Protein AF-A0A7V3HDB5-F1 (afdb_monomer_lite)

pLDDT: mean 84.98, std 13.58, range [27.06, 97.44]

Secondary structure (DSSP, 8-state):
-HHHHHHHHH-HHHHHHHHHHHH---EEEEEEESS-----PPPPPHHHHTTEEEPPTTGGGS---B-SEEEPPPHHHHTTSSEEEE------TTSB--EE-SEEEETTEEEEBHHHHHHHHHHT--GGGPEEETTEEEETTEEEE--TTS-EE----SSTTSS----HHHHHTT-S-GGGGTTS-------STTTS-EEB-SS-TTEEHHHHHHHHHHHHHH--SBB--TTHHHHHHHHHHHHHHIIIIIHHHS-HHHHHHHHHHHHHHHHHHHHHHHHHH-B----HHHHHHHHHHHHHHHHHHHHHHHHHHHHHHHHHHHHHHHHHHHHHHTT-HHHHHHHHTTS---HHHHHHHHHHHHHHHHTT-HHHHHHHHHHHHHH-TTSTTHHHHHHHHHHHHTT--TTS----S-S---------PPEETTEEEEEEEEEETTEEEEEEEETTTTEEEEEEEEEPPTT--HHHHHHHHHHHHHHHHHHHT---TTSPPEEEEEEETTEEEEEEE---S----

Sequence (521 aa):
NFLNEIKKENDNDLKLSIVLSSASNVALPMFFNIDTINSKIKPEPEYFKNNSITISQKIRNANFTESSSYILPIDTFSEKVKYIGHVNVFSDMDGSIRRHKPFISYNDNLYISFPLAIACIYSSIKPSDIILDDSKFIFSKKEIFLNEENDFYISYLNTKKAFKNFSFYDVINKKIPAEIFKDKIVIIGLSAHGLGSFYVTPVDNNMSNIDYMANAVENILDSNYIKIPNNAKNIEVFSIILIGLFSIIALPRLKSLYSAIISIALLFLMLGFSFYNLTEKSQWYRMTYPSFLLVISYLLIMTKKFFFTEKKKELVEMSAIETNKLLGLSFQGQGMLDMAFEKFRQCPLDEPMKELMYNLALDFERKRQFNKAQVVYEYIFDKDKNYKDVANKIEVMKSASQGNLTALGQKSKDSTILVNSQTALPTLGRYEVMKELGKGAMGIVYLGKDPKINREVAIKTMRFEEGMDEKEFKALKERFFKEAQAAGTLSHPNIIKIYDAGEDGEIAYMAMELLKGKELK

Structure (mmCIF, N/CA/C/O backbone):
data_AF-A0A7V3HDB5-F1
#
_entry.id   AF-A0A7V3HDB5-F1
#
loop_
_atom_site.group_PDB
_atom_site.id
_atom_site.type_symbol
_atom_site.label_atom_id
_atom_site.label_alt_id
_atom_site.label_comp_id
_atom_site.label_asym_id
_atom_site.label_entity_id
_atom_site.label_seq_id
_atom_site.pdbx_PDB_ins_code
_atom_site.Cartn_x
_atom_site.Cartn_y
_atom_site.Cartn_z
_atom_site.occupancy
_atom_site.B_iso_or_equiv
_atom_site.auth_seq_id
_atom_site.auth_comp_id
_atom_site.auth_asym_id
_atom_site.auth_atom_id
_atom_site.pdbx_PDB_model_num
ATOM 1 N N . ASN A 1 1 ? 43.072 -16.122 -49.881 1.00 71.62 1 ASN A N 1
ATOM 2 C CA . ASN A 1 1 ? 41.882 -15.333 -50.273 1.00 71.62 1 ASN A CA 1
ATOM 3 C C . ASN A 1 1 ? 40.577 -16.062 -49.974 1.00 71.62 1 ASN A C 1
ATOM 5 O O . ASN A 1 1 ? 39.866 -15.567 -49.115 1.00 71.62 1 ASN A O 1
ATOM 9 N N . PHE A 1 2 ? 40.336 -17.272 -50.490 1.00 75.44 2 PHE A N 1
ATOM 10 C CA . PHE A 1 2 ? 39.113 -18.057 -50.214 1.00 75.44 2 PHE A CA 1
ATOM 11 C C . PHE A 1 2 ? 38.785 -18.288 -48.719 1.00 75.44 2 PHE A C 1
ATOM 13 O O . PHE A 1 2 ? 37.661 -18.075 -48.283 1.00 75.44 2 PHE A O 1
ATOM 20 N N . LEU A 1 3 ? 39.777 -18.640 -47.889 1.00 74.94 3 LEU A N 1
ATOM 21 C CA . LEU A 1 3 ? 39.580 -18.815 -46.436 1.00 74.94 3 LEU A CA 1
ATOM 22 C C . LEU A 1 3 ? 39.168 -17.521 -45.711 1.00 74.94 3 LEU A C 1
ATOM 24 O O . LEU A 1 3 ? 38.402 -17.574 -44.754 1.00 74.94 3 LEU A O 1
ATOM 28 N N . ASN A 1 4 ? 39.651 -16.362 -46.170 1.00 76.31 4 ASN A N 1
ATOM 29 C CA . ASN A 1 4 ? 39.269 -15.069 -45.599 1.00 76.31 4 ASN A CA 1
ATOM 30 C C . ASN A 1 4 ? 37.866 -14.648 -46.057 1.00 76.31 4 ASN A C 1
ATOM 32 O O . ASN A 1 4 ? 37.150 -14.020 -45.285 1.00 76.31 4 ASN A O 1
ATOM 36 N N . GLU A 1 5 ? 37.462 -15.023 -47.273 1.00 75.88 5 GLU A N 1
ATOM 37 C CA . GLU A 1 5 ? 36.094 -14.829 -47.770 1.00 75.88 5 GLU A CA 1
ATOM 38 C C . GLU A 1 5 ? 35.096 -15.693 -46.998 1.00 75.88 5 GLU A C 1
ATOM 40 O O . GLU A 1 5 ? 34.145 -15.140 -46.461 1.00 75.88 5 GLU A O 1
ATOM 45 N N . ILE A 1 6 ? 35.368 -16.991 -46.805 1.00 78.06 6 ILE A N 1
ATOM 46 C CA . ILE A 1 6 ? 34.530 -17.874 -45.970 1.00 78.06 6 ILE A CA 1
ATOM 47 C C . ILE A 1 6 ? 34.461 -17.365 -44.529 1.00 78.06 6 ILE A C 1
ATOM 49 O O . ILE A 1 6 ? 33.397 -17.380 -43.911 1.00 78.06 6 ILE A O 1
ATOM 53 N N . LYS A 1 7 ? 35.589 -16.903 -43.972 1.00 79.44 7 LYS A N 1
ATOM 54 C CA . LYS A 1 7 ? 35.615 -16.343 -42.617 1.00 79.44 7 LYS A CA 1
ATOM 55 C C . LYS A 1 7 ? 34.723 -15.108 -42.522 1.00 79.44 7 LYS A C 1
ATOM 57 O O . LYS A 1 7 ? 33.956 -15.009 -41.578 1.00 79.44 7 LYS A O 1
ATOM 62 N N . LYS A 1 8 ? 34.777 -14.209 -43.507 1.00 74.62 8 LYS A N 1
ATOM 63 C CA . LYS A 1 8 ? 33.941 -13.002 -43.557 1.00 74.62 8 LYS A CA 1
ATOM 64 C C . LYS A 1 8 ? 32.468 -13.319 -43.841 1.00 74.62 8 LYS A C 1
ATOM 66 O O . LYS A 1 8 ? 31.591 -12.657 -43.297 1.00 74.62 8 LYS A O 1
ATOM 71 N N . GLU A 1 9 ? 32.184 -14.339 -44.649 1.00 77.75 9 GLU A N 1
ATOM 72 C CA . GLU A 1 9 ? 30.825 -14.829 -44.894 1.00 77.75 9 GLU A CA 1
ATOM 73 C C . GLU A 1 9 ? 30.216 -15.527 -43.680 1.00 77.75 9 GLU A C 1
ATOM 75 O O . GLU A 1 9 ? 29.002 -15.481 -43.526 1.00 77.75 9 GLU A O 1
ATOM 80 N N . ASN A 1 10 ? 31.009 -16.140 -42.804 1.00 83.25 10 ASN A N 1
ATOM 81 C CA . ASN A 1 10 ? 30.512 -16.798 -41.592 1.00 83.25 10 ASN A CA 1
ATOM 82 C C . ASN A 1 10 ? 30.656 -15.944 -40.324 1.00 83.25 10 ASN A C 1
ATOM 84 O O . ASN A 1 10 ? 30.235 -16.370 -39.248 1.00 83.25 10 ASN A O 1
ATOM 88 N N . ASP A 1 11 ? 31.208 -14.736 -40.440 1.00 87.56 11 ASP A N 1
ATOM 89 C CA . ASP A 1 11 ? 31.313 -13.781 -39.341 1.00 87.56 11 ASP A CA 1
ATOM 90 C C . ASP A 1 11 ? 29.956 -13.099 -39.104 1.00 87.56 11 ASP A C 1
ATOM 92 O O . ASP A 1 11 ? 29.624 -12.050 -39.667 1.00 87.56 11 ASP A O 1
ATOM 96 N N . ASN A 1 12 ? 29.128 -13.756 -38.293 1.00 88.00 12 ASN A N 1
ATOM 97 C CA . ASN A 1 12 ? 27.799 -13.267 -37.943 1.00 88.00 12 ASN A CA 1
ATOM 98 C C . ASN A 1 12 ? 27.850 -11.967 -37.127 1.00 88.00 12 ASN A C 1
ATOM 100 O O . ASN A 1 12 ? 26.947 -11.142 -37.270 1.00 88.00 12 ASN A O 1
ATOM 104 N N . ASP A 1 13 ? 28.909 -11.747 -36.345 1.00 87.56 13 ASP A N 1
ATOM 105 C CA . ASP A 1 13 ? 29.090 -10.520 -35.567 1.00 87.56 13 ASP A CA 1
ATOM 106 C C . ASP A 1 13 ? 29.376 -9.343 -36.499 1.00 87.56 13 ASP A C 1
ATOM 108 O O . ASP A 1 13 ? 28.755 -8.286 -36.386 1.00 87.56 13 ASP A O 1
ATOM 112 N N . LEU A 1 14 ? 30.242 -9.531 -37.498 1.00 87.38 14 LEU A N 1
ATOM 113 C CA . LEU A 1 14 ? 30.490 -8.524 -38.526 1.00 87.38 14 LEU A CA 1
ATOM 114 C C . LEU A 1 14 ? 29.227 -8.227 -39.344 1.00 87.38 14 LEU A C 1
ATOM 116 O O . LEU A 1 14 ? 28.934 -7.058 -39.603 1.00 87.38 14 LEU A O 1
ATOM 120 N N . LYS A 1 15 ? 28.442 -9.251 -39.708 1.00 88.69 15 LYS A N 1
ATOM 121 C CA . LYS A 1 15 ? 27.144 -9.055 -40.378 1.00 88.69 15 LYS A CA 1
ATOM 122 C C . LYS A 1 15 ? 26.183 -8.238 -39.521 1.00 88.69 15 LYS A C 1
ATOM 124 O O . LYS A 1 15 ? 25.621 -7.264 -40.015 1.00 88.69 15 LYS A O 1
ATOM 129 N N . LEU A 1 16 ? 26.021 -8.595 -38.247 1.00 89.38 16 LEU A N 1
ATOM 130 C CA . LEU A 1 16 ? 25.159 -7.863 -37.322 1.00 89.38 16 LEU A CA 1
ATOM 131 C C . LEU A 1 16 ? 25.641 -6.419 -37.157 1.00 89.38 16 LEU A C 1
ATOM 133 O O . LEU A 1 16 ? 24.853 -5.489 -37.284 1.00 89.38 16 LEU A O 1
ATOM 137 N N . SER A 1 17 ? 26.943 -6.220 -36.973 1.00 90.12 17 SER A N 1
ATOM 138 C CA . SER A 1 17 ? 27.580 -4.907 -36.864 1.00 90.12 17 SER A CA 1
ATOM 139 C C . SER A 1 17 ? 27.317 -4.027 -38.100 1.00 90.12 17 SER A C 1
ATOM 141 O O . SER A 1 17 ? 27.006 -2.844 -37.961 1.00 90.12 17 SER A O 1
ATOM 143 N N . ILE A 1 18 ? 27.383 -4.583 -39.317 1.00 89.62 18 ILE A N 1
ATOM 144 C CA . ILE A 1 18 ? 27.030 -3.863 -40.556 1.00 89.62 18 ILE A CA 1
ATOM 145 C C . ILE A 1 18 ? 25.539 -3.499 -40.574 1.00 89.62 18 ILE A C 1
ATOM 147 O O . ILE A 1 18 ? 25.194 -2.358 -40.883 1.00 89.62 18 ILE A O 1
ATOM 151 N N . VAL A 1 19 ? 24.660 -4.437 -40.209 1.00 90.06 19 VAL A N 1
ATOM 152 C CA . VAL A 1 19 ? 23.208 -4.205 -40.173 1.00 90.06 19 VAL A CA 1
ATOM 153 C C . VAL A 1 19 ? 22.851 -3.102 -39.174 1.00 90.06 19 VAL A C 1
ATOM 155 O O . VAL A 1 19 ? 22.113 -2.184 -39.533 1.00 90.06 19 VAL A O 1
ATOM 158 N N . LEU A 1 20 ? 23.424 -3.129 -37.967 1.00 91.38 20 LEU A N 1
ATOM 159 C CA . LEU A 1 20 ? 23.228 -2.098 -36.941 1.00 91.38 20 LEU A CA 1
ATOM 160 C C . LEU A 1 20 ? 23.606 -0.705 -37.461 1.00 91.38 20 LEU A C 1
ATOM 162 O O . LEU A 1 20 ? 22.816 0.231 -37.336 1.00 91.38 20 LEU A O 1
ATOM 166 N N . SER A 1 21 ? 24.756 -0.596 -38.136 1.00 88.62 21 SER A N 1
ATOM 167 C CA . SER A 1 21 ? 25.194 0.662 -38.752 1.00 88.62 21 SER A CA 1
ATOM 168 C C . SER A 1 21 ? 24.251 1.149 -39.850 1.00 88.62 21 SER A C 1
ATOM 170 O O . SER A 1 21 ? 24.077 2.355 -40.000 1.00 88.62 21 SER A O 1
ATOM 172 N N . SER A 1 22 ? 23.670 0.237 -40.636 1.00 89.75 22 SER A N 1
ATOM 173 C CA . SER A 1 22 ? 22.764 0.595 -41.735 1.00 89.75 22 SER A CA 1
ATOM 174 C C . SER A 1 22 ? 21.380 1.041 -41.256 1.00 89.75 22 SER A C 1
ATOM 176 O O . SER A 1 22 ? 20.752 1.876 -41.900 1.00 89.75 22 SER A O 1
ATOM 178 N N . ALA A 1 23 ? 20.910 0.515 -40.120 1.00 86.50 23 ALA A N 1
ATOM 179 C CA . ALA A 1 23 ? 19.594 0.830 -39.578 1.00 86.50 23 ALA A CA 1
ATOM 180 C C . ALA A 1 23 ? 19.540 2.245 -38.972 1.00 86.50 23 ALA A C 1
ATOM 182 O O . ALA A 1 23 ? 18.546 2.946 -39.139 1.00 86.50 23 ALA A O 1
ATOM 183 N N . SER A 1 24 ? 20.618 2.712 -38.324 1.00 83.06 24 SER A N 1
ATOM 184 C CA . SER A 1 24 ? 20.782 4.066 -37.740 1.00 83.06 24 SER A CA 1
ATOM 185 C C . SER A 1 24 ? 19.773 4.496 -36.653 1.00 83.06 24 SER A C 1
ATOM 187 O O . SER A 1 24 ? 19.940 5.546 -36.033 1.00 83.06 24 SER A O 1
ATOM 189 N N . ASN A 1 25 ? 18.759 3.676 -36.373 1.00 91.88 25 ASN A N 1
ATOM 190 C CA . ASN A 1 25 ? 17.669 3.908 -35.423 1.00 91.88 25 ASN A CA 1
ATOM 191 C C . ASN A 1 25 ? 17.556 2.777 -34.381 1.00 91.88 25 ASN A C 1
ATOM 193 O O . ASN A 1 25 ? 16.468 2.461 -33.905 1.00 91.88 25 ASN A O 1
ATOM 197 N N . VAL A 1 26 ? 18.682 2.151 -34.036 1.00 95.06 26 VAL A N 1
ATOM 198 C CA . VAL A 1 26 ? 18.731 1.032 -33.086 1.00 95.06 26 VAL A CA 1
ATOM 199 C C . VAL A 1 26 ? 19.187 1.518 -31.715 1.00 95.06 26 VAL A C 1
ATOM 201 O O . VAL A 1 26 ? 20.110 2.330 -31.624 1.00 95.06 26 VAL A O 1
ATOM 204 N N . ALA A 1 27 ? 18.557 0.996 -30.661 1.00 95.31 27 ALA A N 1
ATOM 205 C CA . ALA A 1 27 ? 19.034 1.100 -29.287 1.00 95.31 27 ALA A CA 1
ATOM 206 C C . ALA A 1 27 ? 19.532 -0.264 -28.791 1.00 95.31 27 ALA A C 1
ATOM 208 O O . ALA A 1 27 ? 18.933 -1.289 -29.126 1.00 95.31 27 ALA A O 1
ATOM 209 N N . LEU A 1 28 ? 20.583 -0.284 -27.966 1.00 95.69 28 LEU A N 1
ATOM 210 C CA . LEU A 1 28 ? 21.063 -1.505 -27.302 1.00 95.69 28 LEU A CA 1
ATOM 211 C C . LEU A 1 28 ? 20.899 -1.455 -25.776 1.00 95.69 28 LEU A C 1
ATOM 213 O O . LEU A 1 28 ? 20.928 -0.373 -25.185 1.00 95.69 28 LEU A O 1
ATOM 217 N N . PRO A 1 29 ? 20.727 -2.620 -25.126 1.00 95.19 29 PRO A N 1
ATOM 218 C CA . PRO A 1 29 ? 20.608 -2.698 -23.679 1.00 95.19 29 PRO A CA 1
ATOM 219 C C . PRO A 1 29 ? 21.980 -2.624 -22.995 1.00 95.19 29 PRO A C 1
ATOM 221 O O . PRO A 1 29 ? 22.914 -3.315 -23.390 1.00 95.19 29 PRO A O 1
ATOM 224 N N . MET A 1 30 ? 22.085 -1.854 -21.916 1.00 94.81 30 MET A N 1
ATOM 225 C CA . MET A 1 30 ? 23.187 -1.934 -20.947 1.00 94.81 30 MET A CA 1
ATOM 226 C C . MET A 1 30 ? 22.665 -2.318 -19.565 1.00 94.81 30 MET A C 1
ATOM 228 O O . MET A 1 30 ? 21.465 -2.251 -19.302 1.00 94.81 30 MET A O 1
ATOM 232 N N . PHE A 1 31 ? 23.558 -2.705 -18.662 1.00 93.75 31 PHE A N 1
ATOM 233 C CA . PHE A 1 31 ? 23.187 -3.061 -17.296 1.00 93.75 31 PHE A CA 1
ATOM 234 C C . PHE A 1 31 ? 24.125 -2.412 -16.284 1.00 93.75 31 PHE A C 1
ATOM 236 O O . PHE A 1 31 ? 25.340 -2.422 -16.460 1.00 93.75 31 PHE A O 1
ATOM 243 N N . PHE A 1 32 ? 23.559 -1.874 -15.210 1.00 92.50 32 PHE A N 1
ATOM 244 C CA . PHE A 1 32 ? 24.300 -1.321 -14.081 1.00 92.50 32 PHE A CA 1
ATOM 245 C C . PHE A 1 32 ? 24.284 -2.283 -12.895 1.00 92.50 32 PHE A C 1
ATOM 247 O O . PHE A 1 32 ? 23.245 -2.834 -12.547 1.00 92.50 32 PHE A O 1
ATOM 254 N N . ASN A 1 33 ? 25.419 -2.456 -12.229 1.00 89.19 33 ASN A N 1
ATOM 255 C CA . ASN A 1 33 ? 25.484 -3.182 -10.966 1.00 89.19 33 ASN A CA 1
ATOM 256 C C . ASN A 1 33 ? 25.352 -2.178 -9.822 1.00 89.19 33 ASN A C 1
ATOM 258 O O . ASN A 1 33 ? 26.105 -1.203 -9.748 1.00 89.19 33 ASN A O 1
ATOM 262 N N . ILE A 1 34 ? 24.383 -2.413 -8.947 1.00 83.75 34 ILE A N 1
ATOM 263 C CA . ILE A 1 34 ? 23.990 -1.466 -7.895 1.00 83.75 34 ILE A CA 1
ATOM 264 C C . ILE A 1 34 ? 24.540 -1.926 -6.538 1.00 83.75 34 ILE A C 1
ATOM 266 O O . ILE A 1 34 ? 24.973 -1.107 -5.739 1.00 83.75 34 ILE A O 1
ATOM 270 N N . ASP A 1 35 ? 24.646 -3.242 -6.331 1.00 69.00 35 ASP A N 1
ATOM 271 C CA . ASP A 1 35 ? 24.992 -3.831 -5.028 1.00 69.00 35 ASP A CA 1
ATOM 272 C C . ASP A 1 35 ? 26.493 -4.089 -4.826 1.00 69.00 35 ASP A C 1
ATOM 274 O O . ASP A 1 35 ? 26.946 -4.420 -3.730 1.00 69.00 35 ASP A O 1
ATOM 278 N N . THR A 1 36 ? 27.303 -3.973 -5.879 1.00 61.50 36 THR A N 1
ATOM 279 C CA . THR A 1 36 ? 28.746 -4.217 -5.781 1.00 61.50 36 THR A CA 1
ATOM 280 C C . THR A 1 36 ? 29.459 -2.955 -5.323 1.00 61.50 36 THR A C 1
ATOM 282 O O . THR A 1 36 ? 29.417 -1.961 -6.026 1.00 61.50 36 THR A O 1
ATOM 285 N N . ILE A 1 37 ? 30.191 -2.954 -4.213 1.00 55.34 37 ILE A N 1
ATOM 286 C CA . ILE A 1 37 ? 31.098 -1.839 -3.891 1.00 55.34 37 ILE A CA 1
ATOM 287 C C . ILE A 1 37 ? 32.372 -2.058 -4.706 1.00 55.34 37 ILE A C 1
ATOM 289 O O . ILE A 1 37 ? 33.276 -2.770 -4.276 1.00 55.34 37 ILE A O 1
ATOM 293 N N . ASN A 1 38 ? 32.424 -1.520 -5.924 1.00 54.72 38 ASN A N 1
ATOM 294 C CA . ASN A 1 38 ? 33.612 -1.619 -6.766 1.00 54.72 38 ASN A CA 1
ATOM 295 C C . ASN A 1 38 ? 34.304 -0.257 -6.836 1.00 54.72 38 ASN A C 1
ATOM 297 O O . ASN A 1 38 ? 33.730 0.724 -7.291 1.00 54.72 38 ASN A O 1
ATOM 301 N N . SER A 1 39 ? 35.547 -0.207 -6.363 1.00 53.41 39 SER A N 1
ATOM 302 C CA . SER A 1 39 ? 36.328 1.017 -6.140 1.00 53.41 39 SER A CA 1
ATOM 303 C C . SER A 1 39 ? 37.133 1.487 -7.358 1.00 53.41 39 SER A C 1
ATOM 305 O O . SER A 1 39 ? 37.886 2.455 -7.261 1.00 53.41 39 SER A O 1
ATOM 307 N N . LYS A 1 40 ? 37.013 0.812 -8.510 1.00 61.91 40 LYS A N 1
ATOM 308 C CA . LYS A 1 40 ? 37.747 1.168 -9.732 1.00 61.91 40 LYS A CA 1
ATOM 309 C C . LYS A 1 40 ? 36.814 1.736 -10.793 1.00 61.91 40 LYS A C 1
ATOM 311 O O . LYS A 1 40 ? 36.051 1.002 -11.418 1.00 61.91 40 LYS A O 1
ATOM 316 N N . ILE A 1 41 ? 36.955 3.038 -11.023 1.00 66.69 41 ILE A N 1
ATOM 317 C CA . ILE A 1 41 ? 36.334 3.760 -12.134 1.00 66.69 41 ILE A CA 1
ATOM 318 C C . ILE A 1 41 ? 36.863 3.163 -13.443 1.00 66.69 41 ILE A C 1
ATOM 320 O O . ILE A 1 41 ? 38.070 3.179 -13.698 1.00 66.69 41 ILE A O 1
ATOM 324 N N . LYS A 1 42 ? 35.968 2.600 -14.261 1.00 73.69 42 LYS A N 1
ATOM 325 C CA . LYS A 1 42 ? 36.313 2.148 -15.613 1.00 73.69 42 LYS A CA 1
ATOM 326 C C . LYS A 1 42 ? 36.294 3.354 -16.558 1.00 73.69 42 LYS A C 1
ATOM 328 O O . LYS A 1 42 ? 35.387 4.177 -16.438 1.00 73.69 42 LYS A O 1
ATOM 333 N N . PRO A 1 43 ? 37.250 3.467 -17.497 1.00 76.81 43 PRO A N 1
ATOM 334 C CA . PRO A 1 43 ? 37.230 4.536 -18.488 1.00 76.81 43 PRO A CA 1
ATOM 335 C C . PRO A 1 43 ? 35.949 4.445 -19.317 1.00 76.81 43 PRO A C 1
ATOM 337 O O . PRO A 1 43 ? 35.596 3.374 -19.800 1.00 76.81 43 PRO A O 1
ATOM 340 N N . GLU A 1 44 ? 35.252 5.567 -19.445 1.00 83.06 44 GLU A N 1
ATOM 341 C CA . GLU A 1 44 ? 33.972 5.670 -20.143 1.00 83.06 44 GLU A CA 1
ATOM 342 C C . GLU A 1 44 ? 34.191 5.915 -21.644 1.00 83.06 44 GLU A C 1
ATOM 344 O O . GLU A 1 44 ? 34.722 6.976 -22.001 1.00 83.06 44 GLU A O 1
ATOM 349 N N . PRO A 1 45 ? 33.771 4.989 -22.527 1.00 87.94 45 PRO A N 1
ATOM 350 C CA . PRO A 1 45 ? 33.795 5.212 -23.969 1.00 87.94 45 PRO A CA 1
ATOM 351 C C . PRO A 1 45 ? 32.923 6.407 -24.376 1.00 87.94 45 PRO A C 1
ATOM 353 O O . PRO A 1 45 ? 31.926 6.721 -23.724 1.00 87.94 45 PRO A O 1
ATOM 356 N N . GLU A 1 46 ? 33.250 7.067 -25.487 1.00 86.12 46 GLU A N 1
ATOM 357 C CA . GLU A 1 46 ? 32.502 8.247 -25.952 1.00 86.12 46 GLU A CA 1
ATOM 358 C C . GLU A 1 46 ? 31.036 7.914 -26.271 1.00 86.12 46 GLU A C 1
ATOM 360 O O . GLU A 1 46 ? 30.123 8.639 -25.871 1.00 86.12 46 GLU A O 1
ATOM 365 N N . TYR A 1 47 ? 30.795 6.754 -26.895 1.00 87.38 47 TYR A N 1
ATOM 366 C CA . TYR A 1 47 ? 29.445 6.273 -27.188 1.00 87.38 47 TYR A CA 1
ATOM 367 C C . TYR A 1 47 ? 28.604 6.087 -25.916 1.00 87.38 47 TYR A C 1
ATOM 369 O O . TYR A 1 47 ? 27.390 6.241 -25.972 1.00 87.38 47 TYR A O 1
ATOM 377 N N . PHE A 1 48 ? 29.225 5.775 -24.772 1.00 89.31 48 PHE A N 1
ATOM 378 C CA . PHE A 1 48 ? 28.536 5.595 -23.496 1.00 89.31 48 PHE A CA 1
ATOM 379 C C . PHE A 1 48 ? 28.085 6.951 -22.947 1.00 89.31 48 PHE A C 1
ATOM 381 O O . PHE A 1 48 ? 26.901 7.123 -22.654 1.00 89.31 48 PHE A O 1
ATOM 388 N N . LYS A 1 49 ? 28.982 7.946 -22.934 1.00 87.69 49 LYS A N 1
ATOM 389 C CA . LYS A 1 49 ? 28.700 9.314 -22.462 1.00 87.69 49 LYS A CA 1
ATOM 390 C C . LYS A 1 49 ? 27.564 9.998 -23.221 1.00 87.69 49 LYS A C 1
ATOM 392 O O . LYS A 1 49 ? 26.790 10.737 -22.617 1.00 87.69 49 LYS A O 1
ATOM 397 N N . ASN A 1 50 ? 27.409 9.704 -24.513 1.00 87.25 50 ASN A N 1
ATOM 398 C CA . ASN A 1 50 ? 26.336 10.254 -25.352 1.00 87.25 50 ASN A CA 1
ATOM 399 C C . ASN A 1 50 ? 24.915 9.846 -24.910 1.00 87.25 50 ASN A C 1
ATOM 401 O O . ASN A 1 50 ? 23.940 10.450 -25.359 1.00 87.25 50 ASN A O 1
ATOM 405 N N . ASN A 1 51 ? 24.788 8.846 -24.032 1.00 89.06 51 ASN A N 1
ATOM 406 C CA . ASN A 1 51 ? 23.517 8.391 -23.456 1.00 89.06 51 ASN A CA 1
ATOM 407 C C . ASN A 1 51 ? 23.258 8.948 -22.052 1.00 89.06 51 ASN A C 1
ATOM 409 O O . ASN A 1 51 ? 22.387 8.447 -21.337 1.00 89.06 51 ASN A O 1
ATOM 413 N N . SER A 1 52 ? 24.041 9.943 -21.643 1.00 88.56 52 SER A N 1
ATOM 414 C CA . SER A 1 52 ? 23.938 10.549 -20.327 1.00 88.56 52 SER A CA 1
ATOM 415 C C . SER A 1 52 ? 23.420 11.981 -20.378 1.00 88.56 52 SER A C 1
ATOM 417 O O . SER A 1 52 ? 23.485 12.666 -21.401 1.00 88.56 52 SER A O 1
ATOM 419 N N . ILE A 1 53 ? 22.896 12.420 -19.242 1.00 86.69 53 ILE A N 1
ATOM 420 C CA . ILE A 1 53 ? 22.475 13.784 -18.966 1.00 86.69 53 ILE A CA 1
ATOM 421 C C . ILE A 1 53 ? 23.384 14.310 -17.862 1.00 86.69 53 ILE A C 1
ATOM 423 O O . ILE A 1 53 ? 23.554 13.668 -16.820 1.00 86.69 53 ILE A O 1
ATOM 427 N N . THR A 1 54 ? 23.965 15.485 -18.082 1.00 77.06 54 THR A N 1
ATOM 428 C CA . THR A 1 54 ? 24.796 16.143 -17.076 1.00 77.06 54 THR A CA 1
ATOM 429 C C . THR A 1 54 ? 23.917 16.699 -15.959 1.00 77.06 54 THR A C 1
ATOM 431 O O . THR A 1 54 ? 22.985 17.467 -16.205 1.00 77.06 54 THR A O 1
ATOM 434 N N . ILE A 1 55 ? 24.230 16.336 -14.715 1.00 69.94 55 ILE A N 1
ATOM 435 C CA . ILE A 1 55 ? 23.514 16.825 -13.535 1.00 69.94 55 ILE A CA 1
ATOM 436 C C . ILE A 1 55 ? 23.838 18.312 -13.340 1.00 69.94 55 ILE A C 1
ATOM 438 O O . ILE A 1 55 ? 24.990 18.690 -13.123 1.00 69.94 55 ILE A O 1
ATOM 442 N N . SER A 1 56 ? 22.824 19.182 -13.392 1.00 63.50 56 SER A N 1
ATOM 443 C CA . SER A 1 56 ? 23.008 20.580 -12.984 1.00 63.50 56 SER A CA 1
ATOM 444 C C . SER A 1 56 ? 23.213 20.658 -11.464 1.00 63.50 56 SER A C 1
ATOM 446 O O . SER A 1 56 ? 22.617 19.886 -10.714 1.00 63.50 56 SER A O 1
ATOM 448 N N . GLN A 1 57 ? 24.019 21.608 -10.974 1.00 55.06 57 GLN A N 1
ATOM 449 C CA . GLN A 1 57 ? 24.344 21.725 -9.539 1.00 55.06 57 GLN A CA 1
ATOM 450 C C . GLN A 1 57 ? 23.117 21.828 -8.608 1.00 55.06 57 GLN A C 1
ATOM 452 O O . GLN A 1 57 ? 23.233 21.491 -7.434 1.00 55.06 57 GLN A O 1
ATOM 457 N N . LYS A 1 58 ? 21.943 22.246 -9.112 1.00 57.38 58 LYS A N 1
ATOM 458 C CA . LYS A 1 58 ? 20.685 22.280 -8.342 1.00 57.38 58 LYS A CA 1
ATOM 459 C C . LYS A 1 58 ? 20.117 20.890 -8.024 1.00 57.38 58 LYS A C 1
ATOM 461 O O . LYS A 1 58 ? 19.538 20.713 -6.963 1.00 57.38 58 LYS A O 1
ATOM 466 N N . ILE A 1 59 ? 20.337 19.917 -8.905 1.00 62.78 59 ILE A N 1
ATOM 467 C CA . ILE A 1 59 ? 19.701 18.587 -8.889 1.00 62.78 59 ILE A CA 1
ATOM 468 C C . ILE A 1 59 ? 20.516 17.570 -8.069 1.00 62.78 59 ILE A C 1
ATOM 470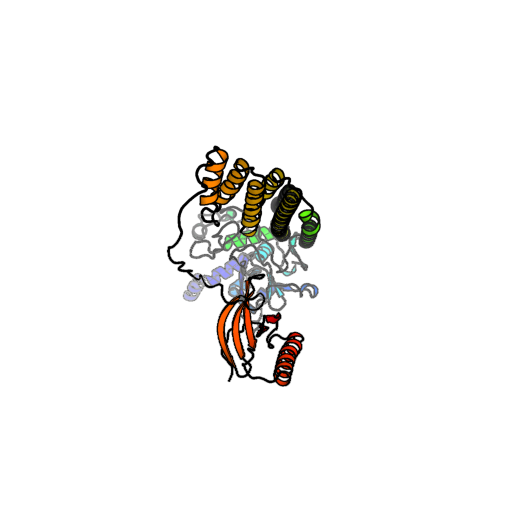 O O . ILE A 1 59 ? 20.047 16.479 -7.762 1.00 62.78 59 ILE A O 1
ATOM 474 N N . ARG A 1 60 ? 21.745 17.916 -7.662 1.00 52.94 60 ARG A N 1
ATOM 475 C CA . ARG A 1 60 ? 22.686 16.990 -7.002 1.00 52.94 60 ARG A CA 1
ATOM 476 C C . ARG A 1 60 ? 22.190 16.425 -5.658 1.00 52.94 60 ARG A C 1
ATOM 478 O O . ARG A 1 60 ? 22.735 15.434 -5.193 1.00 52.94 60 ARG A O 1
ATOM 485 N N . ASN A 1 61 ? 21.155 17.024 -5.064 1.00 54.09 61 ASN A N 1
ATOM 486 C CA . ASN A 1 61 ? 20.510 16.553 -3.832 1.00 54.09 61 ASN A CA 1
ATOM 487 C C . ASN A 1 61 ? 19.348 15.566 -4.071 1.00 54.09 61 ASN A C 1
ATOM 489 O O . ASN A 1 61 ? 18.668 15.190 -3.118 1.00 54.09 61 ASN A O 1
ATOM 493 N N . ALA A 1 62 ? 19.081 15.168 -5.315 1.00 64.44 62 ALA A N 1
ATOM 494 C CA . ALA A 1 62 ? 18.036 14.205 -5.633 1.00 64.44 62 ALA A CA 1
ATOM 495 C C . ALA A 1 62 ? 18.526 12.760 -5.412 1.00 64.44 62 ALA A C 1
ATOM 497 O O . ALA A 1 62 ? 19.631 12.394 -5.814 1.00 64.44 62 ALA A O 1
ATOM 498 N N . ASN A 1 63 ? 17.680 11.928 -4.794 1.00 76.25 63 ASN A N 1
ATOM 499 C CA . ASN A 1 63 ? 17.957 10.523 -4.470 1.00 76.25 63 ASN A CA 1
ATOM 500 C C . ASN A 1 63 ? 17.953 9.642 -5.732 1.00 76.25 63 ASN A C 1
ATOM 502 O O . ASN A 1 63 ? 17.020 8.873 -5.972 1.00 76.25 63 ASN A O 1
ATOM 506 N N . PHE A 1 64 ? 18.952 9.787 -6.597 1.00 83.62 64 PHE A N 1
ATOM 507 C CA . PHE A 1 64 ? 19.134 8.884 -7.728 1.00 83.62 64 PHE A CA 1
ATOM 508 C C . PHE A 1 64 ? 19.762 7.575 -7.271 1.00 83.62 64 PHE A C 1
ATOM 510 O O . PHE A 1 64 ? 20.571 7.531 -6.347 1.00 83.62 64 PHE A O 1
ATOM 517 N N . THR A 1 65 ? 19.398 6.488 -7.948 1.00 86.12 65 THR A N 1
ATOM 518 C CA . THR A 1 65 ? 20.057 5.203 -7.716 1.00 86.12 65 THR A CA 1
ATOM 519 C C . THR A 1 65 ? 21.463 5.267 -8.287 1.00 86.12 65 THR A C 1
ATOM 521 O O . THR A 1 65 ? 21.630 5.414 -9.498 1.00 86.12 65 THR A O 1
ATOM 524 N N . GLU A 1 66 ? 22.452 5.194 -7.406 1.00 86.38 66 GLU A N 1
ATOM 525 C CA . GLU A 1 66 ? 23.861 5.212 -7.769 1.00 86.38 66 GLU A CA 1
ATOM 526 C C . GLU A 1 66 ? 24.335 3.801 -8.113 1.00 86.38 66 GLU A C 1
ATOM 528 O O . GLU A 1 66 ? 23.999 2.823 -7.444 1.00 86.38 66 GLU A O 1
ATOM 533 N N . SER A 1 67 ? 25.098 3.693 -9.193 1.00 85.75 67 SER A N 1
ATOM 534 C CA . SER A 1 67 ? 25.751 2.458 -9.596 1.00 85.75 67 SER A CA 1
ATOM 535 C C . SER A 1 67 ? 27.259 2.578 -9.443 1.00 85.75 67 SER A C 1
ATOM 537 O O . SER A 1 67 ? 27.848 3.631 -9.665 1.00 85.75 67 SER A O 1
ATOM 539 N N . SER A 1 68 ? 27.902 1.463 -9.117 1.00 82.25 68 SER A N 1
ATOM 540 C CA . SER A 1 68 ? 29.356 1.370 -8.988 1.00 82.25 68 SER A CA 1
ATOM 541 C C . SER A 1 68 ? 30.059 0.842 -10.236 1.00 82.25 68 SER A C 1
ATOM 543 O O . SER A 1 68 ? 31.266 1.019 -10.408 1.00 82.25 68 SER A O 1
ATOM 545 N N . SER A 1 69 ? 29.343 0.132 -11.108 1.00 86.69 69 SER A N 1
ATOM 546 C CA . SER A 1 69 ? 29.915 -0.463 -12.313 1.00 86.69 69 SER A CA 1
ATOM 547 C C . SER A 1 69 ? 28.841 -0.775 -13.340 1.00 86.69 69 SER A C 1
ATOM 549 O O . SER A 1 69 ? 27.674 -0.958 -13.011 1.00 86.69 69 SER A O 1
ATOM 551 N N . TYR A 1 70 ? 29.260 -0.902 -14.592 1.00 90.19 70 TYR A N 1
ATOM 552 C CA . TYR A 1 70 ? 28.372 -1.173 -15.709 1.00 90.19 70 TYR A CA 1
ATOM 553 C C . TYR A 1 70 ? 28.849 -2.364 -16.547 1.00 90.19 70 TYR A C 1
ATOM 555 O O . TYR A 1 70 ? 30.021 -2.766 -16.513 1.00 90.19 70 TYR A O 1
ATOM 563 N N . ILE A 1 71 ? 27.915 -2.891 -17.330 1.00 91.75 71 ILE A N 1
ATOM 564 C CA . ILE A 1 71 ? 28.091 -3.896 -18.372 1.00 91.75 71 ILE A CA 1
ATOM 565 C C . ILE A 1 71 ? 27.528 -3.291 -19.660 1.00 91.75 71 ILE A C 1
ATOM 567 O O . ILE A 1 71 ? 26.330 -3.011 -19.750 1.00 91.75 71 ILE A O 1
ATOM 571 N N . LEU A 1 72 ? 28.407 -3.065 -20.637 1.00 92.50 72 LEU A N 1
ATOM 572 C CA . LEU A 1 72 ? 28.057 -2.519 -21.949 1.00 92.50 72 LEU A CA 1
ATOM 573 C C . LEU A 1 72 ? 27.902 -3.645 -22.978 1.00 92.50 72 LEU A C 1
ATOM 575 O O . LEU A 1 72 ? 28.516 -4.706 -22.812 1.00 92.50 72 LEU A O 1
ATOM 579 N N . PRO A 1 73 ? 27.128 -3.421 -24.055 1.00 91.75 73 PRO A N 1
ATOM 580 C CA . PRO A 1 73 ? 27.233 -4.250 -25.246 1.00 91.75 73 PRO A CA 1
ATOM 581 C C . PRO A 1 73 ? 28.655 -4.199 -25.816 1.00 91.75 73 PRO A C 1
ATOM 583 O O . PRO A 1 73 ? 29.412 -3.261 -25.559 1.00 91.75 73 PRO A O 1
ATOM 586 N N . ILE A 1 74 ? 28.997 -5.196 -26.633 1.00 91.06 74 ILE A N 1
ATOM 587 C CA . ILE A 1 74 ? 30.295 -5.281 -27.312 1.00 91.06 74 ILE A CA 1
ATOM 588 C C . ILE A 1 74 ? 30.567 -3.979 -28.083 1.00 91.06 74 ILE A C 1
ATOM 590 O O . ILE A 1 74 ? 29.694 -3.497 -28.808 1.00 91.06 74 ILE A O 1
ATOM 594 N N . ASP A 1 75 ? 31.781 -3.436 -27.955 1.00 89.94 75 ASP A N 1
ATOM 595 C CA . ASP A 1 75 ? 32.173 -2.135 -28.521 1.00 89.94 75 ASP A CA 1
ATOM 596 C C . ASP A 1 75 ? 31.856 -2.014 -30.020 1.00 89.94 75 ASP A C 1
ATOM 598 O O . ASP A 1 75 ? 31.294 -1.017 -30.471 1.00 89.94 75 ASP A O 1
ATOM 602 N N . THR A 1 76 ? 32.103 -3.085 -30.783 1.00 89.31 76 THR A N 1
ATOM 603 C CA . THR A 1 76 ? 31.852 -3.153 -32.234 1.00 89.31 76 THR A CA 1
ATOM 604 C C . THR A 1 76 ? 30.381 -2.989 -32.626 1.00 89.31 76 THR A C 1
ATOM 606 O O . THR A 1 76 ? 30.083 -2.741 -33.801 1.00 89.31 76 THR A O 1
ATOM 609 N N . PHE A 1 77 ? 29.455 -3.159 -31.680 1.00 92.31 77 PHE A N 1
ATOM 610 C CA . PHE A 1 77 ? 28.025 -2.905 -31.850 1.00 92.31 77 PHE A CA 1
ATOM 611 C C . PHE A 1 77 ? 27.649 -1.546 -31.265 1.00 92.31 77 PHE A C 1
ATOM 613 O O . PHE A 1 77 ? 26.954 -0.773 -31.921 1.00 92.31 77 PHE A O 1
ATOM 620 N N . SER A 1 78 ? 28.145 -1.246 -30.065 1.00 90.25 78 SER A N 1
ATOM 621 C CA . SER A 1 78 ? 27.862 -0.020 -29.317 1.00 90.25 78 SER A CA 1
ATOM 622 C C . SER A 1 78 ? 28.212 1.259 -30.087 1.00 90.25 78 SER A C 1
ATOM 624 O O . SER A 1 78 ? 27.444 2.216 -30.056 1.00 90.25 78 SER A O 1
ATOM 626 N N . GLU A 1 79 ? 29.311 1.265 -30.845 1.00 89.38 79 GLU A N 1
ATOM 627 C CA . GLU A 1 79 ? 29.723 2.413 -31.672 1.00 89.38 79 GLU A CA 1
ATOM 628 C C . GLU A 1 79 ? 28.812 2.671 -32.885 1.00 89.38 79 GLU A C 1
ATOM 630 O O . GLU A 1 79 ? 28.840 3.753 -33.469 1.00 89.38 79 GLU A O 1
ATOM 635 N N . LYS A 1 80 ? 28.013 1.678 -33.294 1.00 90.81 80 LYS A N 1
ATOM 636 C CA . LYS A 1 80 ? 27.224 1.703 -34.539 1.00 90.81 80 LYS A CA 1
ATOM 637 C C . LYS A 1 80 ? 25.727 1.882 -34.317 1.00 90.81 80 LYS A C 1
ATOM 639 O O . LYS A 1 80 ? 24.973 1.930 -35.289 1.00 90.81 80 LYS A O 1
ATOM 644 N N . VAL A 1 81 ? 25.291 1.957 -33.064 1.00 93.75 81 VAL A N 1
ATOM 645 C CA . VAL A 1 81 ? 23.887 2.167 -32.698 1.00 93.75 81 VAL A CA 1
ATOM 646 C C . VAL A 1 81 ? 23.639 3.604 -32.273 1.00 93.75 81 VAL A C 1
ATOM 648 O O . VAL A 1 81 ? 24.564 4.358 -31.987 1.00 93.75 81 VAL A O 1
ATOM 651 N N . LYS A 1 82 ? 22.367 4.009 -32.274 1.00 92.94 82 LYS A N 1
ATOM 652 C CA . LYS A 1 82 ? 22.001 5.397 -32.007 1.00 92.94 82 LYS A CA 1
ATOM 653 C C . LYS A 1 82 ? 22.156 5.740 -30.532 1.00 92.94 82 LYS A C 1
ATOM 655 O O . LYS A 1 82 ? 22.738 6.773 -30.221 1.00 92.94 82 LYS A O 1
ATOM 660 N N . TYR A 1 83 ? 21.622 4.878 -29.667 1.00 95.31 83 TYR A N 1
ATOM 661 C CA . TYR A 1 83 ? 21.662 5.035 -28.217 1.00 95.31 83 TYR A CA 1
ATOM 662 C C . TYR A 1 83 ? 21.836 3.688 -27.510 1.00 95.31 83 TYR A C 1
ATOM 664 O O . TYR A 1 83 ? 21.594 2.619 -28.072 1.00 95.31 83 TYR A O 1
ATOM 672 N N . ILE A 1 84 ? 22.228 3.749 -26.245 1.00 95.19 84 ILE A N 1
ATOM 673 C CA . ILE A 1 84 ? 22.309 2.620 -25.324 1.00 95.19 84 ILE A CA 1
ATOM 674 C C . ILE A 1 84 ? 21.561 3.025 -24.057 1.00 95.19 84 ILE A C 1
ATOM 676 O O . ILE A 1 84 ? 21.713 4.147 -23.580 1.00 95.19 84 ILE A O 1
ATOM 680 N N . GLY A 1 85 ? 20.731 2.134 -23.523 1.00 96.06 85 GLY A N 1
ATOM 681 C CA . GLY A 1 85 ? 19.908 2.428 -22.351 1.00 96.06 85 GLY A CA 1
ATOM 682 C C . GLY A 1 85 ? 19.900 1.278 -21.356 1.00 96.06 85 GLY A C 1
ATOM 683 O O . GLY A 1 85 ? 20.021 0.114 -21.746 1.00 96.06 85 GLY A O 1
ATOM 684 N N . HIS A 1 86 ? 19.791 1.582 -20.063 1.00 95.88 86 HIS A N 1
ATOM 685 C CA . HIS A 1 86 ? 19.862 0.542 -19.039 1.00 95.88 86 HIS A CA 1
ATOM 686 C C . HIS A 1 86 ? 18.589 -0.314 -18.971 1.00 95.88 86 HIS A C 1
ATOM 688 O O . HIS A 1 86 ? 17.473 0.195 -19.080 1.00 95.88 86 HIS A O 1
ATOM 694 N N . VAL A 1 87 ? 18.744 -1.617 -18.734 1.00 94.81 87 VAL A N 1
ATOM 695 C CA . VAL A 1 87 ? 17.627 -2.572 -18.579 1.00 94.81 87 VAL A CA 1
ATOM 696 C C . VAL A 1 87 ? 17.388 -2.993 -17.133 1.00 94.81 87 VAL A C 1
ATOM 698 O O . VAL A 1 87 ? 16.672 -3.955 -16.880 1.00 94.81 87 VAL A O 1
ATOM 701 N N . ASN A 1 88 ? 18.001 -2.293 -16.178 1.00 94.19 88 ASN A N 1
ATOM 702 C CA . ASN A 1 88 ? 17.797 -2.531 -14.754 1.00 94.19 88 ASN A CA 1
ATOM 703 C C . ASN A 1 88 ? 16.315 -2.499 -14.376 1.00 94.19 88 ASN A C 1
ATOM 705 O O . ASN A 1 88 ? 15.587 -1.570 -14.728 1.00 94.19 88 ASN A O 1
ATOM 709 N N . VAL A 1 89 ? 15.911 -3.507 -13.611 1.00 92.31 89 VAL A N 1
ATOM 710 C CA . VAL A 1 89 ? 14.551 -3.685 -13.120 1.00 92.31 89 VAL A CA 1
ATOM 711 C C . VAL A 1 89 ? 14.571 -3.647 -11.600 1.00 92.31 89 VAL A C 1
ATOM 713 O O . VAL A 1 89 ? 15.430 -4.261 -10.972 1.00 92.31 89 VAL A O 1
ATOM 716 N N . PHE A 1 90 ? 13.608 -2.933 -11.023 1.00 91.38 90 PHE A N 1
ATOM 717 C CA . PHE A 1 90 ? 13.481 -2.737 -9.586 1.00 91.38 90 PHE A CA 1
ATOM 718 C C . PHE A 1 90 ? 12.110 -3.232 -9.139 1.00 91.38 90 PHE A C 1
ATOM 720 O O . PHE A 1 90 ? 11.085 -2.712 -9.582 1.00 91.38 90 PHE A O 1
ATOM 727 N N . SER A 1 91 ? 12.095 -4.254 -8.289 1.00 92.31 91 SER A N 1
ATOM 728 C CA . SER A 1 91 ? 10.874 -4.769 -7.676 1.00 92.31 91 SER A CA 1
ATOM 729 C C . SER A 1 91 ? 10.591 -4.068 -6.350 1.00 92.31 91 SER A C 1
ATOM 731 O O . SER A 1 91 ? 11.513 -3.704 -5.619 1.00 92.31 91 SER A O 1
ATOM 733 N N . ASP A 1 92 ? 9.313 -3.930 -6.014 1.00 91.69 92 ASP A N 1
ATOM 734 C CA . ASP A 1 92 ? 8.887 -3.548 -4.671 1.00 91.69 92 ASP A CA 1
ATOM 735 C C . ASP A 1 92 ? 9.215 -4.669 -3.661 1.00 91.69 92 ASP A C 1
ATOM 737 O O . ASP A 1 92 ? 9.624 -5.772 -4.033 1.00 91.69 92 ASP A O 1
ATOM 741 N N . MET A 1 93 ? 9.013 -4.408 -2.363 1.00 89.81 93 MET A N 1
ATOM 742 C CA . MET A 1 93 ? 9.287 -5.385 -1.293 1.00 89.81 93 MET A CA 1
ATOM 743 C C . MET A 1 93 ? 8.531 -6.713 -1.456 1.00 89.81 93 MET A C 1
ATOM 745 O O . MET A 1 93 ? 8.969 -7.736 -0.940 1.00 89.81 93 MET A O 1
ATOM 749 N N . ASP A 1 94 ? 7.400 -6.705 -2.163 1.00 90.75 94 ASP A N 1
ATOM 750 C CA . ASP A 1 94 ? 6.593 -7.891 -2.458 1.00 90.75 94 ASP A CA 1
ATOM 751 C C . ASP A 1 94 ? 6.985 -8.591 -3.773 1.00 90.75 94 ASP A C 1
ATOM 753 O O . ASP A 1 94 ? 6.279 -9.487 -4.233 1.00 90.75 94 ASP A O 1
ATOM 757 N N . GLY A 1 95 ? 8.089 -8.178 -4.402 1.00 91.62 95 GLY A N 1
ATOM 758 C CA . GLY A 1 95 ? 8.586 -8.738 -5.658 1.00 91.62 95 GLY A CA 1
ATOM 759 C C . GLY A 1 95 ? 7.843 -8.257 -6.908 1.00 91.62 95 GLY A C 1
ATOM 760 O O . GLY A 1 95 ? 8.251 -8.595 -8.018 1.00 91.62 95 GLY A O 1
ATOM 761 N N . SER A 1 96 ? 6.785 -7.453 -6.766 1.00 94.12 96 SER A N 1
ATOM 762 C CA . SER A 1 96 ? 6.045 -6.926 -7.914 1.00 94.12 96 SER A CA 1
ATOM 763 C C . SER A 1 96 ? 6.711 -5.676 -8.484 1.00 94.12 96 SER A C 1
ATOM 765 O O . SER A 1 96 ? 7.234 -4.840 -7.749 1.00 94.12 96 SER A O 1
ATOM 767 N N . ILE A 1 97 ? 6.643 -5.493 -9.801 1.00 94.00 97 ILE A N 1
ATOM 768 C CA . ILE A 1 97 ? 7.166 -4.298 -10.467 1.00 94.00 97 ILE A CA 1
ATOM 769 C C . ILE A 1 97 ? 6.026 -3.326 -10.731 1.00 94.00 97 ILE A C 1
ATOM 771 O O . ILE A 1 97 ? 5.162 -3.564 -11.577 1.00 94.00 97 ILE A O 1
ATOM 775 N N . ARG A 1 98 ? 6.044 -2.191 -10.034 1.00 92.50 98 ARG A N 1
ATOM 776 C CA . ARG A 1 98 ? 5.061 -1.108 -10.220 1.00 92.50 98 ARG A CA 1
ATOM 777 C C . ARG A 1 98 ? 5.678 0.179 -10.748 1.00 92.50 98 ARG A C 1
ATOM 779 O O . ARG A 1 98 ? 4.949 1.079 -11.156 1.00 92.50 98 ARG A O 1
ATOM 786 N N . ARG A 1 99 ? 7.007 0.276 -10.709 1.00 92.88 99 ARG A N 1
ATOM 787 C CA . ARG A 1 99 ? 7.758 1.510 -10.921 1.00 92.88 99 ARG A CA 1
ATOM 788 C C . ARG A 1 99 ? 8.856 1.297 -11.958 1.00 92.88 99 ARG A C 1
ATOM 790 O O . ARG A 1 99 ? 9.399 0.199 -12.087 1.00 92.88 99 ARG A O 1
ATOM 797 N N . HIS A 1 100 ? 9.167 2.345 -12.708 1.00 94.00 100 HIS A N 1
ATOM 798 C CA . HIS A 1 100 ? 10.288 2.381 -13.640 1.00 94.00 100 HIS A CA 1
ATOM 799 C C . HIS A 1 100 ? 11.231 3.520 -13.268 1.00 94.00 100 HIS A C 1
ATOM 801 O O . HIS A 1 100 ? 10.782 4.640 -13.024 1.00 94.00 100 HIS A O 1
ATOM 807 N N . LYS A 1 101 ? 12.536 3.237 -13.265 1.00 93.88 101 LYS A N 1
ATOM 808 C CA . LYS A 1 101 ? 13.586 4.244 -13.092 1.00 93.88 101 LYS A CA 1
ATOM 809 C C . LYS A 1 101 ? 14.092 4.662 -14.473 1.00 93.88 101 LYS A C 1
ATOM 811 O O . LYS A 1 101 ? 14.726 3.840 -15.129 1.00 93.88 101 LYS A O 1
ATOM 816 N N . PRO A 1 102 ? 13.800 5.889 -14.940 1.00 93.69 102 PRO A N 1
ATOM 817 C CA . PRO A 1 102 ? 14.282 6.371 -16.232 1.00 93.69 102 PRO A CA 1
ATOM 818 C C . PRO A 1 102 ? 15.772 6.728 -16.227 1.00 93.69 102 PRO A C 1
ATOM 820 O O . PRO A 1 102 ? 16.357 6.834 -17.303 1.00 93.69 102 PRO A O 1
ATOM 823 N N . PHE A 1 103 ? 16.369 6.922 -15.045 1.00 93.25 103 PHE A N 1
ATOM 824 C CA . PHE A 1 103 ? 17.759 7.339 -14.890 1.00 93.25 103 PHE A CA 1
ATOM 825 C C . PHE A 1 103 ? 18.482 6.523 -13.815 1.00 93.25 103 PHE A C 1
ATOM 827 O O . PHE A 1 103 ? 17.922 6.245 -12.751 1.00 93.25 103 PHE A O 1
ATOM 834 N N . ILE A 1 104 ? 19.754 6.213 -14.068 1.00 91.88 104 ILE A N 1
ATOM 835 C CA . ILE A 1 104 ? 20.709 5.687 -13.082 1.00 91.88 104 ILE A CA 1
ATOM 836 C C . ILE A 1 104 ? 21.929 6.607 -13.038 1.00 91.88 104 ILE A C 1
ATOM 838 O O . ILE A 1 104 ? 22.433 7.023 -14.080 1.00 91.88 104 ILE A O 1
ATOM 842 N N . SER A 1 105 ? 22.398 6.922 -11.831 1.00 89.56 105 SER A N 1
ATOM 843 C CA . SER A 1 105 ? 23.580 7.757 -11.622 1.00 89.56 105 SER A CA 1
ATOM 844 C C . SER A 1 105 ? 24.856 6.923 -11.694 1.00 89.56 105 SER A C 1
ATOM 846 O O . SER A 1 105 ? 24.962 5.876 -11.051 1.00 89.56 105 SER A O 1
ATOM 848 N N . TYR A 1 106 ? 25.831 7.397 -12.467 1.00 87.56 106 TYR A N 1
ATOM 849 C CA . TYR A 1 106 ? 27.186 6.857 -12.519 1.00 87.56 106 TYR A CA 1
ATOM 850 C C . TYR A 1 106 ? 28.174 7.997 -12.799 1.00 87.56 106 TYR A C 1
ATOM 852 O O . TYR A 1 106 ? 28.006 8.725 -13.777 1.00 87.56 106 TYR A O 1
ATOM 860 N N . ASN A 1 107 ? 29.194 8.161 -11.948 1.00 82.94 107 ASN A N 1
ATOM 861 C CA . ASN A 1 107 ? 30.212 9.221 -12.054 1.00 82.94 107 ASN A CA 1
ATOM 862 C C . ASN A 1 107 ? 29.626 10.629 -12.309 1.00 82.94 107 ASN A C 1
ATOM 864 O O . ASN A 1 107 ? 30.005 11.296 -13.271 1.00 82.94 107 ASN A O 1
ATOM 868 N N . ASP A 1 108 ? 28.682 11.073 -11.470 1.00 80.12 108 ASP A N 1
ATOM 869 C CA . ASP A 1 108 ? 28.008 12.385 -11.573 1.00 80.12 108 ASP A CA 1
ATOM 870 C C . ASP A 1 108 ? 27.185 12.622 -12.865 1.00 80.12 108 ASP A C 1
ATOM 872 O O . ASP A 1 108 ? 26.695 13.731 -13.095 1.00 80.12 108 ASP A O 1
ATOM 876 N N . ASN A 1 109 ? 26.979 11.596 -13.696 1.00 87.62 109 ASN A N 1
ATOM 877 C CA . ASN A 1 109 ? 26.128 11.649 -14.884 1.00 87.62 109 ASN A CA 1
ATOM 878 C C . ASN A 1 109 ? 24.910 10.728 -14.733 1.00 87.62 109 ASN A C 1
ATOM 880 O O . ASN A 1 109 ? 24.995 9.651 -14.141 1.00 87.62 109 ASN A O 1
ATOM 884 N N . LEU A 1 110 ? 23.773 11.135 -15.302 1.00 90.62 110 LEU A N 1
ATOM 885 C CA . LEU A 1 110 ? 22.542 10.341 -15.310 1.00 90.62 110 LEU A CA 1
ATOM 886 C C . LEU A 1 110 ? 22.389 9.613 -16.634 1.00 90.62 110 LEU A C 1
ATOM 888 O O . LEU A 1 110 ? 22.196 10.236 -17.672 1.00 90.62 110 LEU A O 1
ATOM 892 N N . TYR A 1 111 ? 22.433 8.292 -16.598 1.00 93.31 111 TYR A N 1
ATOM 893 C CA . TYR A 1 111 ? 22.293 7.444 -17.770 1.00 93.31 111 TYR A CA 1
ATOM 894 C C . TYR A 1 111 ? 20.844 7.022 -17.966 1.00 93.31 111 TYR A C 1
ATOM 896 O O . TYR A 1 111 ? 20.192 6.578 -17.021 1.00 93.31 111 TYR A O 1
ATOM 904 N N . ILE A 1 112 ? 20.352 7.148 -19.199 1.00 95.50 112 ILE A N 1
ATOM 905 C CA . ILE A 1 112 ? 18.954 6.868 -19.539 1.00 95.50 112 ILE A CA 1
ATOM 906 C C . ILE A 1 112 ? 18.628 5.369 -19.533 1.00 95.50 112 ILE A C 1
ATOM 908 O O . ILE A 1 112 ? 19.471 4.512 -19.825 1.00 95.50 112 ILE A O 1
ATOM 912 N N . SER A 1 113 ? 17.369 5.045 -19.258 1.00 96.62 113 SER A N 1
ATOM 913 C CA . SER A 1 113 ? 16.838 3.691 -19.381 1.00 96.62 113 SER A CA 1
ATOM 914 C C . SER A 1 113 ? 16.661 3.270 -20.840 1.00 96.62 113 SER A C 1
ATOM 916 O O . SER A 1 113 ? 16.556 4.094 -21.748 1.00 96.62 113 SER A O 1
ATOM 918 N N . PHE A 1 114 ? 16.613 1.963 -21.088 1.00 97.00 114 PHE A N 1
ATOM 919 C CA . PHE A 1 114 ? 16.360 1.405 -22.416 1.00 97.00 114 PHE A CA 1
ATOM 920 C C . PHE A 1 114 ? 15.004 1.846 -22.997 1.00 97.00 114 PHE A C 1
ATOM 922 O O . PHE A 1 114 ? 14.981 2.280 -24.151 1.00 97.00 114 PHE A O 1
ATOM 929 N N . PRO A 1 115 ? 13.895 1.861 -22.224 1.00 96.50 115 PRO A N 1
ATOM 930 C CA . PRO A 1 115 ? 12.648 2.475 -22.675 1.00 96.50 115 PRO A CA 1
ATOM 931 C C . PRO A 1 115 ? 12.784 3.952 -23.067 1.00 96.50 115 PRO A C 1
ATOM 933 O O . PRO A 1 115 ? 12.253 4.365 -24.098 1.00 96.50 115 PRO A O 1
ATOM 936 N N . LEU A 1 116 ? 13.531 4.745 -22.292 1.00 95.56 116 LEU A N 1
ATOM 937 C CA . LEU A 1 116 ? 13.746 6.160 -22.596 1.00 95.56 116 LEU A CA 1
ATOM 938 C C . LEU A 1 116 ? 14.627 6.352 -23.839 1.00 95.56 116 LEU A C 1
ATOM 940 O O . LEU A 1 116 ? 14.334 7.214 -24.662 1.00 95.56 116 LEU A O 1
ATOM 944 N N . ALA A 1 117 ? 15.643 5.509 -24.037 1.00 96.38 117 ALA A N 1
ATOM 945 C CA . ALA A 1 117 ? 16.457 5.499 -25.251 1.00 96.38 117 ALA A CA 1
ATOM 946 C C . ALA A 1 117 ? 15.607 5.215 -26.501 1.00 96.38 117 ALA A C 1
ATOM 948 O O . ALA A 1 117 ? 15.729 5.921 -27.500 1.00 96.38 117 ALA A O 1
ATOM 949 N N . ILE A 1 118 ? 14.699 4.234 -26.439 1.00 96.31 118 ILE A N 1
ATOM 950 C CA . ILE A 1 118 ? 13.748 3.947 -27.525 1.00 96.31 118 ILE A CA 1
ATOM 951 C C . ILE A 1 118 ? 12.839 5.154 -27.786 1.00 96.31 118 ILE A C 1
ATOM 953 O O . ILE A 1 118 ? 12.657 5.547 -28.942 1.00 96.31 118 ILE A O 1
ATOM 957 N N . ALA A 1 119 ? 12.297 5.766 -26.729 1.00 95.12 119 ALA A N 1
ATOM 958 C CA . ALA A 1 119 ? 11.460 6.954 -26.850 1.00 95.12 119 ALA A CA 1
ATOM 959 C C . ALA A 1 119 ? 12.220 8.118 -27.515 1.00 95.12 119 ALA A C 1
ATOM 961 O O . ALA A 1 119 ? 11.693 8.746 -28.432 1.00 95.12 119 ALA A O 1
ATOM 962 N N . CYS A 1 120 ? 13.479 8.357 -27.131 1.00 94.50 120 CYS A N 1
ATOM 963 C CA . CYS A 1 120 ? 14.369 9.336 -27.761 1.00 94.50 120 CYS A CA 1
ATOM 964 C C . CYS A 1 120 ? 14.531 9.102 -29.269 1.00 94.50 120 CYS A C 1
ATOM 966 O O . CYS A 1 120 ? 14.420 10.054 -30.042 1.00 94.50 120 CYS A O 1
ATOM 968 N N . ILE A 1 121 ? 14.747 7.853 -29.705 1.00 94.56 121 ILE A N 1
ATOM 969 C CA . ILE A 1 121 ? 14.838 7.514 -31.138 1.00 94.56 121 ILE A CA 1
ATOM 970 C C . ILE A 1 121 ? 13.521 7.832 -31.842 1.00 94.56 121 ILE A C 1
ATOM 972 O O . ILE A 1 121 ? 13.525 8.511 -32.867 1.00 94.56 121 ILE A O 1
ATOM 976 N N . TYR A 1 122 ? 12.400 7.370 -31.286 1.00 93.81 122 TYR A N 1
ATOM 977 C CA . TYR A 1 122 ? 11.081 7.542 -31.892 1.00 93.81 122 TYR A CA 1
ATOM 978 C C . TYR A 1 122 ? 10.686 9.020 -32.023 1.00 93.81 122 TYR A C 1
ATOM 980 O O . TYR A 1 122 ? 10.189 9.444 -33.063 1.00 93.81 122 TYR A O 1
ATOM 988 N N . SER A 1 123 ? 10.955 9.827 -30.995 1.00 92.56 123 SER A N 1
ATOM 989 C CA . SER A 1 123 ? 10.659 11.265 -30.988 1.00 92.56 123 SER A CA 1
ATOM 990 C C . SER A 1 123 ? 11.765 12.133 -31.599 1.00 92.56 123 SER A C 1
ATOM 992 O O . SER A 1 123 ? 11.602 13.348 -31.658 1.00 92.56 123 SER A O 1
ATOM 994 N N . SER A 1 124 ? 12.872 11.542 -32.067 1.00 92.62 124 SER A N 1
ATOM 995 C CA . SER A 1 124 ? 14.049 12.262 -32.587 1.00 92.62 124 SER A CA 1
ATOM 996 C C . SER A 1 124 ? 14.636 13.292 -31.604 1.00 92.62 124 SER A C 1
ATOM 998 O O . SER A 1 124 ? 15.067 14.373 -32.004 1.00 92.62 124 SER A O 1
ATOM 1000 N N . ILE A 1 125 ? 14.663 12.952 -30.313 1.00 91.88 125 ILE A N 1
ATOM 1001 C CA . ILE A 1 125 ? 15.169 13.798 -29.220 1.00 91.88 125 ILE A CA 1
ATOM 1002 C C . ILE A 1 125 ? 16.491 13.240 -28.717 1.00 91.88 125 ILE A C 1
ATOM 1004 O O . ILE A 1 125 ? 16.612 12.032 -28.505 1.00 91.88 125 ILE A O 1
ATOM 1008 N N . LYS A 1 126 ? 17.481 14.107 -28.483 1.00 91.56 126 LYS A N 1
ATOM 1009 C CA . LYS A 1 126 ? 18.742 13.669 -27.883 1.00 91.56 126 LYS A CA 1
ATOM 1010 C C . LYS A 1 126 ? 18.585 13.531 -26.368 1.00 91.56 126 LYS A C 1
ATOM 1012 O O . LYS A 1 126 ? 17.913 14.363 -25.763 1.00 91.56 126 LYS A O 1
ATOM 1017 N N . PRO A 1 127 ? 19.259 12.559 -25.732 1.00 90.56 127 PRO A N 1
ATOM 1018 C CA . PRO A 1 127 ? 19.285 12.443 -24.276 1.00 90.56 127 PRO A CA 1
ATOM 1019 C C . PRO A 1 127 ? 19.686 13.754 -23.586 1.00 90.56 127 PRO A C 1
ATOM 1021 O O . PRO A 1 127 ? 19.042 14.159 -22.627 1.00 90.56 127 PRO A O 1
ATOM 1024 N N . SER A 1 128 ? 20.660 14.479 -24.146 1.00 87.69 128 SER A N 1
ATOM 1025 C CA . SER A 1 128 ? 21.115 15.791 -23.661 1.00 87.69 128 SER A CA 1
ATOM 1026 C C . SER A 1 128 ? 20.045 16.886 -23.646 1.00 87.69 128 SER A C 1
ATOM 1028 O O . SER A 1 128 ? 20.198 17.867 -22.925 1.00 87.69 128 SER A O 1
ATOM 1030 N N . ASP A 1 129 ? 18.991 16.751 -24.454 1.00 88.94 129 ASP A N 1
ATOM 1031 C CA . ASP A 1 129 ? 17.918 17.744 -24.562 1.00 88.94 129 ASP A CA 1
ATOM 1032 C C . ASP A 1 129 ? 16.823 17.514 -23.504 1.00 88.94 129 ASP A C 1
ATOM 1034 O O . ASP A 1 129 ? 15.901 18.322 -23.371 1.00 88.94 129 ASP A O 1
ATOM 1038 N N . ILE A 1 130 ? 16.900 16.407 -22.754 1.00 89.62 130 ILE A N 1
ATOM 1039 C CA . ILE A 1 130 ? 15.981 16.105 -21.660 1.00 89.62 130 ILE A CA 1
ATOM 1040 C C . ILE A 1 130 ? 16.322 17.014 -20.482 1.00 89.62 130 ILE A C 1
ATOM 1042 O O . ILE A 1 130 ? 17.394 16.929 -19.885 1.00 89.62 130 ILE A O 1
ATOM 1046 N N . ILE A 1 131 ? 15.374 17.877 -20.129 1.00 87.62 131 ILE A N 1
ATOM 1047 C CA . ILE A 1 131 ? 15.518 18.786 -18.994 1.00 87.62 131 ILE A CA 1
ATOM 1048 C C . ILE A 1 131 ? 14.985 18.077 -17.759 1.00 87.62 131 ILE A C 1
ATOM 1050 O O . ILE A 1 131 ? 13.817 17.687 -17.727 1.00 87.62 131 ILE A O 1
ATOM 1054 N N . LEU A 1 132 ? 15.830 17.934 -16.745 1.00 85.81 132 LEU A N 1
ATOM 1055 C CA . LEU A 1 132 ? 15.439 17.379 -15.458 1.00 85.81 132 LEU A CA 1
ATOM 1056 C C . LEU A 1 132 ? 15.203 18.505 -14.445 1.00 85.81 132 LEU A C 1
ATOM 1058 O O . LEU A 1 132 ? 15.960 19.471 -14.381 1.00 85.81 132 LEU A O 1
ATOM 1062 N N . ASP A 1 133 ? 14.124 18.373 -13.690 1.00 80.69 133 ASP A N 1
ATOM 1063 C CA . ASP A 1 133 ? 13.683 19.237 -12.599 1.00 80.69 133 ASP A CA 1
ATOM 1064 C C . ASP A 1 133 ? 13.464 18.347 -11.360 1.00 80.69 133 ASP A C 1
ATOM 1066 O O . ASP A 1 133 ? 13.286 17.135 -11.491 1.00 80.69 133 ASP A O 1
ATOM 1070 N N . ASP A 1 134 ? 13.463 18.916 -10.154 1.00 74.69 134 ASP A N 1
ATOM 1071 C CA . ASP A 1 134 ? 13.572 18.164 -8.885 1.00 74.69 134 ASP A CA 1
ATOM 1072 C C . ASP A 1 134 ? 12.491 17.079 -8.686 1.00 74.69 134 ASP A C 1
ATOM 1074 O O . ASP A 1 134 ? 12.665 16.156 -7.896 1.00 74.69 134 ASP A O 1
ATOM 1078 N N . SER A 1 135 ? 11.357 17.187 -9.384 1.00 79.75 135 SER A N 1
ATOM 1079 C CA . SER A 1 135 ? 10.222 16.252 -9.296 1.00 79.75 135 SER A CA 1
ATOM 1080 C C . SER A 1 135 ? 9.657 15.832 -10.654 1.00 79.75 135 SER A C 1
ATOM 1082 O O . SER A 1 135 ? 8.576 15.243 -10.723 1.00 79.75 135 SER A O 1
ATOM 1084 N N . LYS A 1 136 ? 10.334 16.161 -11.760 1.00 86.19 136 LYS A N 1
ATOM 1085 C CA . LYS A 1 136 ? 9.864 15.834 -13.112 1.00 86.19 136 LYS A CA 1
ATOM 1086 C C . LYS A 1 136 ? 10.981 15.924 -14.143 1.00 86.19 136 LYS A C 1
ATOM 1088 O O . LYS A 1 136 ? 11.928 16.676 -13.972 1.00 86.19 136 LYS A O 1
ATOM 1093 N N . PHE A 1 137 ? 10.834 15.240 -15.267 1.00 88.88 137 PHE A N 1
ATOM 1094 C CA . PHE A 1 137 ? 11.644 15.510 -16.452 1.00 88.88 137 PHE A CA 1
ATOM 1095 C 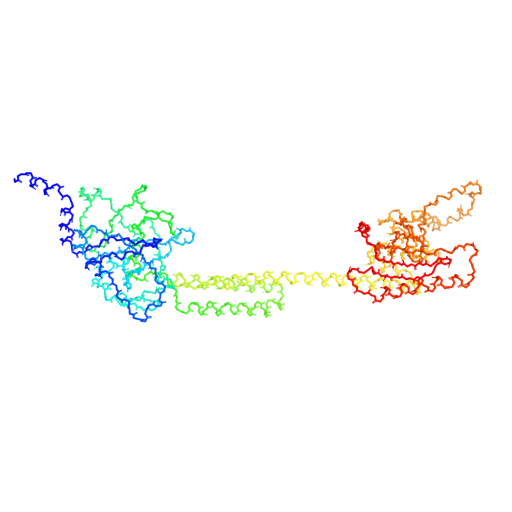C . PHE A 1 137 ? 10.762 15.895 -17.636 1.00 88.88 137 PHE A C 1
ATOM 1097 O O . PHE A 1 137 ? 9.619 15.449 -17.764 1.00 88.88 137 PHE A O 1
ATOM 1104 N N . ILE A 1 138 ? 11.287 16.764 -18.493 1.00 88.25 138 ILE A N 1
ATOM 1105 C CA . ILE A 1 138 ? 10.599 17.265 -19.676 1.00 88.25 138 ILE A CA 1
ATOM 1106 C C . ILE A 1 138 ? 11.094 16.477 -20.884 1.00 88.25 138 ILE A C 1
ATOM 1108 O O . ILE A 1 138 ? 12.264 16.554 -21.256 1.00 88.25 138 ILE A O 1
ATOM 1112 N N . PHE A 1 139 ? 10.180 15.751 -21.521 1.00 88.38 139 PHE A N 1
ATOM 1113 C CA . PHE A 1 139 ? 10.434 14.968 -22.723 1.00 88.38 139 PHE A CA 1
ATOM 1114 C C . PHE A 1 139 ? 9.485 15.413 -23.837 1.00 88.38 139 PHE A C 1
ATOM 1116 O O . PHE A 1 139 ? 8.270 15.315 -23.704 1.00 88.38 139 PHE A O 1
ATOM 1123 N N . SER A 1 140 ? 10.011 15.933 -24.949 1.00 82.31 140 SER A N 1
ATOM 1124 C CA . SER A 1 140 ? 9.195 16.379 -26.094 1.00 82.31 140 SER A CA 1
ATOM 1125 C C . SER A 1 140 ? 8.069 17.370 -25.735 1.00 82.31 140 SER A C 1
ATOM 1127 O O . SER A 1 140 ? 6.980 17.301 -26.309 1.00 82.31 140 SER A O 1
ATOM 1129 N N . LYS A 1 141 ? 8.312 18.291 -24.786 1.00 83.06 141 LYS A N 1
ATOM 1130 C CA . LYS A 1 141 ? 7.318 19.219 -24.189 1.00 83.06 141 LYS A CA 1
ATOM 1131 C C . LYS A 1 141 ? 6.290 18.572 -23.246 1.00 83.06 141 LYS A C 1
ATOM 1133 O O . LYS A 1 141 ? 5.425 19.278 -22.736 1.00 83.06 141 LYS A O 1
ATOM 1138 N N . LYS A 1 142 ? 6.363 17.263 -23.006 1.00 85.88 142 LYS A N 1
ATOM 1139 C CA . LYS A 1 142 ? 5.556 16.563 -22.002 1.00 85.88 142 LYS A CA 1
ATOM 1140 C C . LYS A 1 142 ? 6.297 16.545 -20.672 1.00 85.88 142 LYS A C 1
ATOM 1142 O O . LYS A 1 142 ? 7.513 16.375 -20.640 1.00 85.88 142 LYS A O 1
ATOM 1147 N N . GLU A 1 143 ? 5.556 16.716 -19.585 1.00 86.62 143 GLU A N 1
ATOM 1148 C CA . GLU A 1 143 ? 6.095 16.635 -18.229 1.00 86.62 143 GLU A CA 1
ATOM 1149 C C . GLU A 1 143 ? 5.854 15.237 -17.653 1.00 86.62 143 GLU A C 1
ATOM 1151 O O . GLU A 1 143 ? 4.708 14.781 -17.526 1.00 86.62 143 GLU A O 1
ATOM 1156 N N . ILE A 1 144 ? 6.942 14.557 -17.297 1.00 87.81 144 ILE A N 1
ATOM 1157 C CA . ILE A 1 144 ? 6.904 13.254 -16.644 1.00 87.81 144 ILE A CA 1
ATOM 1158 C C . ILE A 1 144 ? 7.308 13.433 -15.184 1.00 87.81 144 ILE A C 1
ATOM 1160 O O . ILE A 1 144 ? 8.467 13.707 -14.892 1.00 87.81 144 ILE A O 1
ATOM 1164 N N . PHE A 1 145 ? 6.337 13.322 -14.279 1.00 87.06 145 PHE A N 1
ATOM 1165 C CA . PHE A 1 145 ? 6.527 13.482 -12.841 1.00 87.06 145 PHE A CA 1
ATOM 1166 C C . PHE A 1 145 ? 7.224 12.258 -12.252 1.00 87.06 145 PHE A C 1
ATOM 1168 O O . PHE A 1 145 ? 6.847 11.120 -12.537 1.00 87.06 145 PHE A O 1
ATOM 1175 N N . LEU A 1 146 ? 8.219 12.526 -11.416 1.00 87.50 146 LEU A N 1
ATOM 1176 C CA . LEU A 1 146 ? 9.012 11.545 -10.697 1.00 87.50 146 LEU A CA 1
ATOM 1177 C C . LEU A 1 146 ? 8.669 11.592 -9.204 1.00 87.50 146 LEU A C 1
ATOM 1179 O O . LEU A 1 146 ? 8.360 12.647 -8.650 1.00 87.50 146 LEU A O 1
ATOM 1183 N N . ASN A 1 147 ? 8.736 10.438 -8.550 1.00 84.25 147 ASN A N 1
ATOM 1184 C CA . ASN A 1 147 ? 8.586 10.315 -7.105 1.00 84.25 147 ASN A CA 1
ATOM 1185 C C . ASN A 1 147 ? 9.894 10.679 -6.375 1.00 84.25 147 ASN A C 1
ATOM 1187 O O . ASN A 1 147 ? 10.923 10.931 -6.997 1.00 84.25 147 ASN A O 1
ATOM 1191 N N . GLU A 1 148 ? 9.880 10.621 -5.038 1.00 81.00 148 GLU A N 1
ATOM 1192 C CA . GLU A 1 148 ? 11.045 10.909 -4.178 1.00 81.00 148 GLU A CA 1
ATOM 1193 C C . GLU A 1 148 ? 12.282 10.022 -4.477 1.00 81.00 148 GLU A C 1
ATOM 1195 O O . GLU A 1 148 ? 13.404 10.426 -4.183 1.00 81.00 148 GLU A O 1
ATOM 1200 N N . GLU A 1 149 ? 12.101 8.842 -5.088 1.00 83.62 149 GLU A N 1
ATOM 1201 C CA . GLU A 1 149 ? 13.178 7.927 -5.526 1.00 83.62 149 GLU A CA 1
ATOM 1202 C C . GLU A 1 149 ? 13.580 8.105 -7.009 1.00 83.62 149 GLU A C 1
ATOM 1204 O O . GLU A 1 149 ? 14.270 7.254 -7.576 1.00 83.62 149 GLU A O 1
ATOM 1209 N N . ASN A 1 150 ? 13.129 9.185 -7.658 1.00 86.81 150 ASN A N 1
ATOM 1210 C CA . ASN A 1 150 ? 13.323 9.464 -9.086 1.00 86.81 150 ASN A CA 1
ATOM 1211 C C . ASN A 1 150 ? 12.799 8.364 -10.030 1.00 86.81 150 ASN A C 1
ATOM 1213 O O . ASN A 1 150 ? 13.348 8.129 -11.107 1.00 86.81 150 ASN A O 1
ATOM 1217 N N . ASP A 1 151 ? 11.719 7.692 -9.633 1.00 90.25 151 ASP A N 1
ATOM 1218 C CA . ASP A 1 151 ? 10.981 6.723 -10.444 1.00 90.25 151 ASP A CA 1
ATOM 1219 C C . ASP A 1 151 ? 9.570 7.230 -10.780 1.00 90.25 151 ASP A C 1
ATOM 1221 O O . ASP A 1 151 ? 9.092 8.205 -10.203 1.00 90.25 151 ASP A O 1
ATOM 1225 N N . PHE A 1 152 ? 8.888 6.580 -11.722 1.00 90.62 152 PHE A N 1
ATOM 1226 C CA . PHE A 1 152 ? 7.466 6.822 -11.987 1.00 90.62 152 PHE A CA 1
ATOM 1227 C C . PHE A 1 152 ? 6.679 5.510 -11.980 1.00 90.62 152 PHE A C 1
ATOM 1229 O O . PHE A 1 152 ? 7.226 4.439 -12.254 1.00 90.62 152 PHE A O 1
ATOM 1236 N N . TYR A 1 153 ? 5.385 5.583 -11.662 1.00 91.19 153 TYR A N 1
ATOM 1237 C CA . TYR A 1 153 ? 4.503 4.416 -11.668 1.00 91.19 153 TYR A CA 1
ATOM 1238 C C . TYR A 1 153 ? 4.082 4.050 -13.079 1.00 91.19 153 TYR A C 1
ATOM 1240 O O . TYR A 1 153 ? 3.587 4.899 -13.813 1.00 91.19 153 TYR A O 1
ATOM 1248 N N . ILE A 1 154 ? 4.193 2.774 -13.424 1.00 90.88 154 ILE A N 1
ATOM 1249 C CA . ILE A 1 154 ? 3.781 2.273 -14.731 1.00 90.88 154 ILE A CA 1
ATOM 1250 C C . ILE A 1 154 ? 2.282 1.979 -14.699 1.00 90.88 154 ILE A C 1
ATOM 1252 O O . ILE A 1 154 ? 1.805 1.216 -13.855 1.00 90.88 154 ILE A O 1
ATOM 1256 N N . SER A 1 155 ? 1.543 2.560 -15.639 1.00 89.94 155 SER A N 1
ATOM 1257 C CA . SER A 1 155 ? 0.207 2.099 -15.991 1.00 89.94 155 SER A CA 1
ATOM 1258 C C . SER A 1 155 ? 0.344 0.950 -16.980 1.00 89.94 155 SER A C 1
ATOM 1260 O O . SER A 1 155 ? 0.815 1.136 -18.101 1.00 89.94 155 SER A O 1
ATOM 1262 N N . TYR A 1 156 ? -0.029 -0.254 -16.559 1.00 89.19 156 TYR A N 1
ATOM 1263 C CA . TYR A 1 156 ? 0.032 -1.420 -17.428 1.00 89.19 156 TYR A CA 1
ATOM 1264 C C . TYR A 1 156 ? -1.238 -1.531 -18.270 1.00 89.19 156 TYR A C 1
ATOM 1266 O O . TYR A 1 156 ? -2.353 -1.545 -17.739 1.00 89.19 156 TYR A O 1
ATOM 1274 N N . LEU A 1 157 ? -1.074 -1.678 -19.584 1.00 84.00 157 LEU A N 1
ATOM 1275 C CA . LEU A 1 157 ? -2.188 -1.925 -20.493 1.00 84.00 157 LEU A CA 1
ATOM 1276 C C . LEU A 1 157 ? -2.784 -3.316 -20.220 1.00 84.00 157 LEU A C 1
ATOM 1278 O O . LEU A 1 157 ? -2.116 -4.344 -20.334 1.00 84.00 157 LEU A O 1
ATOM 1282 N N . ASN A 1 158 ? -4.066 -3.355 -19.853 1.00 63.06 158 ASN A N 1
ATOM 1283 C CA . ASN A 1 158 ? -4.728 -4.551 -19.328 1.00 63.06 158 ASN A CA 1
ATOM 1284 C C . ASN A 1 158 ? -5.187 -5.542 -20.417 1.00 63.06 158 ASN A C 1
ATOM 1286 O O . ASN A 1 158 ? -6.380 -5.794 -20.562 1.00 63.06 158 ASN A O 1
ATOM 1290 N N . THR A 1 159 ? -4.263 -6.121 -21.193 1.00 57.75 159 THR A N 1
ATOM 1291 C CA . THR A 1 159 ? -4.533 -7.339 -21.983 1.00 57.75 159 THR A CA 1
ATOM 1292 C C . THR A 1 159 ? -3.250 -8.131 -22.258 1.00 57.75 159 THR A C 1
ATOM 1294 O O . THR A 1 159 ? -2.233 -7.559 -22.642 1.00 57.75 159 THR A O 1
ATOM 1297 N N . LYS A 1 160 ? -3.326 -9.473 -22.240 1.00 58.56 160 LYS A N 1
ATOM 1298 C CA . LYS A 1 160 ? -2.272 -10.401 -22.732 1.00 58.56 160 LYS A CA 1
ATOM 1299 C C . LYS A 1 160 ? -1.900 -10.223 -24.225 1.00 58.56 160 LYS A C 1
ATOM 1301 O O . LYS A 1 160 ? -1.183 -11.041 -24.790 1.00 58.56 160 LYS A O 1
ATOM 1306 N N . LYS A 1 161 ? -2.453 -9.206 -24.894 1.00 63.38 161 LYS A N 1
ATOM 1307 C CA . LYS A 1 161 ? -2.272 -8.866 -26.313 1.00 63.38 161 LYS A CA 1
ATOM 1308 C C . LYS A 1 161 ? -2.108 -7.356 -26.536 1.00 63.38 161 LYS A C 1
ATOM 1310 O O . LYS A 1 161 ? -2.330 -6.899 -27.655 1.00 63.38 161 LYS A O 1
ATOM 1315 N N . ALA A 1 162 ? -1.766 -6.586 -25.497 1.00 79.50 162 ALA A N 1
ATOM 1316 C CA . ALA A 1 162 ? -1.595 -5.137 -25.619 1.00 79.50 162 ALA A CA 1
ATOM 1317 C C . ALA A 1 162 ? -0.590 -4.788 -26.730 1.00 79.50 162 ALA A C 1
ATOM 1319 O O . ALA A 1 162 ? -0.812 -3.871 -27.518 1.00 79.50 162 ALA A O 1
ATOM 1320 N N . PHE A 1 163 ? 0.456 -5.608 -26.856 1.00 88.31 163 PHE A N 1
ATOM 1321 C CA . PHE A 1 163 ? 1.449 -5.528 -27.916 1.00 88.31 163 PHE A CA 1
ATOM 1322 C C . PHE A 1 163 ? 1.373 -6.760 -28.824 1.00 88.31 163 PHE A C 1
ATOM 1324 O O . PHE A 1 163 ? 1.114 -7.883 -28.382 1.00 88.31 163 PHE A O 1
ATOM 1331 N N . LYS A 1 164 ? 1.567 -6.548 -30.131 1.00 90.00 164 LYS A N 1
ATOM 1332 C CA . LYS A 1 164 ? 1.601 -7.638 -31.112 1.00 90.00 164 LYS A CA 1
ATOM 1333 C C . LYS A 1 164 ? 2.972 -8.301 -31.086 1.00 90.00 164 LYS A C 1
ATOM 1335 O O . LYS A 1 164 ? 3.959 -7.680 -31.466 1.00 90.00 164 LYS A O 1
ATOM 1340 N N . ASN A 1 165 ? 2.994 -9.576 -30.718 1.00 89.50 165 ASN A N 1
ATOM 1341 C CA . ASN A 1 165 ? 4.208 -10.381 -30.671 1.00 89.50 165 ASN A CA 1
ATOM 1342 C C . ASN A 1 165 ? 4.321 -11.264 -31.920 1.00 89.50 165 ASN A C 1
ATOM 1344 O O . ASN A 1 165 ? 3.361 -11.932 -32.308 1.00 89.50 165 ASN A O 1
ATOM 1348 N N . PHE A 1 166 ? 5.505 -11.277 -32.532 1.00 91.69 166 PHE A N 1
ATOM 1349 C CA . PHE A 1 166 ? 5.824 -12.103 -33.697 1.00 91.69 166 PHE A CA 1
ATOM 1350 C C . PHE A 1 166 ? 6.984 -13.039 -33.367 1.00 91.69 166 PHE A C 1
ATOM 1352 O O . PHE A 1 166 ? 7.979 -12.622 -32.777 1.00 91.69 166 PHE A O 1
ATOM 1359 N N . SER A 1 167 ? 6.866 -14.310 -33.757 1.00 91.62 167 SER A N 1
ATOM 1360 C CA . SER A 1 167 ? 7.946 -15.280 -33.584 1.00 91.62 167 SER A CA 1
ATOM 1361 C C . SER A 1 167 ? 9.128 -14.921 -34.477 1.00 91.62 167 SER A C 1
ATOM 1363 O O . SER A 1 167 ? 8.971 -14.746 -35.687 1.00 91.62 167 SER A O 1
ATOM 1365 N N . PHE A 1 168 ? 10.327 -14.893 -33.897 1.00 89.88 168 PHE A N 1
ATOM 1366 C CA . PHE A 1 168 ? 11.569 -14.683 -34.641 1.00 89.88 168 PHE A CA 1
ATOM 1367 C C . PHE A 1 168 ? 11.736 -15.696 -35.787 1.00 89.88 168 PHE A C 1
ATOM 1369 O O . PHE A 1 168 ? 12.151 -15.336 -36.888 1.00 89.88 168 PHE A O 1
ATOM 1376 N N . TYR A 1 169 ? 11.326 -16.950 -35.561 1.00 92.25 169 TYR A N 1
ATOM 1377 C CA . TYR A 1 169 ? 11.343 -18.004 -36.577 1.00 92.25 169 TYR A CA 1
ATOM 1378 C C . TYR A 1 169 ? 10.450 -17.667 -37.778 1.00 92.25 169 TYR A C 1
ATOM 1380 O O . TYR A 1 169 ? 10.853 -17.858 -38.924 1.00 92.25 169 TYR A O 1
ATOM 1388 N N . ASP A 1 170 ? 9.247 -17.142 -37.546 1.00 94.12 170 ASP A N 1
ATOM 1389 C CA . ASP A 1 170 ? 8.321 -16.809 -38.633 1.00 94.12 170 ASP A CA 1
ATOM 1390 C C . ASP A 1 170 ? 8.771 -15.563 -39.411 1.00 94.12 170 ASP A C 1
ATOM 1392 O O . ASP A 1 170 ? 8.555 -15.488 -40.623 1.00 94.12 170 ASP A O 1
ATOM 1396 N N . VAL A 1 171 ? 9.451 -14.622 -38.744 1.00 92.56 171 VAL A N 1
ATOM 1397 C CA . VAL A 1 171 ? 10.060 -13.445 -39.385 1.00 92.56 171 VAL A CA 1
ATOM 1398 C C . VAL A 1 171 ? 11.220 -13.855 -40.298 1.00 92.56 171 VAL A C 1
ATOM 1400 O O . VAL A 1 171 ? 11.231 -13.470 -41.466 1.00 92.56 171 VAL A O 1
ATOM 1403 N N . ILE A 1 172 ? 12.155 -14.690 -39.823 1.00 90.00 172 ILE A N 1
ATOM 1404 C CA . ILE A 1 172 ? 13.277 -15.179 -40.650 1.00 90.00 172 ILE A CA 1
ATOM 1405 C C . ILE A 1 172 ? 12.784 -15.988 -41.852 1.00 90.00 172 ILE A C 1
ATOM 1407 O O . ILE A 1 172 ? 13.302 -15.832 -42.958 1.00 90.00 172 ILE A O 1
ATOM 1411 N N . ASN A 1 173 ? 11.749 -16.810 -41.666 1.00 95.56 173 ASN A N 1
ATOM 1412 C CA . ASN A 1 173 ? 11.153 -17.599 -42.745 1.00 95.56 173 ASN A CA 1
ATOM 1413 C C . ASN A 1 173 ? 10.216 -16.790 -43.656 1.00 95.56 173 ASN A C 1
ATOM 1415 O O . ASN A 1 173 ? 9.507 -17.377 -44.471 1.00 95.56 173 ASN A O 1
ATOM 1419 N N . LYS A 1 174 ? 10.196 -15.454 -43.527 1.00 93.38 174 LYS A N 1
ATOM 1420 C CA . LYS A 1 174 ? 9.401 -14.530 -44.352 1.00 93.38 174 LYS A CA 1
ATOM 1421 C C . LYS A 1 174 ? 7.896 -14.828 -44.352 1.00 93.38 174 LYS A C 1
ATOM 1423 O O . LYS A 1 174 ? 7.196 -14.457 -45.290 1.00 93.38 174 LYS A O 1
ATOM 1428 N N . LYS A 1 175 ? 7.375 -15.472 -43.301 1.00 95.94 175 LYS A N 1
ATOM 1429 C CA . LYS A 1 175 ? 5.927 -15.682 -43.134 1.00 95.94 175 LYS A CA 1
ATOM 1430 C C . LYS A 1 175 ? 5.211 -14.405 -42.697 1.00 95.94 175 LYS A C 1
ATOM 1432 O O . LYS A 1 175 ? 4.013 -14.268 -42.921 1.00 95.94 175 LYS A O 1
ATOM 1437 N N . ILE A 1 176 ? 5.940 -13.487 -42.060 1.00 95.19 176 ILE A N 1
ATOM 1438 C CA . ILE A 1 176 ? 5.443 -12.178 -41.635 1.00 95.19 176 ILE A CA 1
ATOM 1439 C C . ILE A 1 176 ? 5.929 -11.114 -42.633 1.00 95.19 176 ILE A C 1
ATOM 1441 O O . ILE A 1 176 ? 7.143 -10.959 -42.793 1.00 95.19 176 ILE A O 1
ATOM 1445 N N . PRO A 1 177 ? 5.025 -10.373 -43.301 1.00 93.94 177 PRO A N 1
ATOM 1446 C CA . PRO A 1 177 ? 5.403 -9.279 -44.194 1.00 93.94 177 PRO A CA 1
ATOM 1447 C C . PRO A 1 177 ? 6.181 -8.176 -43.466 1.00 93.94 177 PRO A C 1
ATOM 1449 O O . PRO A 1 177 ? 5.760 -7.709 -42.407 1.00 93.94 177 PRO A O 1
ATOM 1452 N N . ALA A 1 178 ? 7.282 -7.707 -44.064 1.00 89.62 178 ALA A N 1
ATOM 1453 C CA . ALA A 1 178 ? 8.130 -6.663 -43.478 1.00 89.62 178 ALA A CA 1
ATOM 1454 C C . ALA A 1 178 ? 7.392 -5.324 -43.272 1.00 89.62 178 ALA A C 1
ATOM 1456 O O . ALA A 1 178 ? 7.713 -4.572 -42.355 1.00 89.62 178 ALA A O 1
ATOM 1457 N N . GLU A 1 179 ? 6.366 -5.053 -44.084 1.00 93.31 179 GLU A N 1
ATOM 1458 C CA . GLU A 1 179 ? 5.525 -3.851 -44.008 1.00 93.31 179 GLU A CA 1
ATOM 1459 C C . GLU A 1 179 ? 4.852 -3.667 -42.641 1.00 93.31 179 GLU A C 1
ATOM 1461 O O . GLU A 1 179 ? 4.613 -2.536 -42.228 1.00 93.31 179 GLU A O 1
ATOM 1466 N N . ILE A 1 180 ? 4.604 -4.754 -41.901 1.00 93.75 180 ILE A N 1
ATOM 1467 C CA . ILE A 1 180 ? 3.998 -4.705 -40.561 1.00 93.75 180 ILE A CA 1
ATOM 1468 C C . ILE A 1 180 ? 4.881 -3.944 -39.561 1.00 93.75 180 ILE A C 1
ATOM 1470 O O . ILE A 1 180 ? 4.365 -3.340 -38.619 1.00 93.75 180 ILE A O 1
ATOM 1474 N N . PHE A 1 181 ? 6.198 -3.962 -39.764 1.00 92.19 181 PHE A N 1
ATOM 1475 C CA . PHE A 1 181 ? 7.170 -3.310 -38.887 1.00 92.19 181 PHE A CA 1
ATOM 1476 C C . PHE A 1 181 ? 7.459 -1.859 -39.284 1.00 92.19 181 PHE A C 1
ATOM 1478 O O . PHE A 1 181 ? 8.158 -1.152 -38.559 1.00 92.19 181 PHE A O 1
ATOM 1485 N N . LYS A 1 182 ? 6.934 -1.398 -40.424 1.00 91.19 182 LYS A N 1
ATOM 1486 C CA . LYS A 1 182 ? 7.167 -0.040 -40.909 1.00 91.19 182 LYS A CA 1
ATOM 1487 C C . LYS A 1 182 ? 6.519 0.982 -39.971 1.00 91.19 182 LYS A C 1
ATOM 1489 O O . LYS A 1 182 ? 5.364 0.826 -39.581 1.00 91.19 182 LYS A O 1
ATOM 1494 N N . ASP A 1 183 ? 7.273 2.023 -39.618 1.00 89.50 183 ASP A N 1
ATOM 1495 C CA . ASP A 1 183 ? 6.847 3.110 -38.723 1.00 89.50 183 ASP A CA 1
ATOM 1496 C C . ASP A 1 183 ? 6.371 2.617 -37.338 1.00 89.50 183 ASP A C 1
ATOM 1498 O O . ASP A 1 183 ? 5.551 3.255 -36.672 1.00 89.50 183 ASP A O 1
ATOM 1502 N N . LYS A 1 184 ? 6.871 1.452 -36.897 1.00 92.56 184 LYS A N 1
ATOM 1503 C CA . LYS A 1 184 ? 6.610 0.873 -35.575 1.00 92.56 184 LYS A CA 1
ATOM 1504 C C . LYS A 1 184 ? 7.886 0.791 -34.752 1.00 92.56 184 LYS A C 1
ATOM 1506 O O . LYS A 1 184 ? 8.971 0.551 -35.272 1.00 92.56 184 LYS A O 1
ATOM 1511 N N . ILE A 1 185 ? 7.724 0.925 -33.441 1.00 94.62 185 ILE A N 1
ATOM 1512 C CA . ILE A 1 185 ? 8.755 0.537 -32.481 1.00 94.62 185 ILE A CA 1
ATOM 1513 C C . ILE A 1 185 ? 8.757 -0.990 -32.412 1.00 94.62 185 ILE A C 1
ATOM 1515 O O . ILE A 1 185 ? 7.723 -1.602 -32.144 1.00 94.62 185 ILE A O 1
ATOM 1519 N N . VAL A 1 186 ? 9.915 -1.599 -32.661 1.00 94.31 186 VAL A N 1
ATOM 1520 C CA . VAL A 1 186 ? 10.099 -3.051 -32.604 1.00 94.31 186 VAL A CA 1
ATOM 1521 C C . VAL A 1 186 ? 11.080 -3.369 -31.487 1.00 94.31 186 VAL A C 1
ATOM 1523 O O . VAL A 1 186 ? 12.238 -2.965 -31.543 1.00 94.31 186 VAL A O 1
ATOM 1526 N N . ILE A 1 187 ? 10.614 -4.102 -30.478 1.00 93.88 187 ILE A N 1
ATOM 1527 C CA . ILE A 1 187 ? 11.452 -4.580 -29.377 1.00 93.88 187 ILE A CA 1
ATOM 1528 C C . ILE A 1 187 ? 11.727 -6.063 -29.611 1.00 93.88 187 ILE A C 1
ATOM 1530 O O . ILE A 1 187 ? 10.803 -6.864 -29.740 1.00 93.88 187 ILE A O 1
ATOM 1534 N N . ILE A 1 188 ? 13.006 -6.421 -29.690 1.00 92.19 188 ILE A N 1
ATOM 1535 C CA . ILE A 1 188 ? 13.457 -7.793 -29.927 1.00 92.19 188 ILE A CA 1
ATOM 1536 C C . ILE A 1 188 ? 14.005 -8.348 -28.616 1.00 92.19 188 ILE A C 1
ATOM 1538 O O . ILE A 1 188 ? 14.855 -7.729 -27.981 1.00 92.19 188 ILE A O 1
ATOM 1542 N N . GLY A 1 189 ? 13.544 -9.531 -28.219 1.00 90.19 189 GLY A N 1
ATOM 1543 C CA . GLY A 1 189 ? 14.021 -10.190 -27.010 1.00 90.19 189 GLY A CA 1
ATOM 1544 C C . GLY A 1 189 ? 13.453 -11.593 -26.835 1.00 90.19 189 GLY A C 1
ATOM 1545 O O . GLY A 1 189 ? 12.729 -12.109 -27.688 1.00 90.19 189 GLY A O 1
ATOM 1546 N N . LEU A 1 190 ? 13.765 -12.199 -25.692 1.00 88.94 190 LEU A N 1
ATOM 1547 C CA . LEU A 1 190 ? 13.269 -13.517 -25.308 1.00 88.94 190 LEU A CA 1
ATOM 1548 C C . LEU A 1 190 ? 11.923 -13.395 -24.580 1.00 88.94 190 LEU A C 1
ATOM 1550 O O . LEU A 1 190 ? 11.853 -12.821 -23.496 1.00 88.94 190 LEU A O 1
ATOM 1554 N N . SER A 1 191 ? 10.868 -13.963 -25.166 1.00 82.81 191 SER A N 1
ATOM 1555 C CA . SER A 1 191 ? 9.510 -14.007 -24.592 1.00 82.81 191 SER A CA 1
ATOM 1556 C C . SER A 1 191 ? 8.998 -15.426 -24.319 1.00 82.81 191 SER A C 1
ATOM 1558 O O . SER A 1 191 ? 7.900 -15.598 -23.795 1.00 82.81 191 SER A O 1
ATOM 1560 N N . ALA A 1 192 ? 9.778 -16.459 -24.655 1.00 81.62 192 ALA A N 1
ATOM 1561 C CA . ALA A 1 192 ? 9.408 -17.852 -24.415 1.00 81.62 192 ALA A CA 1
ATOM 1562 C C . ALA A 1 192 ? 9.599 -18.245 -22.939 1.00 81.62 192 ALA A C 1
ATOM 1564 O O . ALA A 1 192 ? 10.627 -17.929 -22.328 1.00 81.62 192 ALA A O 1
ATOM 1565 N N . HIS A 1 193 ? 8.624 -18.966 -22.373 1.00 78.56 193 HIS A N 1
ATOM 1566 C CA . HIS A 1 193 ? 8.715 -19.492 -21.008 1.00 78.56 193 HIS A CA 1
ATOM 1567 C C . HIS A 1 193 ? 9.948 -20.389 -20.839 1.00 78.56 193 HIS A C 1
ATOM 1569 O O . HIS A 1 193 ? 10.229 -21.234 -21.686 1.00 78.56 193 HIS A O 1
ATOM 1575 N N . GLY A 1 194 ? 10.688 -20.184 -19.747 1.00 77.81 194 GLY A N 1
ATOM 1576 C CA . GLY A 1 194 ? 11.930 -20.907 -19.448 1.00 77.81 194 GLY A CA 1
ATOM 1577 C C . GLY A 1 194 ? 13.195 -20.345 -20.109 1.00 77.81 194 GLY A C 1
ATOM 1578 O O . GLY A 1 194 ? 14.284 -20.784 -19.757 1.00 77.81 194 GLY A O 1
ATOM 1579 N N . LEU A 1 195 ? 13.075 -19.373 -21.024 1.00 80.00 195 LEU A N 1
ATOM 1580 C CA . LEU A 1 195 ? 14.215 -18.695 -21.661 1.00 80.00 195 LEU A CA 1
ATOM 1581 C C . LEU A 1 195 ? 14.271 -17.195 -21.341 1.00 80.00 195 LEU A C 1
ATOM 1583 O O . LEU A 1 195 ? 15.355 -16.643 -21.185 1.00 80.00 195 LEU A O 1
ATOM 1587 N N . GLY A 1 196 ? 13.114 -16.529 -21.288 1.00 80.31 196 GLY A N 1
ATOM 1588 C CA . GLY A 1 196 ? 13.018 -15.100 -20.984 1.00 80.31 196 GLY A CA 1
ATOM 1589 C C . GLY A 1 196 ? 12.965 -14.787 -19.487 1.00 80.31 196 GLY A C 1
ATOM 1590 O O . GLY A 1 196 ? 12.664 -15.651 -18.663 1.00 80.31 196 GLY A O 1
ATOM 1591 N N . SER A 1 197 ? 13.203 -13.518 -19.152 1.00 88.25 197 SER A N 1
ATOM 1592 C CA . SER A 1 197 ? 12.919 -12.978 -17.819 1.00 88.25 197 SER A CA 1
ATOM 1593 C C . SER A 1 197 ? 11.440 -12.623 -17.716 1.00 88.25 197 SER A C 1
ATOM 1595 O O . SER A 1 197 ? 10.914 -11.901 -18.569 1.00 88.25 197 SER A O 1
ATOM 1597 N N . PHE A 1 198 ? 10.792 -13.120 -16.666 1.00 90.44 198 PHE A N 1
ATOM 1598 C CA . PHE A 1 198 ? 9.386 -12.871 -16.377 1.00 90.44 198 PHE A CA 1
ATOM 1599 C C . PHE A 1 198 ? 9.232 -12.205 -15.023 1.00 90.44 198 PHE A C 1
ATOM 1601 O O . PHE A 1 198 ? 9.979 -12.500 -14.087 1.00 90.44 198 PHE A O 1
ATOM 1608 N N . TYR A 1 199 ? 8.244 -11.326 -14.928 1.00 91.25 199 TYR A N 1
ATOM 1609 C CA . TYR A 1 199 ? 8.020 -10.515 -13.752 1.00 91.25 199 TYR A CA 1
ATOM 1610 C C . TYR A 1 199 ? 6.566 -10.531 -13.304 1.00 91.25 199 TYR A C 1
ATOM 1612 O O . TYR A 1 199 ? 5.639 -10.630 -14.113 1.00 91.25 199 TYR A O 1
ATOM 1620 N N . VAL A 1 200 ? 6.389 -10.365 -11.996 1.00 92.81 200 VAL A N 1
ATOM 1621 C CA . VAL A 1 200 ? 5.085 -10.133 -11.384 1.00 92.81 200 VAL A CA 1
ATOM 1622 C C . VAL A 1 200 ? 4.759 -8.648 -11.499 1.00 92.81 200 VAL A C 1
ATOM 1624 O O . VAL A 1 200 ? 5.532 -7.788 -11.078 1.00 92.81 200 VAL A O 1
ATOM 1627 N N . THR A 1 201 ? 3.607 -8.338 -12.075 1.00 92.06 201 THR A N 1
ATOM 1628 C CA . THR A 1 201 ? 3.077 -6.980 -12.230 1.00 92.06 201 THR A CA 1
ATOM 1629 C C . THR A 1 201 ? 1.651 -6.931 -11.676 1.00 92.06 201 THR A C 1
ATOM 1631 O O . THR A 1 201 ? 1.018 -7.977 -11.539 1.00 92.06 201 THR A O 1
ATOM 1634 N N . PRO A 1 202 ? 1.090 -5.743 -11.383 1.00 90.25 202 PRO A N 1
ATOM 1635 C CA . PRO A 1 202 ? -0.283 -5.630 -10.883 1.00 90.25 202 PRO A CA 1
ATOM 1636 C C . PRO A 1 202 ? -1.363 -6.262 -11.774 1.00 90.25 202 PRO A C 1
ATOM 1638 O O . PRO A 1 202 ? -2.443 -6.562 -11.273 1.00 90.25 202 PRO A O 1
ATOM 1641 N N . VAL A 1 203 ? -1.100 -6.431 -13.076 1.00 89.69 203 VAL A N 1
ATOM 1642 C CA . VAL A 1 203 ? -2.072 -6.958 -14.052 1.00 89.69 203 VAL A CA 1
ATOM 1643 C C . VAL A 1 203 ? -1.755 -8.375 -14.536 1.00 89.69 203 VAL A C 1
ATOM 1645 O O . VAL A 1 203 ? -2.655 -9.076 -14.993 1.00 89.69 203 VAL A O 1
ATOM 1648 N N . ASP A 1 204 ? -0.496 -8.808 -14.451 1.00 89.00 204 ASP A N 1
ATOM 1649 C CA . ASP A 1 204 ? -0.059 -10.139 -14.874 1.00 89.00 204 ASP A CA 1
ATOM 1650 C C . ASP A 1 204 ? 1.097 -10.632 -13.995 1.00 89.00 204 ASP A C 1
ATOM 1652 O O . ASP A 1 204 ? 2.096 -9.936 -13.810 1.00 89.00 204 ASP A O 1
ATOM 1656 N N . ASN A 1 205 ? 0.979 -11.859 -13.489 1.00 90.12 205 ASN A N 1
ATOM 1657 C CA . ASN A 1 205 ? 1.997 -12.499 -12.656 1.00 90.12 205 ASN A CA 1
ATOM 1658 C C . ASN A 1 205 ? 3.175 -13.061 -13.467 1.00 90.12 205 ASN A C 1
ATOM 1660 O O . ASN A 1 205 ? 4.144 -13.529 -12.877 1.00 90.12 205 ASN A O 1
ATOM 1664 N N . ASN A 1 206 ? 3.076 -13.082 -14.798 1.00 89.56 206 ASN A N 1
ATOM 1665 C CA . ASN A 1 206 ? 4.076 -13.686 -15.672 1.00 89.56 206 ASN A CA 1
ATOM 1666 C C . ASN A 1 206 ? 4.337 -12.815 -16.910 1.00 89.56 206 ASN A C 1
ATOM 1668 O O . ASN A 1 206 ? 4.355 -13.305 -18.041 1.00 89.56 206 ASN A O 1
ATOM 1672 N N . MET A 1 207 ? 4.502 -11.507 -16.701 1.00 90.19 207 MET A N 1
ATOM 1673 C CA . MET A 1 207 ? 4.766 -10.556 -17.780 1.00 90.19 207 MET A CA 1
ATOM 1674 C C . MET A 1 207 ? 6.202 -10.710 -18.281 1.00 90.19 207 MET A C 1
ATOM 1676 O O . MET A 1 207 ? 7.138 -10.721 -17.481 1.00 90.19 207 MET A O 1
ATOM 1680 N N . SER A 1 208 ? 6.396 -10.811 -19.598 1.00 90.50 208 SER A N 1
ATOM 1681 C CA . SER A 1 208 ? 7.744 -10.880 -20.167 1.00 90.50 208 SER A CA 1
ATOM 1682 C C . SER A 1 208 ? 8.477 -9.541 -20.021 1.00 90.50 208 SER A C 1
ATOM 1684 O O . SER A 1 208 ? 7.859 -8.474 -20.026 1.00 90.50 208 SER A O 1
ATOM 1686 N N . ASN A 1 209 ? 9.809 -9.572 -19.949 1.00 90.44 209 ASN A N 1
ATOM 1687 C CA . ASN A 1 209 ? 10.624 -8.352 -19.914 1.00 90.44 209 ASN A CA 1
ATOM 1688 C C . ASN A 1 209 ? 10.364 -7.421 -21.115 1.00 90.44 209 ASN A C 1
ATOM 1690 O O . ASN A 1 209 ? 10.390 -6.201 -20.982 1.00 90.44 209 ASN A O 1
ATOM 1694 N N . ILE A 1 210 ? 10.062 -7.992 -22.283 1.00 90.94 210 ILE A N 1
ATOM 1695 C CA . ILE A 1 210 ? 9.747 -7.224 -23.494 1.00 90.94 210 ILE A CA 1
ATOM 1696 C C . ILE A 1 210 ? 8.431 -6.465 -23.319 1.00 90.94 210 ILE A C 1
ATOM 1698 O O . ILE A 1 210 ? 8.370 -5.278 -23.626 1.00 90.94 210 ILE A O 1
ATOM 1702 N N . ASP A 1 211 ? 7.396 -7.128 -22.796 1.00 90.75 211 ASP A N 1
ATOM 1703 C CA . ASP A 1 211 ? 6.094 -6.499 -22.561 1.00 90.75 211 ASP A CA 1
ATOM 1704 C C . ASP A 1 211 ? 6.191 -5.426 -21.465 1.00 90.75 211 ASP A C 1
ATOM 1706 O O . ASP A 1 211 ? 5.585 -4.360 -21.579 1.00 90.75 211 ASP A O 1
ATOM 1710 N N . TYR A 1 212 ? 7.003 -5.663 -20.429 1.00 92.06 212 TYR A N 1
ATOM 1711 C CA . TYR A 1 212 ? 7.331 -4.651 -19.423 1.00 92.06 212 TYR A CA 1
ATOM 1712 C C . TYR A 1 212 ? 7.972 -3.408 -20.060 1.00 92.06 212 TYR A C 1
ATOM 1714 O O . TYR A 1 212 ? 7.492 -2.290 -19.860 1.00 92.06 212 TYR A O 1
ATOM 1722 N N . MET A 1 213 ? 9.020 -3.593 -20.873 1.00 92.75 213 MET A N 1
ATOM 1723 C CA . MET A 1 213 ? 9.692 -2.493 -21.571 1.00 92.75 213 MET A CA 1
ATOM 1724 C C . MET A 1 213 ? 8.743 -1.758 -22.519 1.00 92.75 213 MET A C 1
ATOM 1726 O O . MET A 1 213 ? 8.786 -0.534 -22.583 1.00 92.75 213 MET A O 1
ATOM 1730 N N . ALA A 1 214 ? 7.864 -2.479 -23.219 1.00 93.00 214 ALA A N 1
ATOM 1731 C CA . ALA A 1 214 ? 6.872 -1.891 -24.112 1.00 93.00 214 ALA A CA 1
ATOM 1732 C C . ALA A 1 214 ? 5.874 -0.993 -23.360 1.00 93.00 214 ALA A C 1
ATOM 1734 O O . ALA A 1 214 ? 5.609 0.120 -23.815 1.00 93.00 214 ALA A O 1
ATOM 1735 N N . ASN A 1 215 ? 5.387 -1.420 -22.185 1.00 93.56 215 ASN A N 1
ATOM 1736 C CA . ASN A 1 215 ? 4.566 -0.565 -21.318 1.00 93.56 215 ASN A CA 1
ATOM 1737 C C . ASN A 1 215 ? 5.349 0.678 -20.867 1.00 93.56 215 ASN A C 1
ATOM 1739 O O . ASN A 1 215 ? 4.834 1.787 -20.951 1.00 93.56 215 ASN A O 1
ATOM 1743 N N . ALA A 1 216 ? 6.610 0.530 -20.448 1.00 93.50 216 ALA A N 1
ATOM 1744 C CA . ALA A 1 216 ? 7.429 1.673 -20.042 1.00 93.50 216 ALA A CA 1
ATOM 1745 C C . ALA A 1 216 ? 7.654 2.680 -21.192 1.00 93.50 216 ALA A C 1
ATOM 1747 O O . ALA A 1 216 ? 7.573 3.886 -20.966 1.00 93.50 216 ALA A O 1
ATOM 1748 N N . VAL A 1 217 ? 7.890 2.203 -22.422 1.00 94.25 217 VAL A N 1
ATOM 1749 C CA . VAL A 1 217 ? 8.007 3.055 -23.620 1.00 94.25 217 VAL A CA 1
ATOM 1750 C C . VAL A 1 217 ? 6.696 3.795 -23.891 1.00 94.25 217 VAL A C 1
ATOM 1752 O O . VAL A 1 217 ? 6.723 5.006 -24.101 1.00 94.25 217 VAL A O 1
ATOM 1755 N N . GLU A 1 218 ? 5.558 3.096 -23.863 1.00 92.69 218 GLU A N 1
ATOM 1756 C CA . GLU A 1 218 ? 4.236 3.706 -24.064 1.00 92.69 218 GLU A CA 1
ATOM 1757 C C . GLU A 1 218 ? 3.958 4.784 -23.011 1.00 92.69 218 GLU A C 1
ATOM 1759 O O . GLU A 1 218 ? 3.594 5.904 -23.361 1.00 92.69 218 GLU A O 1
ATOM 1764 N N . ASN A 1 219 ? 4.244 4.507 -21.738 1.00 91.75 219 ASN A N 1
ATOM 1765 C CA . ASN A 1 219 ? 4.016 5.452 -20.647 1.00 91.75 219 ASN A CA 1
ATOM 1766 C C . ASN A 1 219 ? 4.853 6.734 -20.814 1.00 91.75 219 ASN A C 1
ATOM 1768 O O . ASN A 1 219 ? 4.363 7.829 -20.526 1.00 91.75 219 ASN A O 1
ATOM 1772 N N . ILE A 1 220 ? 6.095 6.620 -21.305 1.00 91.88 220 ILE A N 1
ATOM 1773 C CA . ILE A 1 220 ? 6.963 7.770 -21.609 1.00 91.88 220 ILE A CA 1
ATOM 1774 C C . ILE A 1 220 ? 6.423 8.547 -22.817 1.00 91.88 220 ILE A C 1
ATOM 1776 O O . ILE A 1 220 ? 6.302 9.773 -22.762 1.00 91.88 220 ILE A O 1
ATOM 1780 N N . LEU A 1 221 ? 6.083 7.848 -23.903 1.00 91.00 221 LEU A N 1
ATOM 1781 C CA . LEU A 1 221 ? 5.650 8.476 -25.150 1.00 91.00 221 LEU A CA 1
ATOM 1782 C C . LEU A 1 221 ? 4.284 9.141 -25.027 1.00 91.00 221 LEU A C 1
ATOM 1784 O O . LEU A 1 221 ? 4.143 10.284 -25.459 1.00 91.00 221 LEU A O 1
ATOM 1788 N N . ASP A 1 222 ? 3.302 8.483 -24.415 1.00 86.12 222 ASP A N 1
ATOM 1789 C CA . ASP A 1 222 ? 1.917 8.953 -24.344 1.00 86.12 222 ASP A CA 1
ATOM 1790 C C . ASP A 1 222 ? 1.597 9.696 -23.043 1.00 86.12 222 ASP A C 1
ATOM 1792 O O . ASP A 1 222 ? 0.614 10.433 -22.986 1.00 86.12 222 ASP A O 1
ATOM 1796 N N . SER A 1 223 ? 2.480 9.637 -22.038 1.00 77.12 223 SER A N 1
ATOM 1797 C CA . SER A 1 223 ? 2.255 10.203 -20.696 1.00 77.12 223 SER A CA 1
ATOM 1798 C C . SER A 1 223 ? 1.046 9.600 -19.960 1.00 77.12 223 SER A C 1
ATOM 1800 O O . SER A 1 223 ? 0.488 10.235 -19.055 1.00 77.12 223 SER A O 1
ATOM 1802 N N . ASN A 1 224 ? 0.689 8.364 -20.325 1.00 76.44 224 ASN A N 1
ATOM 1803 C CA . ASN A 1 224 ? -0.335 7.525 -19.703 1.00 76.44 224 ASN A CA 1
ATOM 1804 C C . ASN A 1 224 ? 0.252 6.747 -18.521 1.00 76.44 224 ASN A C 1
ATOM 1806 O O . ASN A 1 224 ? 0.384 5.532 -18.562 1.00 76.44 224 ASN A O 1
ATOM 1810 N N . TYR A 1 225 ? 0.636 7.449 -17.463 1.00 81.81 225 TYR A N 1
ATOM 1811 C CA . TYR A 1 225 ? 1.208 6.835 -16.267 1.00 81.81 225 TYR A CA 1
ATOM 1812 C C . TYR A 1 225 ? 0.507 7.348 -15.010 1.00 81.81 225 TYR A C 1
ATOM 1814 O O . TYR A 1 225 ? -0.141 8.401 -15.024 1.00 81.81 225 TYR A O 1
ATOM 1822 N N . ILE A 1 226 ? 0.631 6.600 -13.912 1.00 85.81 226 ILE A N 1
ATOM 1823 C CA . ILE A 1 226 ? 0.023 6.990 -12.638 1.00 85.81 226 ILE A CA 1
ATOM 1824 C C . ILE A 1 226 ? 0.871 8.108 -12.023 1.00 85.81 226 ILE A C 1
ATOM 1826 O O . ILE A 1 226 ? 2.047 7.928 -11.706 1.00 85.81 226 ILE A O 1
ATOM 1830 N N . LYS A 1 227 ? 0.261 9.278 -11.846 1.00 86.38 227 LYS A N 1
ATOM 1831 C CA . LYS A 1 227 ? 0.900 10.482 -11.308 1.00 86.38 227 LYS A CA 1
ATOM 1832 C C . LYS A 1 227 ? 0.627 10.588 -9.816 1.00 86.38 227 LYS A C 1
ATOM 1834 O O . LYS A 1 227 ? -0.510 10.399 -9.384 1.00 86.38 227 LYS A O 1
ATOM 1839 N N . ILE A 1 228 ? 1.638 10.975 -9.042 1.00 83.69 228 ILE A N 1
ATOM 1840 C CA . ILE A 1 228 ? 1.442 11.515 -7.693 1.00 83.69 228 ILE A CA 1
ATOM 1841 C C . ILE A 1 228 ? 1.525 13.039 -7.804 1.00 83.69 228 ILE A C 1
ATOM 1843 O O . ILE A 1 228 ? 2.608 13.574 -8.022 1.00 83.69 228 ILE A O 1
ATOM 1847 N N . PRO A 1 229 ? 0.396 13.761 -7.707 1.00 82.75 229 PRO A N 1
ATOM 1848 C CA . PRO A 1 229 ? 0.407 15.217 -7.776 1.00 82.75 229 PRO A CA 1
ATOM 1849 C C . PRO A 1 229 ? 1.249 15.851 -6.662 1.00 82.75 229 PRO A C 1
ATOM 1851 O O . PRO A 1 229 ? 1.216 15.390 -5.523 1.00 82.75 229 PRO A O 1
ATOM 1854 N N . ASN A 1 230 ? 1.879 16.997 -6.936 1.00 80.81 230 ASN A N 1
ATOM 1855 C CA . ASN A 1 230 ? 2.661 17.738 -5.930 1.00 80.81 230 ASN A CA 1
ATOM 1856 C C . ASN A 1 230 ? 1.828 18.138 -4.696 1.00 80.81 230 ASN A C 1
ATOM 1858 O O . ASN A 1 230 ? 2.350 18.252 -3.591 1.00 80.81 230 ASN A O 1
ATOM 1862 N N . ASN A 1 231 ? 0.514 18.329 -4.861 1.00 87.00 231 ASN A N 1
ATOM 1863 C CA . ASN A 1 231 ? -0.395 18.637 -3.757 1.00 87.00 231 ASN A CA 1
ATOM 1864 C C . ASN A 1 231 ? -0.884 17.398 -2.983 1.00 87.00 231 ASN A C 1
ATOM 1866 O O . ASN A 1 231 ? -1.538 17.565 -1.954 1.00 87.00 231 ASN A O 1
ATOM 1870 N N . ALA A 1 232 ? -0.583 16.175 -3.436 1.00 87.19 232 ALA A N 1
ATOM 1871 C CA . ALA A 1 232 ? -1.088 14.947 -2.826 1.00 87.19 232 ALA A CA 1
ATOM 1872 C C . ALA A 1 232 ? -0.605 14.784 -1.386 1.00 87.19 232 ALA A C 1
ATOM 1874 O O . ALA A 1 232 ? -1.428 14.537 -0.509 1.00 87.19 232 ALA A O 1
ATOM 1875 N N . LYS A 1 233 ? 0.684 15.038 -1.127 1.00 87.38 233 LYS A N 1
ATOM 1876 C CA . LYS A 1 233 ? 1.271 14.993 0.222 1.00 87.38 233 LYS A CA 1
ATOM 1877 C C . LYS A 1 233 ? 0.611 16.003 1.167 1.00 87.38 233 LYS A C 1
ATOM 1879 O O . LYS A 1 233 ? 0.292 15.678 2.306 1.00 87.38 233 LYS A O 1
ATOM 1884 N N . ASN A 1 234 ? 0.331 17.213 0.681 1.00 91.81 234 ASN A N 1
ATOM 1885 C CA . ASN A 1 234 ? -0.342 18.246 1.475 1.00 91.81 234 ASN A CA 1
ATOM 1886 C C . ASN A 1 234 ? -1.791 17.855 1.798 1.00 91.81 234 ASN A C 1
ATOM 1888 O O . ASN A 1 234 ? -2.236 18.021 2.931 1.00 91.81 234 ASN A O 1
ATOM 1892 N N . ILE A 1 235 ? -2.516 17.309 0.817 1.00 93.06 235 ILE A N 1
ATOM 1893 C CA . ILE A 1 235 ? -3.892 16.824 0.988 1.00 93.06 235 ILE A CA 1
ATOM 1894 C C . ILE A 1 235 ? -3.938 15.638 1.959 1.00 93.06 235 ILE A C 1
ATOM 1896 O O . ILE A 1 235 ? -4.829 15.568 2.805 1.00 93.06 235 ILE A O 1
ATOM 1900 N N . GLU A 1 236 ? -2.975 14.728 1.871 1.00 93.50 236 GLU A N 1
ATOM 1901 C CA . GLU A 1 236 ? -2.823 13.581 2.764 1.00 93.50 236 GLU A CA 1
ATOM 1902 C C . GLU A 1 236 ? -2.578 14.028 4.211 1.00 93.50 236 GLU A C 1
ATOM 1904 O O . GLU A 1 236 ? -3.347 13.660 5.100 1.00 93.50 236 GLU A O 1
ATOM 1909 N N . VAL A 1 237 ? -1.589 14.899 4.448 1.00 95.44 237 VAL A N 1
ATOM 1910 C CA . VAL A 1 237 ? -1.299 15.459 5.781 1.00 95.44 237 VAL A CA 1
ATOM 1911 C C . VAL A 1 237 ? -2.500 16.225 6.337 1.00 95.44 237 VAL A C 1
ATOM 1913 O O . VAL A 1 237 ? -2.879 16.029 7.492 1.00 95.44 237 VAL A O 1
ATOM 1916 N N . PHE A 1 238 ? -3.150 17.057 5.519 1.00 96.31 238 PHE A N 1
ATOM 1917 C CA . PHE A 1 238 ? -4.356 17.778 5.924 1.00 96.31 238 PHE A CA 1
ATOM 1918 C C . PHE A 1 238 ? -5.488 16.820 6.324 1.00 96.31 238 PHE A C 1
ATOM 1920 O O . PHE A 1 238 ? -6.132 17.015 7.355 1.00 96.31 238 PHE A O 1
ATOM 1927 N N . SER A 1 239 ? -5.692 15.747 5.556 1.00 95.69 239 SER A N 1
ATOM 1928 C CA . SER A 1 239 ? -6.698 14.721 5.849 1.00 95.69 239 SER A CA 1
ATOM 1929 C C . SER A 1 239 ? -6.386 13.976 7.149 1.00 95.69 239 SER A C 1
ATOM 1931 O O . SER A 1 239 ? -7.291 13.733 7.942 1.00 95.69 239 SER A O 1
ATOM 1933 N N . ILE A 1 240 ? -5.112 13.668 7.418 1.00 97.00 240 ILE A N 1
ATOM 1934 C CA . ILE A 1 240 ? -4.669 13.061 8.684 1.00 97.00 240 ILE A CA 1
ATOM 1935 C C . ILE A 1 240 ? -5.007 13.975 9.866 1.00 97.00 240 ILE A C 1
ATOM 1937 O O . ILE A 1 240 ? -5.592 13.512 10.846 1.00 97.00 240 ILE A O 1
ATOM 1941 N N . ILE A 1 241 ? -4.694 15.271 9.771 1.00 97.44 241 ILE A N 1
ATOM 1942 C CA . ILE A 1 241 ? -4.997 16.249 10.827 1.00 97.44 241 ILE A CA 1
ATOM 1943 C C . ILE A 1 241 ? -6.510 16.354 11.044 1.00 97.44 241 ILE A C 1
ATOM 1945 O O . ILE A 1 241 ? -6.975 16.304 12.184 1.00 97.44 241 ILE A O 1
ATOM 1949 N N . LEU A 1 242 ? -7.290 16.447 9.965 1.00 96.56 242 LEU A N 1
ATOM 1950 C CA . LEU A 1 242 ? -8.746 16.552 10.028 1.00 96.56 242 LEU A CA 1
ATOM 1951 C C . LEU A 1 242 ? -9.380 15.320 10.694 1.00 96.56 242 LEU A C 1
ATOM 1953 O O . LEU A 1 242 ? -10.204 15.461 11.598 1.00 96.56 242 LEU A O 1
ATOM 1957 N N . ILE A 1 243 ? -8.964 14.114 10.294 1.00 97.12 243 ILE A N 1
ATOM 1958 C CA . ILE A 1 243 ? -9.430 12.854 10.888 1.00 97.12 243 ILE A CA 1
ATOM 1959 C C . ILE A 1 243 ? -8.965 12.720 12.341 1.00 97.12 243 ILE A C 1
ATOM 1961 O O . ILE A 1 243 ? -9.730 12.249 13.186 1.00 97.12 243 ILE A O 1
ATOM 1965 N N . GLY A 1 244 ? -7.754 13.174 12.666 1.00 96.50 244 GLY A N 1
ATOM 1966 C CA . GLY A 1 244 ? -7.258 13.241 14.039 1.00 96.50 244 GLY A CA 1
ATOM 1967 C C . GLY A 1 244 ? -8.133 14.133 14.924 1.00 96.50 244 GLY A C 1
ATOM 1968 O O . GLY A 1 244 ? -8.591 13.700 15.981 1.00 96.50 244 GLY A O 1
ATOM 1969 N N . LEU A 1 245 ? -8.456 15.346 14.464 1.00 96.62 245 LEU A N 1
ATOM 1970 C CA . LEU A 1 245 ? -9.343 16.275 15.172 1.00 96.62 245 LEU A CA 1
ATOM 1971 C C . LEU A 1 245 ? -10.765 15.722 15.316 1.00 96.62 245 LEU A C 1
ATOM 1973 O O . LEU A 1 245 ? -11.339 15.776 16.406 1.00 96.62 245 LEU A O 1
ATOM 1977 N N . PHE A 1 246 ? -11.318 15.134 14.252 1.00 95.06 246 PHE A N 1
ATOM 1978 C CA . PHE A 1 246 ? -12.604 14.437 14.298 1.00 95.06 246 PHE A CA 1
ATOM 1979 C C . PHE A 1 246 ? -12.593 13.313 15.346 1.00 95.06 246 PHE A C 1
ATOM 1981 O O . PHE A 1 246 ? -13.526 13.189 16.147 1.00 95.06 246 PHE A O 1
ATOM 1988 N N . SER A 1 247 ? -11.504 12.547 15.400 1.00 94.12 247 SER A N 1
ATOM 1989 C CA . SER A 1 247 ? -11.341 11.447 16.348 1.00 94.12 247 SER A CA 1
ATOM 1990 C C . SER A 1 247 ? -11.243 11.925 17.796 1.00 94.12 247 SER A C 1
ATOM 1992 O O . SER A 1 247 ? -11.783 11.280 18.687 1.00 94.12 247 SER A O 1
ATOM 1994 N N . ILE A 1 248 ? -10.603 13.065 18.057 1.00 94.50 248 ILE A N 1
ATOM 1995 C CA . ILE A 1 248 ? -10.440 13.598 19.418 1.00 94.50 248 ILE A CA 1
ATOM 1996 C C . ILE A 1 248 ? -11.710 14.310 19.904 1.00 94.50 248 ILE A C 1
ATOM 1998 O O . ILE A 1 248 ? -12.094 14.169 21.064 1.00 94.50 248 ILE A O 1
ATOM 2002 N N . ILE A 1 249 ? -12.370 15.083 19.039 1.00 94.12 249 ILE A N 1
ATOM 2003 C CA . ILE A 1 249 ? -13.449 15.992 19.448 1.00 94.12 249 ILE A CA 1
ATOM 2004 C C . ILE A 1 249 ? -14.828 15.359 19.237 1.00 94.12 249 ILE A C 1
ATOM 2006 O O . ILE A 1 249 ? -15.661 15.371 20.146 1.00 94.12 249 ILE A O 1
ATOM 2010 N N . ALA A 1 250 ? -15.089 14.815 18.046 1.00 92.81 250 ALA A N 1
ATOM 2011 C CA . ALA A 1 250 ? -16.425 14.373 17.656 1.00 92.81 250 ALA A CA 1
ATOM 2012 C C . ALA A 1 250 ? -16.721 12.942 18.125 1.00 92.81 250 ALA A C 1
ATOM 2014 O O . ALA A 1 250 ? -17.741 12.715 18.782 1.00 92.81 250 ALA A O 1
ATOM 2015 N N . LEU A 1 251 ? -15.822 11.982 17.861 1.00 91.12 251 LEU A N 1
ATOM 2016 C CA . LEU A 1 251 ? -16.053 10.567 18.202 1.00 91.12 251 LEU A CA 1
ATOM 2017 C C . LEU A 1 251 ? -16.383 10.326 19.689 1.00 91.12 251 LEU A C 1
ATOM 2019 O O . LEU A 1 251 ? -17.313 9.558 19.969 1.00 91.12 251 LEU A O 1
ATOM 2023 N N . PRO A 1 252 ? -15.734 10.981 20.675 1.00 91.06 252 PRO A N 1
ATOM 2024 C CA . PRO A 1 252 ? -16.064 10.776 22.083 1.00 91.06 252 PRO A CA 1
ATOM 2025 C C . PRO A 1 252 ? -17.424 11.360 22.477 1.00 91.06 252 PRO A C 1
ATOM 2027 O O . PRO A 1 252 ? -18.071 10.827 23.376 1.00 91.06 252 PRO A O 1
ATOM 2030 N N . ARG A 1 253 ? -17.903 12.399 21.786 1.00 90.81 253 ARG A N 1
ATOM 2031 C CA . ARG A 1 253 ? -19.155 13.099 22.123 1.00 90.81 253 ARG A CA 1
ATOM 2032 C C . ARG A 1 253 ? -20.394 12.498 21.459 1.00 90.81 253 ARG A C 1
ATOM 2034 O O . ARG A 1 253 ? -21.501 12.681 21.953 1.00 90.81 253 ARG A O 1
ATOM 2041 N N . LEU A 1 254 ? -20.220 11.761 20.366 1.00 90.94 254 LEU A N 1
ATOM 2042 C CA . LEU A 1 254 ? -21.324 11.139 19.635 1.00 90.94 254 LEU A CA 1
ATOM 2043 C C . LEU A 1 254 ? -21.833 9.858 20.315 1.00 90.94 254 LEU A C 1
ATOM 2045 O O . LEU A 1 254 ? -21.073 9.121 20.951 1.00 90.94 254 LEU A O 1
ATOM 2049 N N . LYS A 1 255 ? -23.129 9.559 20.150 1.00 90.19 255 LYS A N 1
ATOM 2050 C CA . LYS A 1 255 ? -23.682 8.242 20.517 1.00 90.19 255 LYS A CA 1
ATOM 2051 C C . LYS A 1 255 ? -23.104 7.171 19.586 1.00 90.19 255 LYS A C 1
ATOM 2053 O O . LYS A 1 255 ? -22.870 7.455 18.413 1.00 90.19 255 LYS A O 1
ATOM 2058 N N . SER A 1 256 ? -22.946 5.945 20.091 1.00 87.50 256 SER A N 1
ATOM 2059 C CA . SER A 1 256 ? -22.242 4.851 19.402 1.00 87.50 256 SER A CA 1
ATOM 2060 C C . SER A 1 256 ? -22.752 4.571 17.984 1.00 87.50 256 SER A C 1
ATOM 2062 O O . SER A 1 256 ? -21.947 4.405 17.070 1.00 87.50 256 SER A O 1
ATOM 2064 N N . LEU A 1 257 ? -24.074 4.600 17.776 1.00 89.56 257 LEU A N 1
ATOM 2065 C CA . LEU A 1 257 ? -24.673 4.387 16.455 1.00 89.56 257 LEU A CA 1
ATOM 2066 C C . LEU A 1 257 ? -24.271 5.483 15.453 1.00 89.56 257 LEU A C 1
ATOM 2068 O O . LEU A 1 257 ? -23.806 5.182 14.358 1.00 89.56 257 LEU A O 1
ATOM 2072 N N . TYR A 1 258 ? -24.397 6.756 15.839 1.00 92.62 258 TYR A N 1
ATOM 2073 C CA . TYR A 1 258 ? -24.054 7.878 14.961 1.00 92.62 258 TYR A CA 1
ATOM 2074 C C . TYR A 1 258 ? -22.551 7.952 14.689 1.00 92.62 258 TYR A C 1
ATOM 2076 O O . TYR A 1 258 ? -22.159 8.214 13.556 1.00 92.62 258 TYR A O 1
ATOM 2084 N N . SER A 1 259 ? -21.702 7.667 15.684 1.00 91.88 259 SER A N 1
ATOM 2085 C CA . SER A 1 259 ? -20.255 7.586 15.451 1.00 91.88 259 SER A CA 1
ATOM 2086 C C . SER A 1 259 ? -19.887 6.488 14.455 1.00 91.88 259 SER A C 1
ATOM 2088 O O . SER A 1 259 ? -19.008 6.710 13.633 1.00 91.88 259 SER A O 1
ATOM 2090 N N . ALA A 1 260 ? -20.569 5.337 14.485 1.00 93.31 260 ALA A N 1
ATOM 2091 C CA . ALA A 1 260 ? -20.322 4.255 13.535 1.00 93.31 260 ALA A CA 1
ATOM 2092 C C . ALA A 1 260 ? -20.706 4.666 12.106 1.00 93.31 260 ALA A C 1
ATOM 2094 O O . ALA A 1 260 ? -19.894 4.548 11.192 1.00 93.31 260 ALA A O 1
ATOM 2095 N N . ILE A 1 261 ? -21.917 5.208 11.927 1.00 96.31 261 ILE A N 1
ATOM 2096 C CA . ILE A 1 261 ? -22.425 5.637 10.615 1.00 96.31 261 ILE A CA 1
ATOM 2097 C C . ILE A 1 261 ? -21.519 6.713 10.007 1.00 96.31 261 ILE A C 1
ATOM 2099 O O . ILE A 1 261 ? -21.130 6.601 8.847 1.00 96.31 261 ILE A O 1
ATOM 2103 N N . ILE A 1 262 ? -21.143 7.730 10.790 1.00 95.62 262 ILE A N 1
ATOM 2104 C CA . ILE A 1 262 ? -20.302 8.833 10.307 1.00 95.62 262 ILE A CA 1
ATOM 2105 C C . ILE A 1 262 ? -18.895 8.334 9.950 1.00 95.62 262 ILE A C 1
ATOM 2107 O O . ILE A 1 262 ? -18.385 8.694 8.892 1.00 95.62 262 ILE A O 1
ATOM 2111 N N . SER A 1 263 ? -18.278 7.482 10.777 1.00 95.31 263 SER A N 1
ATOM 2112 C CA . SER A 1 263 ? -16.958 6.913 10.469 1.00 95.31 263 SER 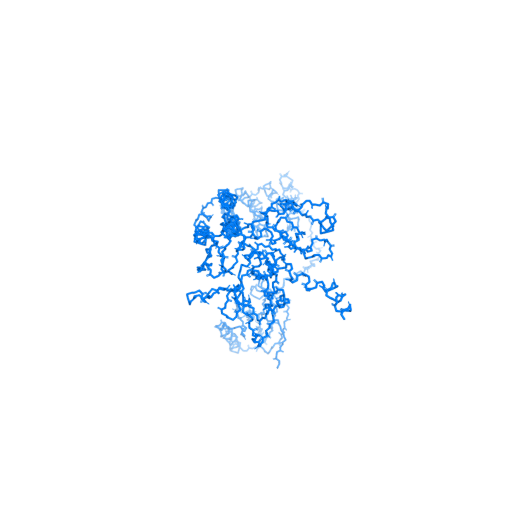A CA 1
ATOM 2113 C C . SER A 1 263 ? -16.975 6.048 9.208 1.00 95.31 263 SER A C 1
ATOM 2115 O O . SER A 1 263 ? -16.072 6.155 8.384 1.00 95.31 263 SER A O 1
ATOM 2117 N N . ILE A 1 264 ? -18.007 5.220 9.020 1.00 96.75 264 ILE A N 1
ATOM 2118 C CA . ILE A 1 264 ? -18.154 4.394 7.813 1.00 96.75 264 ILE A CA 1
ATOM 2119 C C . ILE A 1 264 ? -18.347 5.282 6.579 1.00 96.75 264 ILE A C 1
ATOM 2121 O O . ILE A 1 264 ? -17.685 5.073 5.564 1.00 96.75 264 ILE A O 1
ATOM 2125 N N . ALA A 1 265 ? -19.200 6.305 6.668 1.00 96.88 265 ALA A N 1
ATOM 2126 C CA . ALA A 1 265 ? -19.421 7.244 5.573 1.00 96.88 265 ALA A CA 1
ATOM 2127 C C . ALA A 1 265 ? -18.135 7.999 5.192 1.00 96.88 265 ALA A C 1
ATOM 2129 O O . ALA A 1 265 ? -17.814 8.097 4.009 1.00 96.88 265 ALA A O 1
ATOM 2130 N N . LEU A 1 266 ? -17.366 8.477 6.178 1.00 96.38 266 LEU A N 1
ATOM 2131 C CA . LEU A 1 266 ? -16.068 9.122 5.950 1.00 96.38 266 LEU A CA 1
ATOM 2132 C C . LEU A 1 266 ? -15.062 8.170 5.296 1.00 96.38 266 LEU A C 1
ATOM 2134 O O . LEU A 1 266 ? -14.375 8.568 4.358 1.00 96.38 266 LEU A O 1
ATOM 2138 N N . LEU A 1 267 ? -15.006 6.911 5.740 1.00 97.19 267 LEU A N 1
ATOM 2139 C CA . LEU A 1 267 ? -14.130 5.902 5.149 1.00 97.19 267 LEU A CA 1
ATOM 2140 C C . LEU A 1 267 ? -14.451 5.683 3.664 1.00 97.19 267 LEU A C 1
ATOM 2142 O O . LEU A 1 267 ? -13.549 5.749 2.829 1.00 97.19 267 LEU A O 1
ATOM 2146 N N . PHE A 1 268 ? -15.727 5.481 3.324 1.00 97.06 268 PHE A N 1
ATOM 2147 C CA . PHE A 1 268 ? -16.153 5.320 1.931 1.00 97.06 268 PHE A CA 1
ATOM 2148 C C . PHE A 1 268 ? -15.901 6.572 1.093 1.00 97.06 268 PHE A C 1
ATOM 2150 O O . PHE A 1 268 ? -15.484 6.452 -0.055 1.00 97.06 268 PHE A O 1
ATOM 2157 N N . LEU A 1 269 ? -16.097 7.765 1.658 1.00 96.69 269 LEU A N 1
ATOM 2158 C CA . LEU A 1 269 ? -15.814 9.022 0.967 1.00 96.69 269 LEU A CA 1
ATOM 2159 C C . LEU A 1 269 ? -14.324 9.147 0.630 1.00 96.69 269 LEU A C 1
ATOM 2161 O O . LEU A 1 269 ? -13.979 9.494 -0.495 1.00 96.69 269 LEU A O 1
ATOM 2165 N N . MET A 1 270 ? -13.435 8.825 1.570 1.00 95.69 270 MET A N 1
ATOM 2166 C CA . MET A 1 270 ? -11.986 8.906 1.361 1.00 95.69 270 MET A CA 1
ATOM 2167 C C . MET A 1 270 ? -11.476 7.864 0.361 1.00 95.69 270 MET A C 1
ATOM 2169 O O . MET A 1 270 ? -10.701 8.198 -0.539 1.00 95.69 270 MET A O 1
ATOM 2173 N N . LEU A 1 271 ? -11.924 6.611 0.492 1.00 95.31 271 LEU A N 1
ATOM 2174 C CA . LEU A 1 271 ? -11.568 5.544 -0.446 1.00 95.31 271 LEU A CA 1
ATOM 2175 C C . LEU A 1 271 ? -12.140 5.827 -1.840 1.00 95.31 271 LEU A C 1
ATOM 2177 O O . LEU A 1 271 ? -11.424 5.704 -2.830 1.00 95.31 271 LEU A O 1
ATOM 2181 N N . GLY A 1 272 ? -13.390 6.289 -1.912 1.00 95.50 272 GLY A N 1
ATOM 2182 C CA . GLY A 1 272 ? -14.041 6.706 -3.151 1.00 95.50 272 GLY A CA 1
ATOM 2183 C C . GLY A 1 272 ? -13.332 7.883 -3.819 1.00 95.50 272 GLY A C 1
ATOM 2184 O O . GLY A 1 272 ? -13.120 7.855 -5.027 1.00 95.50 272 GLY A O 1
ATOM 2185 N N . PHE A 1 273 ? -12.882 8.879 -3.049 1.00 94.69 273 PHE A N 1
ATOM 2186 C CA . PHE A 1 273 ? -12.090 9.997 -3.565 1.00 94.69 273 PHE A CA 1
ATOM 2187 C C . PHE A 1 273 ? -10.767 9.526 -4.183 1.00 94.69 273 PHE A C 1
ATOM 2189 O O . PHE A 1 273 ? -10.420 9.949 -5.287 1.00 94.69 273 PHE A O 1
ATOM 2196 N N . SER A 1 274 ? -10.033 8.645 -3.496 1.00 93.88 274 SER A N 1
ATOM 2197 C CA . SER A 1 274 ? -8.785 8.077 -4.021 1.00 93.88 274 SER A CA 1
ATOM 2198 C C . SER A 1 274 ? -9.036 7.273 -5.303 1.00 93.88 274 SER A C 1
ATOM 2200 O O . SER A 1 274 ? -8.376 7.504 -6.315 1.00 93.88 274 SER A O 1
ATOM 2202 N N . PHE A 1 275 ? -10.051 6.404 -5.293 1.00 93.69 275 PHE A N 1
ATOM 2203 C CA . PHE A 1 275 ? -10.415 5.548 -6.422 1.00 93.69 275 PHE A CA 1
ATOM 2204 C C . PHE A 1 275 ? -10.870 6.338 -7.658 1.00 93.69 275 PHE A C 1
ATOM 2206 O O . PHE A 1 275 ? -10.437 6.052 -8.776 1.00 93.69 275 PHE A O 1
ATOM 2213 N N . TYR A 1 276 ? -11.704 7.362 -7.461 1.00 94.50 276 TYR A N 1
ATOM 2214 C CA . TYR A 1 276 ? -12.190 8.229 -8.533 1.00 94.50 276 TYR A CA 1
ATOM 2215 C C . TYR A 1 276 ? -11.043 8.973 -9.226 1.00 94.50 276 TYR A C 1
ATOM 2217 O O . TYR A 1 276 ? -10.935 8.941 -10.449 1.00 94.50 276 TYR A O 1
ATOM 2225 N N . ASN A 1 277 ? -10.147 9.607 -8.460 1.00 92.25 277 ASN A N 1
ATOM 2226 C CA . ASN A 1 277 ? -9.016 10.331 -9.050 1.00 92.25 277 ASN A CA 1
ATOM 2227 C C . ASN A 1 277 ? -8.011 9.385 -9.727 1.00 92.25 277 ASN A C 1
ATOM 2229 O O . ASN A 1 277 ? -7.426 9.755 -10.746 1.00 92.25 277 ASN A O 1
ATOM 2233 N N . LEU A 1 278 ? -7.844 8.165 -9.209 1.00 90.19 278 LEU A N 1
ATOM 2234 C CA . LEU A 1 278 ? -6.985 7.165 -9.834 1.00 90.19 278 LEU A CA 1
ATOM 2235 C C . LEU A 1 278 ? -7.542 6.715 -11.191 1.00 90.19 278 LEU A C 1
ATOM 2237 O O . LEU A 1 278 ? -6.790 6.661 -12.155 1.00 90.19 278 LEU A O 1
ATOM 2241 N N . THR A 1 279 ? -8.845 6.440 -11.278 1.00 87.88 279 THR A N 1
ATOM 2242 C CA . THR A 1 279 ? -9.469 5.900 -12.499 1.00 87.88 279 THR A CA 1
ATOM 2243 C C . THR A 1 279 ? -9.660 6.971 -13.573 1.00 87.88 279 THR A C 1
ATOM 2245 O O . THR A 1 279 ? -9.273 6.766 -14.717 1.00 87.88 279 THR A O 1
ATOM 2248 N N . GLU A 1 280 ? -10.203 8.138 -13.210 1.00 88.19 280 GLU A N 1
ATOM 2249 C CA . GLU A 1 280 ? -10.551 9.182 -14.187 1.00 88.19 280 GLU A CA 1
ATOM 2250 C C . GLU A 1 280 ? -9.367 10.078 -14.560 1.00 88.19 280 GLU A C 1
ATOM 2252 O O . GLU A 1 280 ? -9.282 10.578 -15.678 1.00 88.19 280 GLU A O 1
ATOM 2257 N N . LYS A 1 281 ? -8.445 10.325 -13.620 1.00 86.56 281 LYS A N 1
ATOM 2258 C CA . LYS A 1 281 ? -7.345 11.287 -13.812 1.00 86.56 281 LYS A CA 1
ATOM 2259 C C . LYS A 1 281 ? -5.961 10.648 -13.799 1.00 86.56 281 LYS A C 1
ATOM 2261 O O . LYS A 1 281 ? -4.980 11.372 -13.966 1.00 86.56 281 LYS A O 1
ATOM 2266 N N . SER A 1 282 ? -5.854 9.333 -13.572 1.00 86.94 282 SER A N 1
ATOM 2267 C CA . SER A 1 282 ? -4.571 8.652 -13.327 1.00 86.94 282 SER A CA 1
ATOM 2268 C C . SER A 1 282 ? -3.764 9.308 -12.197 1.00 86.94 282 SER A C 1
ATOM 2270 O O . SER A 1 282 ? -2.536 9.319 -12.221 1.00 86.94 282 SER A O 1
ATOM 2272 N N . GLN A 1 283 ? -4.449 9.902 -11.212 1.00 89.06 283 GLN A N 1
ATOM 2273 C CA . GLN A 1 283 ? -3.833 10.600 -10.085 1.00 89.06 283 GLN A CA 1
ATOM 2274 C C . GLN A 1 283 ? -4.017 9.799 -8.806 1.00 89.06 283 GLN A C 1
ATOM 2276 O O . GLN A 1 283 ? -5.140 9.570 -8.356 1.00 89.06 283 GLN A O 1
ATOM 2281 N N . TRP A 1 284 ? -2.910 9.419 -8.177 1.00 90.06 284 TRP A N 1
ATOM 2282 C CA . TRP A 1 284 ? -2.958 8.636 -6.956 1.00 90.06 284 TRP A CA 1
ATOM 2283 C C . TRP A 1 284 ? -2.861 9.517 -5.707 1.00 90.06 284 TRP A C 1
ATOM 2285 O O . TRP A 1 284 ? -1.789 9.985 -5.327 1.00 90.06 284 TRP A O 1
ATOM 2295 N N . TYR A 1 285 ? -4.002 9.713 -5.041 1.00 91.44 285 TYR A N 1
ATOM 2296 C CA . TYR A 1 285 ? -4.073 10.318 -3.709 1.00 91.44 285 TYR A CA 1
ATOM 2297 C C . TYR A 1 285 ? -4.056 9.229 -2.636 1.00 91.44 285 TYR A C 1
ATOM 2299 O O . TYR A 1 285 ? -5.013 8.459 -2.508 1.00 91.44 285 TYR A O 1
ATOM 2307 N N . ARG A 1 286 ? -2.979 9.168 -1.851 1.00 90.62 286 ARG A N 1
ATOM 2308 C CA . ARG A 1 286 ? -2.781 8.171 -0.791 1.00 90.62 286 ARG A CA 1
ATOM 2309 C C . ARG A 1 286 ? -3.666 8.488 0.418 1.00 90.62 286 ARG A C 1
ATOM 2311 O O . ARG A 1 286 ? -3.265 9.167 1.351 1.00 90.62 286 ARG A O 1
ATOM 2318 N N . MET A 1 287 ? -4.896 7.978 0.408 1.00 93.94 287 MET A N 1
ATOM 2319 C CA . MET A 1 287 ? -5.830 8.111 1.539 1.00 93.94 287 MET A CA 1
ATOM 2320 C C . MET A 1 287 ? -5.708 6.976 2.563 1.00 93.94 287 MET A C 1
ATOM 2322 O O . MET A 1 287 ? -6.430 6.948 3.555 1.00 93.94 287 MET A O 1
ATOM 2326 N N . THR A 1 288 ? -4.755 6.066 2.367 1.00 92.50 288 THR A N 1
ATOM 2327 C CA . THR A 1 288 ? -4.557 4.875 3.195 1.00 92.50 288 THR A CA 1
ATOM 2328 C C . THR A 1 288 ? -4.277 5.216 4.659 1.00 92.50 288 THR A C 1
ATOM 2330 O O . THR A 1 288 ? -4.961 4.699 5.541 1.00 92.50 288 THR A O 1
ATOM 2333 N N . TYR A 1 289 ? -3.329 6.116 4.948 1.00 94.25 289 TYR A N 1
ATOM 2334 C CA . TYR A 1 289 ? -3.007 6.480 6.335 1.00 94.25 289 TYR A CA 1
ATOM 2335 C C . TYR A 1 289 ? -4.157 7.162 7.080 1.00 94.25 289 TYR A C 1
ATOM 2337 O O . TYR A 1 289 ? -4.472 6.707 8.181 1.00 94.25 289 TYR A O 1
ATOM 2345 N N . PRO A 1 290 ? -4.829 8.202 6.541 1.00 96.25 290 PRO A N 1
ATOM 2346 C CA . PRO A 1 290 ? -5.954 8.795 7.254 1.00 96.25 290 PRO A CA 1
ATOM 2347 C C . PRO A 1 290 ? -7.131 7.806 7.390 1.00 96.25 290 PRO A C 1
ATOM 2349 O O . PRO A 1 290 ? -7.822 7.837 8.407 1.00 96.25 290 PRO A O 1
ATOM 2352 N N . SER A 1 291 ? -7.331 6.875 6.446 1.00 96.19 291 SER A N 1
ATOM 2353 C CA . SER A 1 291 ? -8.324 5.799 6.588 1.00 96.19 291 SER A CA 1
ATOM 2354 C C . SER A 1 291 ? -7.980 4.831 7.726 1.00 96.19 291 SER A C 1
ATOM 2356 O O . SER A 1 291 ? -8.846 4.524 8.545 1.00 96.19 291 SER A O 1
ATOM 2358 N N . PHE A 1 292 ? -6.723 4.386 7.838 1.00 96.56 292 PHE A N 1
ATOM 2359 C CA . PHE A 1 292 ? -6.279 3.552 8.963 1.00 96.56 292 PHE A CA 1
ATOM 2360 C C . PHE A 1 292 ? -6.387 4.286 10.297 1.00 96.56 292 PHE A C 1
ATOM 2362 O O . PHE A 1 292 ? -6.859 3.701 11.273 1.00 96.56 292 PHE A O 1
ATOM 2369 N N . LEU A 1 293 ? -6.005 5.566 10.335 1.00 97.00 293 LEU A N 1
ATOM 2370 C CA . LEU A 1 293 ? -6.141 6.401 11.524 1.00 97.00 293 LEU A CA 1
ATOM 2371 C C . LEU A 1 293 ? -7.593 6.431 12.008 1.00 97.00 293 LEU A C 1
ATOM 2373 O O . LEU A 1 293 ? -7.820 6.241 13.197 1.00 97.00 293 LEU A O 1
ATOM 2377 N N . LEU A 1 294 ? -8.560 6.612 11.100 1.00 97.06 294 LEU A N 1
ATOM 2378 C CA . LEU A 1 294 ? -9.989 6.621 11.422 1.00 97.06 294 LEU A CA 1
ATOM 2379 C C . LEU A 1 294 ? -10.470 5.281 11.999 1.00 97.06 294 LEU A C 1
ATOM 2381 O O . LEU A 1 294 ? -11.204 5.259 12.985 1.00 97.06 294 LEU A O 1
ATOM 2385 N N . VAL A 1 295 ? -10.068 4.162 11.390 1.00 96.81 295 VAL A N 1
ATOM 2386 C CA . VAL A 1 295 ? -10.480 2.822 11.839 1.00 96.81 295 VAL A CA 1
ATOM 2387 C C . VAL A 1 295 ? -9.890 2.513 13.215 1.00 96.81 295 VAL A C 1
ATOM 2389 O O . VAL A 1 295 ? -10.618 2.120 14.128 1.00 96.81 295 VAL A O 1
ATOM 2392 N N . ILE A 1 296 ? -8.585 2.731 13.389 1.00 97.00 296 ILE A N 1
ATOM 2393 C CA . ILE A 1 296 ? -7.887 2.466 14.651 1.00 97.00 296 ILE A CA 1
ATOM 2394 C C . ILE A 1 296 ? -8.413 3.388 15.755 1.00 97.00 296 ILE A C 1
ATOM 2396 O O . ILE A 1 296 ? -8.714 2.918 16.854 1.00 97.00 296 ILE A O 1
ATOM 2400 N N . SER A 1 297 ? -8.572 4.686 15.479 1.00 94.81 297 SER A N 1
ATOM 2401 C CA . SER A 1 297 ? -9.080 5.641 16.467 1.00 94.81 297 SER A CA 1
ATOM 2402 C C . SER A 1 297 ? -10.506 5.297 16.896 1.00 94.81 297 SER A C 1
ATOM 2404 O O . SER A 1 297 ? -10.802 5.308 18.093 1.00 94.81 297 SER A O 1
ATOM 2406 N N . TYR A 1 298 ? -11.372 4.912 15.953 1.00 95.25 298 TYR A N 1
ATOM 2407 C CA . TYR A 1 298 ? -12.728 4.463 16.244 1.00 95.25 298 TYR A CA 1
ATOM 2408 C C . TYR A 1 298 ? -12.737 3.230 17.153 1.00 95.25 298 TYR A C 1
ATOM 2410 O O . TYR A 1 298 ? -13.430 3.237 18.172 1.00 95.25 298 TYR A O 1
ATOM 2418 N N . LEU A 1 299 ? -11.936 2.204 16.839 1.00 94.94 299 LEU A N 1
ATOM 2419 C CA . LEU A 1 299 ? -11.837 0.988 17.653 1.00 94.94 299 LEU A CA 1
ATOM 2420 C C . LEU A 1 299 ? -11.360 1.295 19.077 1.00 94.94 299 LEU A C 1
ATOM 2422 O O . LEU A 1 299 ? -11.981 0.847 20.044 1.00 94.94 299 LEU A O 1
ATOM 2426 N N . LEU A 1 300 ? -10.307 2.104 19.227 1.00 94.69 300 LEU A N 1
ATOM 2427 C CA . LEU A 1 300 ? -9.766 2.476 20.537 1.00 94.69 300 LEU A CA 1
ATOM 2428 C C . LEU A 1 300 ? -10.774 3.278 21.372 1.00 94.69 300 LEU A C 1
ATOM 2430 O O . LEU A 1 300 ? -10.977 2.994 22.555 1.00 94.69 300 LEU A O 1
ATOM 2434 N N . ILE A 1 301 ? -11.443 4.262 20.765 1.00 93.44 301 ILE A N 1
ATOM 2435 C CA . ILE A 1 301 ? -12.434 5.100 21.454 1.00 93.44 301 ILE A CA 1
ATOM 2436 C C . ILE A 1 301 ? -13.668 4.284 21.830 1.00 93.44 301 ILE A C 1
ATOM 2438 O O . ILE A 1 301 ? -14.185 4.444 22.938 1.00 93.44 301 ILE A O 1
ATOM 2442 N N . MET A 1 302 ? -14.138 3.407 20.943 1.00 90.00 302 MET A N 1
ATOM 2443 C CA . MET A 1 302 ? -15.307 2.576 21.213 1.00 90.00 302 MET A CA 1
ATOM 2444 C C . MET A 1 302 ? -15.017 1.561 22.321 1.00 90.00 302 MET A C 1
ATOM 2446 O O . MET A 1 302 ? -15.827 1.411 23.234 1.00 90.00 302 MET A O 1
ATOM 2450 N N . THR A 1 303 ? -13.825 0.962 22.315 1.00 91.19 303 THR A N 1
ATOM 2451 C CA . THR A 1 303 ? -13.352 0.088 23.397 1.00 91.19 303 THR A CA 1
ATOM 2452 C C . THR A 1 303 ? -13.315 0.842 24.727 1.00 91.19 303 THR A C 1
ATOM 2454 O O . THR A 1 303 ? -13.897 0.396 25.714 1.00 91.19 303 THR A O 1
ATOM 2457 N N . LYS A 1 304 ? -12.723 2.045 24.757 1.00 90.44 304 LYS A N 1
ATOM 2458 C CA . LYS A 1 304 ? -12.698 2.889 25.964 1.00 90.44 304 LYS A CA 1
ATOM 2459 C C . LYS A 1 304 ? -14.109 3.235 26.458 1.00 90.44 304 LYS A C 1
ATOM 2461 O O . LYS A 1 304 ? -14.362 3.176 27.660 1.00 90.44 304 LYS A O 1
ATOM 2466 N N . LYS A 1 305 ? -15.026 3.596 25.553 1.00 87.19 305 LYS A N 1
ATOM 2467 C CA . LYS A 1 305 ? -16.430 3.897 25.884 1.00 87.19 305 LYS A CA 1
ATOM 2468 C C . LYS A 1 305 ? -17.154 2.692 26.465 1.00 87.19 305 LYS A C 1
ATOM 2470 O O . LYS A 1 305 ? -17.891 2.860 27.434 1.00 87.19 305 LYS A O 1
ATOM 2475 N N . PHE A 1 306 ? -16.942 1.513 25.894 1.00 86.81 306 PHE A N 1
ATOM 2476 C CA . PHE A 1 306 ? -17.543 0.271 26.361 1.00 86.81 306 PHE A CA 1
ATOM 2477 C C . PHE A 1 306 ? -17.134 -0.023 27.810 1.00 86.81 306 PHE A C 1
ATOM 2479 O O . PHE A 1 306 ? -17.993 -0.021 28.689 1.00 86.81 306 PHE A O 1
ATOM 2486 N N . PHE A 1 307 ? -15.828 -0.094 28.090 1.00 85.88 307 PHE A N 1
ATOM 2487 C CA . PHE A 1 307 ? -15.325 -0.349 29.446 1.00 85.88 307 PHE A CA 1
ATOM 2488 C C . PHE A 1 307 ? -15.741 0.721 30.462 1.00 85.88 307 PHE A C 1
ATOM 2490 O O . PHE A 1 307 ? -16.039 0.409 31.613 1.00 85.88 307 PHE A O 1
ATOM 2497 N N . PHE A 1 308 ? -15.771 1.998 30.067 1.00 83.81 308 PHE A N 1
ATOM 2498 C CA . PHE A 1 308 ? -16.197 3.066 30.976 1.00 83.81 308 PHE A CA 1
ATOM 2499 C C . PHE A 1 308 ? -17.701 3.005 31.277 1.00 83.81 308 PHE A C 1
ATOM 2501 O O . PHE A 1 308 ? -18.126 3.315 32.389 1.00 83.81 308 PHE A O 1
ATOM 2508 N N . THR A 1 309 ? -18.507 2.589 30.299 1.00 82.56 309 THR A N 1
ATOM 2509 C CA . THR A 1 309 ? -19.953 2.415 30.477 1.00 82.56 309 THR A CA 1
ATOM 2510 C C . THR A 1 309 ? -20.252 1.212 31.365 1.00 82.56 309 THR A C 1
ATOM 2512 O O . THR A 1 309 ? -21.085 1.337 32.259 1.00 82.56 309 THR A O 1
ATOM 2515 N N . GLU A 1 310 ? -19.544 0.093 31.184 1.00 78.19 310 GLU A N 1
ATOM 2516 C CA . GLU A 1 310 ? -19.671 -1.081 32.058 1.00 78.19 310 GLU A CA 1
ATOM 2517 C C . GLU A 1 310 ? -19.316 -0.750 33.507 1.00 78.19 310 GLU A C 1
ATOM 2519 O O . GLU A 1 310 ? -20.143 -0.961 34.388 1.00 78.19 310 GLU A O 1
ATOM 2524 N N . LYS A 1 311 ? -18.164 -0.108 33.752 1.00 75.00 311 LYS A N 1
ATOM 2525 C CA . LYS A 1 311 ? -17.776 0.318 35.108 1.00 75.00 311 LYS A CA 1
ATOM 2526 C C . LYS A 1 311 ? -18.798 1.251 35.748 1.00 75.00 311 LYS A C 1
ATOM 2528 O O . LYS A 1 311 ? -19.086 1.150 36.936 1.00 75.00 311 LYS A O 1
ATOM 2533 N N . LYS A 1 312 ? -19.356 2.185 34.972 1.00 75.88 312 LYS A N 1
ATOM 2534 C CA . LYS A 1 312 ? -20.394 3.087 35.482 1.00 75.88 312 LYS A CA 1
ATOM 2535 C C . LYS A 1 312 ? -21.675 2.325 35.821 1.00 75.88 312 LYS A C 1
ATOM 2537 O O . LYS A 1 312 ? -22.314 2.655 36.814 1.00 75.88 312 LYS A O 1
ATOM 2542 N N . LYS A 1 313 ? -22.051 1.332 35.014 1.00 79.12 313 LYS A N 1
ATOM 2543 C CA . LYS A 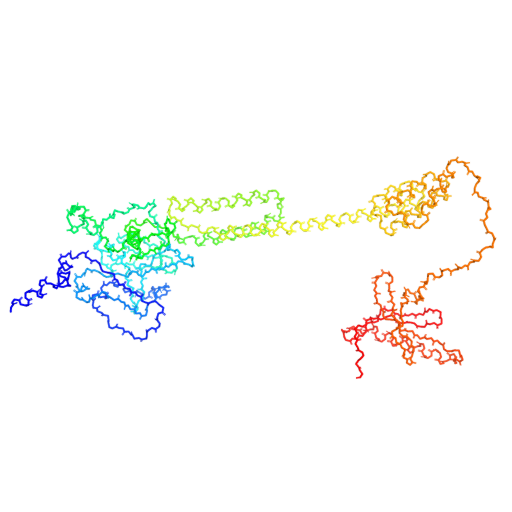1 313 ? -23.226 0.492 35.261 1.00 79.12 313 LYS A CA 1
ATOM 2544 C C . LYS A 1 313 ? -23.046 -0.350 36.527 1.00 79.12 313 LYS A C 1
ATOM 2546 O O . LYS A 1 313 ? -23.930 -0.326 37.372 1.00 79.12 313 LYS A O 1
ATOM 2551 N N . GLU A 1 314 ? -21.885 -0.975 36.698 1.00 79.31 314 GLU A N 1
ATOM 2552 C CA . GLU A 1 314 ? -21.524 -1.749 37.893 1.00 79.31 314 GLU A CA 1
ATOM 2553 C C . GLU A 1 314 ? -21.576 -0.890 39.166 1.00 79.31 314 GLU A C 1
ATOM 2555 O O . GLU A 1 314 ? -22.204 -1.269 40.151 1.00 79.31 314 GLU A O 1
ATOM 2560 N N . LEU A 1 315 ? -21.004 0.320 39.132 1.00 81.38 315 LEU A N 1
ATOM 2561 C CA . LEU A 1 315 ? -21.077 1.258 40.259 1.00 81.38 315 LEU A CA 1
ATOM 2562 C C . LEU A 1 315 ? -22.518 1.655 40.601 1.00 81.38 315 LEU A C 1
ATOM 2564 O O . LEU A 1 315 ? -22.867 1.755 41.776 1.00 81.38 315 LEU A O 1
ATOM 2568 N N . VAL A 1 316 ? -23.361 1.883 39.589 1.00 78.50 316 VAL A N 1
ATOM 2569 C CA . VAL A 1 316 ? -24.778 2.204 39.803 1.00 78.50 316 VAL A CA 1
ATOM 2570 C C . VAL A 1 316 ? -25.515 1.010 40.411 1.00 78.50 316 VAL A C 1
ATOM 2572 O O . VAL A 1 316 ? -26.259 1.197 41.372 1.00 78.50 316 VAL A O 1
ATOM 2575 N N . GLU A 1 317 ? -25.277 -0.206 39.920 1.00 84.06 317 GLU A N 1
ATOM 2576 C CA . GLU A 1 317 ? -25.866 -1.431 40.472 1.00 84.06 317 GLU A CA 1
ATOM 2577 C C . GLU A 1 317 ? -25.440 -1.654 41.932 1.00 84.06 317 GLU A C 1
ATOM 2579 O O . GLU A 1 317 ? -26.302 -1.862 42.787 1.00 84.06 317 GLU A O 1
ATOM 2584 N N . MET A 1 318 ? -24.152 -1.492 42.260 1.00 82.56 318 MET A N 1
ATOM 2585 C CA . MET A 1 318 ? -23.673 -1.566 43.647 1.00 82.56 318 MET A CA 1
ATOM 2586 C C . MET A 1 318 ? -24.307 -0.496 44.544 1.00 82.56 318 MET A C 1
ATOM 2588 O O . MET A 1 318 ? -24.773 -0.810 45.639 1.00 82.56 318 MET A O 1
ATOM 2592 N N . SER A 1 319 ? -24.395 0.754 44.073 1.00 84.44 319 SER A N 1
ATOM 2593 C CA . SER A 1 319 ? -25.029 1.838 44.836 1.00 84.44 319 SER A CA 1
ATOM 2594 C C . SER A 1 319 ? -26.521 1.582 45.090 1.00 84.44 319 SER A C 1
ATOM 2596 O O . SER A 1 319 ? -27.038 1.902 46.162 1.00 84.44 319 SER A O 1
ATOM 2598 N N . ALA A 1 320 ? -27.216 0.954 44.135 1.00 86.75 320 ALA A N 1
ATOM 2599 C CA . ALA A 1 320 ? -28.618 0.581 44.277 1.00 86.75 320 ALA A CA 1
ATOM 2600 C C . ALA A 1 320 ? -28.799 -0.541 45.312 1.00 86.75 320 ALA A C 1
ATOM 2602 O O . ALA A 1 320 ? -29.707 -0.465 46.141 1.00 86.75 320 ALA A O 1
ATOM 2603 N N . ILE A 1 321 ? -27.907 -1.539 45.315 1.00 89.06 321 ILE A N 1
ATOM 2604 C CA . ILE A 1 321 ? -27.882 -2.616 46.316 1.00 89.06 321 ILE A CA 1
ATOM 2605 C C . ILE A 1 321 ? -27.664 -2.042 47.722 1.00 89.06 321 ILE A C 1
ATOM 2607 O O . ILE A 1 321 ? -28.417 -2.356 48.644 1.00 89.06 321 ILE A O 1
ATOM 2611 N N . GLU A 1 322 ? -26.678 -1.162 47.896 1.00 88.00 322 GLU A N 1
ATOM 2612 C CA . GLU A 1 322 ? -26.388 -0.548 49.196 1.00 88.00 322 GLU A CA 1
ATOM 2613 C C . GLU A 1 322 ? -27.552 0.322 49.692 1.00 88.00 322 GLU A C 1
ATOM 2615 O O . GLU A 1 322 ? -27.969 0.215 50.848 1.00 88.00 322 GLU A O 1
ATOM 2620 N N . THR A 1 323 ? -28.151 1.114 48.798 1.00 90.88 323 THR A N 1
ATOM 2621 C CA . THR A 1 323 ? -29.334 1.929 49.110 1.00 90.88 323 THR A CA 1
ATOM 2622 C C . THR A 1 323 ? -30.507 1.055 49.560 1.00 90.88 323 THR A C 1
ATOM 2624 O O . THR A 1 323 ? -31.142 1.344 50.576 1.00 90.88 323 THR A O 1
ATOM 2627 N N . ASN A 1 324 ? -30.782 -0.046 48.855 1.00 91.88 324 ASN A N 1
ATOM 2628 C CA . ASN A 1 324 ? -31.844 -0.983 49.230 1.00 91.88 324 ASN A CA 1
ATOM 2629 C C . ASN A 1 324 ? -31.564 -1.672 50.571 1.00 91.88 324 ASN A C 1
ATOM 2631 O O . ASN A 1 324 ? -32.478 -1.816 51.385 1.00 91.88 324 ASN A O 1
ATOM 2635 N N . LYS A 1 325 ? -30.305 -2.028 50.852 1.00 92.50 325 LYS A N 1
ATOM 2636 C CA . LYS A 1 325 ? -29.893 -2.590 52.144 1.00 92.50 325 LYS A CA 1
ATOM 2637 C C . LYS A 1 325 ? -30.133 -1.607 53.294 1.00 92.50 325 LYS A C 1
ATOM 2639 O O . LYS A 1 325 ? -30.714 -1.991 54.307 1.00 92.50 325 LYS A O 1
ATOM 2644 N N . LEU A 1 326 ? -29.734 -0.344 53.141 1.00 92.69 326 LEU A N 1
ATOM 2645 C CA . LEU A 1 326 ? -29.945 0.693 54.159 1.00 92.69 326 LEU A CA 1
ATOM 2646 C C . LEU A 1 326 ? -31.433 0.983 54.388 1.00 92.69 326 LEU A C 1
ATOM 2648 O O . LEU A 1 326 ? -31.865 1.093 55.536 1.00 92.69 326 LEU A O 1
ATOM 2652 N N . LEU A 1 327 ? -32.231 1.049 53.318 1.00 92.06 327 LEU A N 1
ATOM 2653 C CA . LEU A 1 327 ? -33.686 1.195 53.421 1.00 92.06 327 LEU A CA 1
ATOM 2654 C C . LEU A 1 327 ? -34.320 0.017 54.167 1.00 92.06 327 LEU A C 1
ATOM 2656 O O . LEU A 1 327 ? -35.154 0.232 55.045 1.00 92.06 327 LEU A O 1
ATOM 2660 N N . GLY A 1 328 ? -33.902 -1.216 53.867 1.00 93.56 328 GLY A N 1
ATOM 2661 C CA . GLY A 1 328 ? -34.395 -2.403 54.563 1.00 93.56 328 GLY A CA 1
ATOM 2662 C C . GLY A 1 328 ? -34.067 -2.388 56.059 1.00 93.56 328 GLY A C 1
ATOM 2663 O O . GLY A 1 328 ? -34.954 -2.613 56.880 1.00 93.56 328 GLY A O 1
ATOM 2664 N N . LEU A 1 329 ? -32.836 -2.014 56.427 1.00 93.12 329 LEU A N 1
ATOM 2665 C CA . LEU A 1 329 ? -32.427 -1.846 57.828 1.00 93.12 329 LEU A CA 1
ATOM 2666 C C . LEU A 1 329 ? -33.227 -0.746 58.539 1.00 93.12 329 LEU A C 1
ATOM 2668 O O . LEU A 1 329 ? -33.639 -0.921 59.685 1.00 93.12 329 LEU A O 1
ATOM 2672 N N . SER A 1 330 ? -33.479 0.375 57.859 1.00 94.19 330 SER A N 1
ATOM 2673 C CA . SER A 1 330 ? -34.287 1.473 58.394 1.00 94.19 330 SER A CA 1
ATOM 2674 C C . SER A 1 330 ? -35.726 1.029 58.678 1.00 94.19 330 SER A C 1
ATOM 2676 O O . SER A 1 330 ? -36.234 1.251 59.779 1.00 94.19 330 SER A O 1
ATOM 2678 N N . PHE A 1 331 ? -36.362 0.328 57.733 1.00 94.88 331 PHE A N 1
ATOM 2679 C CA . PHE A 1 331 ? -37.709 -0.216 57.917 1.00 94.88 331 PHE A CA 1
ATOM 2680 C C . PHE A 1 331 ? -37.772 -1.275 59.019 1.00 94.88 331 PHE A C 1
ATOM 2682 O O . PHE A 1 331 ? -38.719 -1.272 59.809 1.00 94.88 331 PHE A O 1
ATOM 2689 N N . GLN A 1 332 ? -36.754 -2.130 59.128 1.00 93.56 332 GLN A N 1
ATOM 2690 C CA . GLN A 1 332 ? -36.646 -3.115 60.203 1.00 93.56 332 GLN A CA 1
ATOM 2691 C C . GLN A 1 332 ? -36.547 -2.430 61.574 1.00 93.56 332 GLN A C 1
ATOM 2693 O O . GLN A 1 332 ? -37.305 -2.775 62.480 1.00 93.56 332 GLN A O 1
ATOM 2698 N N . GLY A 1 333 ? -35.705 -1.397 61.704 1.00 90.81 333 GLY A N 1
ATOM 2699 C CA . GLY A 1 333 ? -35.574 -0.600 62.929 1.00 90.81 333 GLY A CA 1
ATOM 2700 C C . GLY A 1 333 ? -36.856 0.144 63.327 1.00 90.81 333 GLY A C 1
ATOM 2701 O O . GLY A 1 333 ? -37.140 0.293 64.512 1.00 90.81 333 GLY A O 1
ATOM 2702 N N . GLN A 1 334 ? -37.675 0.551 62.352 1.00 93.06 334 GLN A N 1
ATOM 2703 C CA . GLN A 1 334 ? -39.002 1.147 62.575 1.00 93.06 334 GLN A CA 1
ATOM 2704 C C . GLN A 1 334 ? -40.103 0.097 62.830 1.00 93.06 334 GLN A C 1
ATOM 2706 O O . GLN A 1 334 ? -41.252 0.443 63.102 1.00 93.06 334 GLN A O 1
ATOM 2711 N N . GLY A 1 335 ? -39.781 -1.196 62.739 1.00 89.00 335 GLY A N 1
ATOM 2712 C CA . GLY A 1 335 ? -40.719 -2.298 62.932 1.00 89.00 335 GLY A CA 1
ATOM 2713 C C . GLY A 1 335 ? -41.634 -2.591 61.736 1.00 89.00 335 GLY A C 1
ATOM 2714 O O . GLY A 1 335 ? -42.541 -3.418 61.884 1.00 89.00 335 GLY A O 1
ATOM 2715 N N . MET A 1 336 ? -41.398 -1.966 60.578 1.00 93.12 336 MET A N 1
ATOM 2716 C CA . MET A 1 336 ? -42.074 -2.221 59.299 1.00 93.12 336 MET A CA 1
ATOM 2717 C C . MET A 1 336 ? -41.419 -3.401 58.565 1.00 93.12 336 MET A C 1
ATOM 2719 O O . MET A 1 336 ? -40.748 -3.248 57.544 1.00 93.12 336 MET A O 1
ATOM 2723 N N . LEU A 1 337 ? -41.605 -4.602 59.111 1.00 93.00 337 LEU A N 1
ATOM 2724 C CA . LEU A 1 337 ? -40.868 -5.800 58.693 1.00 93.00 337 LEU A CA 1
ATOM 2725 C C . LEU A 1 337 ? -41.188 -6.259 57.255 1.00 93.00 337 LEU A C 1
ATOM 2727 O O . LEU A 1 337 ? -40.310 -6.780 56.574 1.00 93.00 337 LEU A O 1
ATOM 2731 N N . ASP A 1 338 ? -42.410 -6.032 56.762 1.00 92.31 338 ASP A N 1
ATOM 2732 C CA . ASP A 1 338 ? -42.800 -6.394 55.387 1.00 92.31 338 ASP A CA 1
ATOM 2733 C C . ASP A 1 338 ? -42.029 -5.582 54.337 1.00 92.31 338 ASP A C 1
ATOM 2735 O O . ASP A 1 338 ? -41.447 -6.139 53.407 1.00 92.31 338 ASP A O 1
ATOM 2739 N N . MET A 1 339 ? -41.952 -4.263 54.538 1.00 92.31 339 MET A N 1
ATOM 2740 C CA . MET A 1 339 ? -41.190 -3.357 53.673 1.00 92.31 339 MET A CA 1
ATOM 2741 C C . MET A 1 339 ? -39.690 -3.655 53.742 1.00 92.31 339 MET A C 1
ATOM 2743 O O . MET A 1 339 ? -38.989 -3.570 52.732 1.00 92.31 339 MET A O 1
ATOM 2747 N N . ALA A 1 340 ? -39.196 -4.035 54.925 1.00 93.06 340 ALA A N 1
ATOM 2748 C CA . ALA A 1 340 ? -37.818 -4.478 55.091 1.00 93.06 340 ALA A CA 1
ATOM 2749 C C . ALA A 1 340 ? -37.531 -5.739 54.263 1.00 93.06 340 ALA A C 1
ATOM 2751 O O . ALA A 1 340 ? -36.534 -5.781 53.543 1.00 93.06 340 ALA A O 1
ATOM 2752 N N . PHE A 1 341 ? -38.434 -6.727 54.291 1.00 94.19 341 PHE A N 1
ATOM 2753 C CA . PHE A 1 341 ? -38.295 -7.947 53.498 1.00 94.19 341 PHE A CA 1
ATOM 2754 C C . PHE A 1 341 ? -38.280 -7.659 51.994 1.00 94.19 341 PHE A C 1
ATOM 2756 O O . PHE A 1 341 ? -37.410 -8.159 51.284 1.00 94.19 341 PHE A O 1
ATOM 2763 N N . GLU A 1 342 ? -39.184 -6.812 51.496 1.00 93.31 342 GLU A N 1
ATOM 2764 C CA . GLU A 1 342 ? -39.207 -6.430 50.078 1.00 93.31 342 GLU A CA 1
ATOM 2765 C C . GLU A 1 342 ? -37.902 -5.774 49.621 1.00 93.31 342 GLU A C 1
ATOM 2767 O O . GLU A 1 342 ? -37.408 -6.076 48.533 1.00 93.31 342 GLU A O 1
ATOM 2772 N N . LYS A 1 343 ? -37.316 -4.906 50.453 1.00 92.06 343 LYS A N 1
ATOM 2773 C CA . LYS A 1 343 ? -36.044 -4.245 50.139 1.00 92.06 343 LYS A CA 1
ATOM 2774 C C . LYS A 1 343 ? -34.857 -5.191 50.219 1.00 92.06 343 LYS A C 1
ATOM 2776 O O . LYS A 1 343 ? -34.010 -5.167 49.332 1.00 92.06 343 LYS A O 1
ATOM 2781 N N . PHE A 1 344 ? -34.829 -6.078 51.207 1.00 93.19 344 PHE A N 1
ATOM 2782 C CA . PHE A 1 344 ? -33.798 -7.106 51.322 1.00 93.19 344 PHE A CA 1
ATOM 2783 C C . PHE A 1 344 ? -33.822 -8.116 50.173 1.00 93.19 344 PHE A C 1
ATOM 2785 O O . PHE A 1 344 ? -32.761 -8.538 49.722 1.00 93.19 344 PHE A O 1
ATOM 2792 N N . ARG A 1 345 ? -34.998 -8.434 49.618 1.00 91.62 345 ARG A N 1
ATOM 2793 C CA . ARG A 1 345 ? -35.119 -9.280 48.417 1.00 91.62 345 ARG A CA 1
ATOM 2794 C C . ARG A 1 345 ? -34.521 -8.658 47.154 1.00 91.62 345 ARG A C 1
ATOM 2796 O O . ARG A 1 345 ? -34.226 -9.389 46.215 1.00 91.62 345 ARG A O 1
ATOM 2803 N N . GLN A 1 346 ? -34.357 -7.335 47.113 1.00 89.69 346 GLN A N 1
ATOM 2804 C CA . GLN A 1 346 ? -33.723 -6.626 45.994 1.00 89.69 346 GLN A CA 1
ATOM 2805 C C . GLN A 1 346 ? -32.187 -6.628 46.085 1.00 89.69 346 GLN A C 1
ATOM 2807 O O . GLN A 1 346 ? -31.529 -6.127 45.175 1.00 89.69 346 GLN A O 1
ATOM 2812 N N . CYS A 1 347 ? -31.616 -7.187 47.157 1.00 88.81 347 CYS A N 1
ATOM 2813 C CA . CYS A 1 347 ? -30.178 -7.327 47.363 1.00 88.81 347 CYS A CA 1
ATOM 2814 C C . CYS A 1 347 ? -29.721 -8.779 47.107 1.00 88.81 347 CYS A C 1
ATOM 2816 O O . CYS A 1 347 ? -30.484 -9.715 47.364 1.00 88.81 347 CYS A O 1
ATOM 2818 N N . PRO A 1 348 ? -28.480 -8.998 46.634 1.00 88.38 348 PRO A N 1
ATOM 2819 C CA . PRO A 1 348 ? -27.907 -10.337 46.516 1.00 88.38 348 PRO A CA 1
ATOM 2820 C C . PRO A 1 348 ? -27.742 -10.995 47.895 1.00 88.38 348 PRO A C 1
ATOM 2822 O O . PRO A 1 348 ? -27.448 -10.327 48.889 1.00 88.38 348 PRO A O 1
ATOM 2825 N N . LEU A 1 349 ? -27.947 -12.315 47.962 1.00 85.25 349 LEU A N 1
ATOM 2826 C CA . LEU A 1 349 ? -27.987 -13.078 49.214 1.00 85.25 349 LEU A CA 1
ATOM 2827 C C . LEU A 1 349 ? -26.603 -13.543 49.702 1.00 85.25 349 LEU A C 1
ATOM 2829 O O . LEU A 1 349 ? -26.362 -14.734 49.892 1.00 85.25 349 LEU A O 1
ATOM 2833 N N . ASP A 1 350 ? -25.691 -12.601 49.910 1.00 86.75 350 ASP A N 1
ATOM 2834 C CA . ASP A 1 350 ? -24.355 -12.892 50.445 1.00 86.75 350 ASP A CA 1
ATOM 2835 C C . ASP A 1 350 ? -24.416 -13.241 51.947 1.00 86.75 350 ASP A C 1
ATOM 2837 O O . ASP A 1 350 ? -25.421 -12.979 52.609 1.00 86.75 350 ASP A O 1
ATOM 2841 N N . GLU A 1 351 ? -23.342 -13.787 52.534 1.00 84.94 351 GLU A N 1
ATOM 2842 C CA . GLU A 1 351 ? -23.287 -14.155 53.970 1.00 84.94 351 GLU A CA 1
ATOM 2843 C C . GLU A 1 351 ? -23.829 -13.081 54.942 1.00 84.94 351 GLU A C 1
ATOM 2845 O O . GLU A 1 351 ? -24.705 -13.399 55.753 1.00 84.94 351 GLU A O 1
ATOM 2850 N N . PRO A 1 352 ? -23.434 -11.793 54.836 1.00 88.31 352 PRO A N 1
ATOM 2851 C CA . PRO A 1 352 ? -23.975 -10.746 55.705 1.00 88.31 352 PRO A CA 1
ATOM 2852 C C . PRO A 1 352 ? -25.471 -10.502 55.469 1.00 88.31 352 PRO A C 1
ATOM 2854 O O . PRO A 1 352 ? -26.203 -10.126 56.381 1.00 88.31 352 PRO A O 1
ATOM 2857 N N . MET A 1 353 ? -25.938 -10.689 54.232 1.00 91.06 353 MET A N 1
ATOM 2858 C CA . MET A 1 353 ? -27.339 -10.499 53.869 1.00 91.06 353 MET A CA 1
ATOM 2859 C C . MET A 1 353 ? -28.205 -11.649 54.392 1.00 91.06 353 MET A C 1
ATOM 2861 O O . MET A 1 353 ? -29.305 -11.399 54.884 1.00 91.06 353 MET A O 1
ATOM 2865 N N . LYS A 1 354 ? -27.688 -12.887 54.372 1.00 91.19 354 LYS A N 1
ATOM 2866 C CA . LYS A 1 354 ? -28.319 -14.052 55.013 1.00 91.19 354 LYS A CA 1
ATOM 2867 C C . LYS A 1 354 ? -28.507 -13.821 56.510 1.00 91.19 354 LYS A C 1
ATOM 2869 O O . LYS A 1 354 ? -29.577 -14.113 57.038 1.00 91.19 354 LYS A O 1
ATOM 2874 N N . GLU A 1 355 ? -27.519 -13.227 57.177 1.00 90.88 355 GLU A N 1
ATOM 2875 C CA . GLU A 1 355 ? -27.622 -12.890 58.597 1.00 90.88 355 GLU A CA 1
ATOM 2876 C C . GLU A 1 355 ? -28.692 -11.823 58.867 1.00 90.88 355 GLU A C 1
ATOM 2878 O O . GLU A 1 355 ? -29.543 -12.014 59.737 1.00 90.88 355 GLU A O 1
ATOM 2883 N N . LEU A 1 356 ? -28.714 -10.736 58.088 1.00 92.38 356 LEU A N 1
ATOM 2884 C CA . LEU A 1 356 ? -29.751 -9.702 58.203 1.00 92.38 356 LEU A CA 1
ATOM 2885 C C . LEU A 1 356 ? -31.157 -10.264 57.976 1.00 92.38 356 LEU A C 1
ATOM 2887 O O . LEU A 1 356 ? -32.092 -9.920 58.697 1.00 92.38 356 LEU A O 1
ATOM 2891 N N . MET A 1 357 ? -31.305 -11.155 57.001 1.00 92.44 357 MET A N 1
ATOM 2892 C CA . MET A 1 357 ? -32.592 -11.747 56.661 1.00 92.44 357 MET A CA 1
ATOM 2893 C C . MET A 1 357 ? -33.040 -12.798 57.684 1.00 92.44 357 MET A C 1
ATOM 2895 O O . MET A 1 357 ? -34.224 -12.882 58.002 1.00 92.44 357 MET A O 1
ATOM 2899 N N . TYR A 1 358 ? -32.100 -13.537 58.273 1.00 93.00 358 TYR A N 1
ATOM 2900 C CA . TYR A 1 358 ? -32.369 -14.422 59.405 1.00 93.00 358 TYR A CA 1
ATOM 2901 C C . TYR A 1 358 ? -32.819 -13.623 60.637 1.00 93.00 358 TYR A C 1
ATOM 2903 O O . TYR A 1 358 ? -33.802 -13.981 61.283 1.00 93.00 358 TYR A O 1
ATOM 2911 N N . ASN A 1 359 ? -32.166 -12.491 60.921 1.00 93.19 359 ASN A N 1
ATOM 2912 C CA . ASN A 1 359 ? -32.582 -11.578 61.987 1.00 93.19 359 ASN A CA 1
ATOM 2913 C C . ASN A 1 359 ? -33.973 -10.983 61.721 1.00 93.19 359 ASN A C 1
ATOM 2915 O O . ASN A 1 359 ? -34.778 -10.873 62.644 1.00 93.19 359 ASN A O 1
ATOM 2919 N N . LEU A 1 360 ? -34.295 -10.667 60.463 1.00 93.94 360 LEU A N 1
ATOM 2920 C CA . LEU A 1 360 ? -35.637 -10.230 60.082 1.00 93.94 360 LEU A CA 1
ATOM 2921 C C . LEU A 1 360 ? -36.691 -11.326 60.330 1.00 93.94 360 LEU A C 1
ATOM 2923 O O . LEU A 1 360 ? -37.782 -11.032 60.814 1.00 93.94 360 LEU A O 1
ATOM 2927 N N . ALA A 1 361 ? -36.375 -12.591 60.040 1.00 92.69 361 ALA A N 1
ATOM 2928 C CA . ALA A 1 361 ? -37.264 -13.714 60.334 1.00 92.69 361 ALA A CA 1
ATOM 2929 C C . ALA A 1 361 ? -37.499 -13.874 61.848 1.00 92.69 361 ALA A C 1
ATOM 2931 O O . ALA A 1 361 ? -38.643 -14.028 62.277 1.00 92.69 361 ALA A O 1
ATOM 2932 N N . LEU A 1 362 ? -36.450 -13.722 62.666 1.00 92.50 362 LEU A N 1
ATOM 2933 C CA . LEU A 1 362 ? -36.579 -13.676 64.126 1.00 92.50 362 LEU A CA 1
ATOM 2934 C C . LEU A 1 362 ? -37.453 -12.502 64.593 1.00 92.50 362 LEU A C 1
ATOM 2936 O O . LEU A 1 362 ? -38.226 -12.653 65.536 1.00 92.50 362 LEU A O 1
ATOM 2940 N N . ASP A 1 363 ? -37.389 -11.338 63.941 1.00 91.69 363 ASP A N 1
ATOM 2941 C CA . ASP A 1 363 ? -38.279 -10.209 64.249 1.00 91.69 363 ASP A CA 1
ATOM 2942 C C . ASP A 1 363 ? -39.751 -10.532 63.982 1.00 91.69 363 ASP A C 1
ATOM 2944 O O . ASP A 1 363 ? -40.621 -10.173 64.784 1.00 91.69 363 ASP A O 1
ATOM 2948 N N . PHE A 1 364 ? -40.036 -11.258 62.898 1.00 93.00 364 PHE A N 1
ATOM 2949 C CA . PHE A 1 364 ? -41.374 -11.777 62.625 1.00 93.00 364 PHE A CA 1
ATOM 2950 C C . PHE A 1 364 ? -41.816 -12.809 63.677 1.00 93.00 364 PHE A C 1
ATOM 2952 O O . PHE A 1 364 ? -42.963 -12.746 64.131 1.00 93.00 364 PHE A O 1
ATOM 2959 N N . GLU A 1 365 ? -40.923 -13.703 64.126 1.00 90.31 365 GLU A N 1
ATOM 2960 C CA . GLU A 1 365 ? -41.195 -14.639 65.232 1.00 90.31 365 GLU A CA 1
ATOM 2961 C C . GLU A 1 365 ? -41.532 -13.893 66.531 1.00 90.31 365 GLU A C 1
ATOM 2963 O O . GLU A 1 365 ? -42.543 -14.189 67.175 1.00 90.31 365 GLU A O 1
ATOM 2968 N N . ARG A 1 366 ? -40.737 -12.872 66.892 1.00 90.44 366 ARG A N 1
ATOM 2969 C CA . ARG A 1 366 ? -40.950 -12.039 68.090 1.00 90.44 366 ARG A CA 1
ATOM 2970 C C . ARG A 1 366 ? -42.316 -11.353 68.083 1.00 90.44 366 ARG A C 1
ATOM 2972 O O . ARG A 1 366 ? -42.942 -11.226 69.135 1.00 90.44 366 ARG A O 1
ATOM 2979 N N . LYS A 1 367 ? -42.813 -10.960 66.905 1.00 90.38 367 LYS A N 1
ATOM 2980 C CA . LYS A 1 367 ? -44.156 -10.382 66.715 1.00 90.38 367 LYS A CA 1
ATOM 2981 C C . LYS A 1 367 ? -45.271 -11.424 66.514 1.00 90.38 367 LYS A C 1
ATOM 2983 O O . LYS A 1 367 ? -46.402 -11.035 66.231 1.00 90.38 367 LYS A O 1
ATOM 2988 N N . ARG A 1 368 ? -44.986 -12.727 66.669 1.00 87.62 368 ARG A N 1
ATOM 2989 C CA . ARG A 1 368 ? -45.911 -13.863 66.444 1.00 87.62 368 ARG A CA 1
ATOM 2990 C C . ARG A 1 368 ? -46.483 -13.945 65.022 1.00 87.62 368 ARG A C 1
ATOM 2992 O 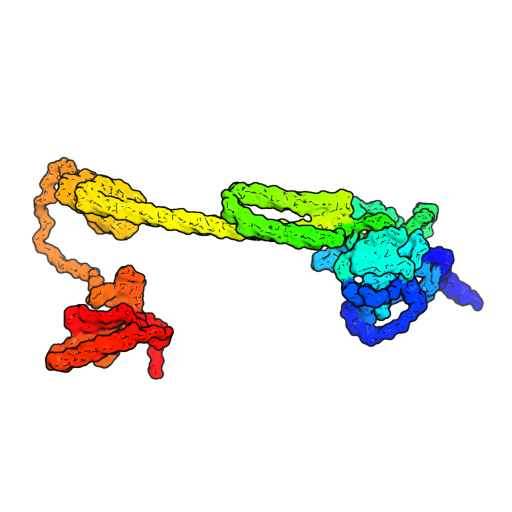O . ARG A 1 368 ? -47.557 -14.499 64.803 1.00 87.62 368 ARG A O 1
ATOM 2999 N N . GLN A 1 369 ? -45.771 -13.410 64.034 1.00 89.88 369 GLN A N 1
ATOM 3000 C CA . GLN A 1 369 ? -46.154 -13.455 62.621 1.00 89.88 369 GLN A CA 1
ATOM 3001 C C . GLN A 1 369 ? -45.516 -14.673 61.927 1.00 89.88 369 GLN A C 1
ATOM 3003 O O . GLN A 1 369 ? -44.727 -14.533 60.994 1.00 89.88 369 GLN A O 1
ATOM 3008 N N . PHE A 1 370 ? -45.867 -15.882 62.378 1.00 89.19 370 PHE A N 1
ATOM 3009 C CA . PHE A 1 370 ? -45.207 -17.136 61.974 1.00 89.19 370 PHE A CA 1
ATOM 3010 C C . PHE A 1 370 ? -45.318 -17.453 60.473 1.00 89.19 370 PHE A C 1
ATOM 3012 O O . PHE A 1 370 ? -44.352 -17.917 59.877 1.00 89.19 370 PHE A O 1
ATOM 3019 N N . ASN A 1 371 ? -46.442 -17.107 59.830 1.00 89.25 371 ASN A N 1
ATOM 3020 C CA . ASN A 1 371 ? -46.612 -17.249 58.374 1.00 89.25 371 ASN A CA 1
ATO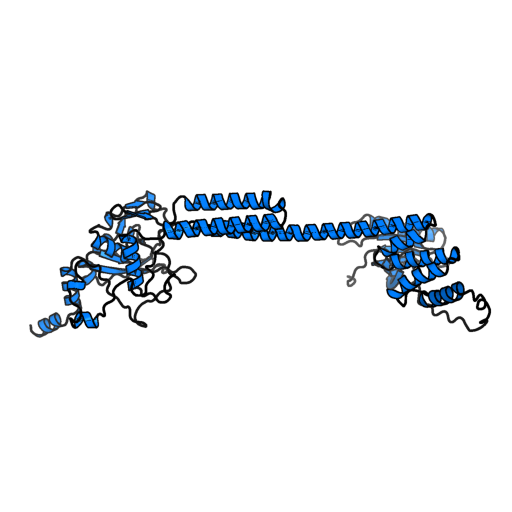M 3021 C C . ASN A 1 371 ? -45.579 -16.441 57.579 1.00 89.25 371 ASN A C 1
ATOM 3023 O O . ASN A 1 371 ? -45.055 -16.906 56.574 1.00 89.25 371 ASN A O 1
ATOM 3027 N N . LYS A 1 372 ? -45.284 -15.216 58.027 1.00 90.19 372 LYS A N 1
ATOM 3028 C CA . LYS A 1 372 ? -44.326 -14.335 57.351 1.00 90.19 372 LYS A CA 1
ATOM 3029 C C . LYS A 1 372 ? -42.893 -14.752 57.660 1.00 90.19 372 LYS A C 1
ATOM 3031 O O . LYS A 1 372 ? -42.079 -14.792 56.747 1.00 90.19 372 LYS A O 1
ATOM 3036 N N . ALA A 1 373 ? -42.616 -15.149 58.906 1.00 89.81 373 ALA A N 1
ATOM 3037 C CA . ALA A 1 373 ? -41.329 -15.729 59.289 1.00 89.81 373 ALA A CA 1
ATOM 3038 C C . ALA A 1 373 ? -40.982 -16.958 58.430 1.00 89.81 373 ALA A C 1
ATOM 3040 O O . ALA A 1 373 ? -39.869 -17.044 57.917 1.00 89.81 373 ALA A O 1
ATOM 3041 N N . GLN A 1 374 ? -41.951 -17.855 58.198 1.00 91.25 374 GLN A N 1
ATOM 3042 C CA . GLN A 1 374 ? -41.785 -19.017 57.321 1.00 91.25 374 GLN A CA 1
ATOM 3043 C C . GLN A 1 374 ? -41.337 -18.610 55.909 1.00 91.25 374 GLN A C 1
ATOM 3045 O O . GLN A 1 374 ? -40.361 -19.160 55.414 1.00 91.25 374 GLN A O 1
ATOM 3050 N N . VAL A 1 375 ? -41.988 -17.620 55.287 1.00 92.81 375 VAL A N 1
ATOM 3051 C CA . VAL A 1 375 ? -41.637 -17.153 53.930 1.00 92.81 375 VAL A CA 1
ATOM 3052 C C . VAL A 1 375 ? -40.210 -16.601 53.867 1.00 92.81 375 VAL A C 1
ATOM 3054 O O . VAL A 1 375 ? -39.493 -16.845 52.896 1.00 92.81 375 VAL A O 1
ATOM 3057 N N . VAL A 1 376 ? -39.770 -15.871 54.897 1.00 91.62 376 VAL A N 1
ATOM 3058 C CA . VAL A 1 376 ? -38.392 -15.360 54.960 1.00 91.62 376 VAL A CA 1
ATOM 3059 C C . VAL A 1 376 ? -37.394 -16.515 55.097 1.00 91.62 376 VAL A C 1
ATOM 3061 O O . VAL A 1 376 ? -36.388 -16.532 54.390 1.00 91.62 376 VAL A O 1
ATOM 3064 N N . TYR A 1 377 ? -37.680 -17.503 55.951 1.00 93.00 377 TYR A N 1
ATOM 3065 C CA . TYR A 1 377 ? -36.839 -18.691 56.106 1.00 93.00 377 TYR A CA 1
ATOM 3066 C C . TYR A 1 377 ? -36.779 -19.547 54.839 1.00 93.00 377 TYR A C 1
ATOM 3068 O O . TYR A 1 377 ? -35.693 -19.957 54.440 1.00 93.00 377 TYR A O 1
ATOM 3076 N N . GLU A 1 378 ? -37.905 -19.762 54.160 1.00 91.44 378 GLU A N 1
ATOM 3077 C CA . GLU A 1 378 ? -37.952 -20.454 52.867 1.00 91.44 378 GLU A CA 1
ATOM 3078 C C . GLU A 1 378 ? -37.126 -19.721 51.806 1.00 91.44 378 GLU A C 1
ATOM 3080 O O . GLU A 1 378 ? -36.405 -20.356 51.039 1.00 91.44 378 GLU A O 1
ATOM 3085 N N . TYR A 1 379 ? -37.159 -18.384 51.800 1.00 91.19 379 TYR A N 1
ATOM 3086 C CA . TYR A 1 379 ? -36.351 -17.581 50.883 1.00 91.19 379 TYR A CA 1
ATOM 3087 C C . TYR A 1 379 ? -34.838 -17.710 51.151 1.00 91.19 379 TYR A C 1
ATOM 3089 O O . TYR A 1 379 ? -34.052 -17.706 50.204 1.00 91.19 379 TYR A O 1
ATOM 3097 N N . ILE A 1 380 ? -34.415 -17.886 52.412 1.00 91.12 380 ILE A N 1
ATOM 3098 C CA . ILE A 1 380 ? -33.019 -18.230 52.747 1.00 91.12 380 ILE A CA 1
ATOM 3099 C C . ILE A 1 380 ? -32.703 -19.666 52.302 1.00 91.12 380 ILE A C 1
ATOM 3101 O O . ILE A 1 380 ? -31.687 -19.897 51.648 1.00 91.12 380 ILE A O 1
ATOM 3105 N N . PHE A 1 381 ? -33.583 -20.618 52.620 1.00 90.88 381 PHE A N 1
ATOM 3106 C CA . PHE A 1 381 ? -33.396 -22.047 52.359 1.00 90.88 381 PHE A CA 1
ATOM 3107 C C . PHE A 1 381 ? -33.294 -22.389 50.866 1.00 90.88 381 PHE A C 1
ATOM 3109 O O . PHE A 1 381 ? -32.515 -23.264 50.489 1.00 90.88 381 PHE A O 1
ATOM 3116 N N . ASP A 1 382 ? -34.038 -21.686 50.005 1.00 89.62 382 ASP A N 1
ATOM 3117 C CA . ASP A 1 382 ? -33.968 -21.853 48.546 1.00 89.62 382 ASP A CA 1
ATOM 3118 C C . ASP A 1 382 ? -32.568 -21.537 47.988 1.00 89.62 382 ASP A C 1
ATOM 3120 O O . ASP A 1 382 ? -32.122 -22.147 47.016 1.00 89.62 382 ASP A O 1
ATOM 3124 N N . LYS A 1 383 ? -31.846 -20.601 48.620 1.00 86.00 383 LYS A N 1
ATOM 3125 C CA . LYS A 1 383 ? -30.497 -20.189 48.203 1.00 86.00 383 LYS A CA 1
ATOM 3126 C C . LYS A 1 383 ? -29.386 -20.944 48.920 1.00 86.00 383 LYS A C 1
ATOM 3128 O O . LYS A 1 383 ? -28.368 -21.232 48.298 1.00 86.00 383 LYS A O 1
ATOM 3133 N N . ASP A 1 384 ? -29.578 -21.275 50.192 1.00 87.50 384 ASP A N 1
ATOM 3134 C CA . ASP A 1 384 ? -28.622 -22.031 50.994 1.00 87.50 384 ASP A CA 1
ATOM 3135 C C . ASP A 1 384 ? -29.348 -22.984 51.952 1.00 87.50 384 ASP A C 1
ATOM 3137 O O . ASP A 1 384 ? -29.838 -22.601 53.018 1.00 87.50 384 ASP A O 1
ATOM 3141 N N . LYS A 1 385 ? -29.392 -24.261 51.561 1.00 86.75 385 LYS A N 1
ATOM 3142 C CA . LYS A 1 385 ? -30.110 -25.318 52.288 1.00 86.75 385 LYS A CA 1
ATOM 3143 C C . LYS A 1 385 ? -29.507 -25.631 53.659 1.00 86.75 385 LYS A C 1
ATOM 3145 O O . LYS A 1 385 ? -30.214 -26.152 54.516 1.00 86.75 385 LYS A O 1
ATOM 3150 N N . ASN A 1 386 ? -28.225 -25.323 53.863 1.00 84.94 386 ASN A N 1
ATOM 3151 C CA . ASN A 1 386 ? -27.486 -25.660 55.081 1.00 84.94 386 ASN A CA 1
ATOM 3152 C C . ASN A 1 386 ? -27.232 -24.432 55.969 1.00 84.94 386 ASN A C 1
ATOM 3154 O O . ASN A 1 386 ? -26.429 -24.499 56.902 1.00 84.94 386 ASN A O 1
ATOM 3158 N N . TYR A 1 387 ? -27.890 -23.302 55.695 1.00 87.38 387 TYR A N 1
ATOM 3159 C CA . TYR A 1 387 ? -27.706 -22.098 56.492 1.00 87.38 387 TYR A CA 1
ATOM 3160 C C . TYR A 1 387 ? -28.336 -22.252 57.886 1.00 87.38 387 TYR A C 1
ATOM 3162 O O . TYR A 1 387 ? -29.559 -22.263 58.033 1.00 87.38 387 TYR A O 1
ATOM 3170 N N . LYS A 1 388 ? -27.487 -22.335 58.920 1.00 87.38 388 LYS A N 1
ATOM 3171 C CA . LYS A 1 388 ? -27.872 -22.430 60.343 1.00 87.38 388 LYS A CA 1
ATOM 3172 C C . LYS A 1 388 ? -28.944 -23.515 60.583 1.00 87.38 388 LYS A C 1
ATOM 3174 O O . LYS A 1 388 ? -28.792 -24.651 60.151 1.00 87.38 388 LYS A O 1
ATOM 3179 N N . ASP A 1 389 ? -30.010 -23.180 61.302 1.00 89.56 389 ASP A N 1
ATOM 3180 C CA . ASP A 1 389 ? -31.136 -24.039 61.674 1.00 89.56 389 ASP A CA 1
ATOM 3181 C C . ASP A 1 389 ? -32.396 -23.759 60.831 1.00 89.56 389 ASP A C 1
ATOM 3183 O O . ASP A 1 389 ? -33.500 -24.130 61.230 1.00 89.56 389 ASP A O 1
ATOM 3187 N N . VAL A 1 390 ? -32.253 -23.122 59.659 1.00 88.62 390 VAL A N 1
ATOM 3188 C CA . VAL A 1 390 ? -33.383 -22.667 58.829 1.00 88.62 390 VAL A CA 1
ATOM 3189 C C . VAL A 1 390 ? -34.329 -23.813 58.452 1.00 88.62 390 VAL A C 1
ATOM 3191 O O . VAL A 1 390 ? -35.543 -23.637 58.520 1.00 88.62 390 VAL A O 1
ATOM 3194 N N . ALA A 1 391 ? -33.808 -25.002 58.132 1.00 86.81 391 ALA A N 1
ATOM 3195 C CA . ALA A 1 391 ? -34.631 -26.175 57.819 1.00 86.81 391 ALA A CA 1
ATOM 3196 C C . ALA A 1 391 ? -35.563 -26.561 58.984 1.00 86.81 391 ALA A C 1
ATOM 3198 O O . ALA A 1 391 ? -36.769 -26.722 58.799 1.00 86.81 391 ALA A O 1
ATOM 3199 N N . ASN A 1 392 ? -35.015 -26.611 60.202 1.00 87.56 392 ASN A N 1
ATOM 3200 C CA . ASN A 1 392 ? -35.780 -26.910 61.412 1.00 87.56 392 ASN A CA 1
ATOM 3201 C C . ASN A 1 392 ? -36.772 -25.777 61.719 1.00 87.56 392 ASN A C 1
ATOM 3203 O O . ASN A 1 392 ? -37.920 -26.026 62.081 1.00 87.56 392 ASN A O 1
ATOM 3207 N N . LYS A 1 393 ? -36.355 -24.518 61.534 1.00 88.44 393 LYS A N 1
ATOM 3208 C CA . LYS A 1 393 ? -37.206 -23.339 61.734 1.00 88.44 393 LYS A CA 1
ATOM 3209 C C . LYS A 1 393 ? -38.424 -23.333 60.813 1.00 88.44 393 LYS A C 1
ATOM 3211 O O . LYS A 1 393 ? -39.509 -23.015 61.287 1.00 88.44 393 LYS A O 1
ATOM 3216 N N . ILE A 1 394 ? -38.291 -23.729 59.545 1.00 87.00 394 ILE A N 1
ATOM 3217 C CA . ILE A 1 394 ? -39.427 -23.819 58.609 1.00 87.00 394 ILE A CA 1
ATOM 3218 C C . ILE A 1 394 ? -40.488 -24.800 59.132 1.00 87.00 394 ILE A C 1
ATOM 3220 O O . ILE A 1 394 ? -41.671 -24.460 59.149 1.00 87.00 394 ILE A O 1
ATOM 3224 N N . GLU A 1 395 ? -40.090 -25.980 59.617 1.00 85.12 395 GLU A N 1
ATOM 3225 C CA . GLU A 1 395 ? -41.026 -26.969 60.177 1.00 85.12 395 GLU A CA 1
ATOM 3226 C C . GLU A 1 395 ? -41.711 -26.472 61.460 1.00 85.12 395 GLU A C 1
ATOM 3228 O O . GLU A 1 395 ? -42.927 -26.628 61.635 1.00 85.12 395 GLU A O 1
ATOM 3233 N N . VAL A 1 396 ? -40.954 -25.809 62.340 1.00 85.69 396 VAL A N 1
ATOM 3234 C CA . VAL A 1 396 ? -41.491 -25.220 63.576 1.00 85.69 396 VAL A CA 1
ATOM 3235 C C . VAL A 1 396 ? -42.464 -24.077 63.260 1.00 85.69 396 VAL A C 1
ATOM 3237 O O . VAL A 1 396 ? -43.543 -24.013 63.843 1.00 85.69 396 VAL A O 1
ATOM 3240 N N . MET A 1 397 ? -42.150 -23.201 62.301 1.00 86.00 397 MET A N 1
ATOM 3241 C CA . MET A 1 397 ? -43.050 -22.110 61.904 1.00 86.00 397 MET A CA 1
ATOM 3242 C C . MET A 1 397 ? -44.320 -22.624 61.218 1.00 86.00 397 MET A C 1
ATOM 3244 O O . MET A 1 397 ? -45.403 -22.089 61.456 1.00 86.00 397 MET A O 1
ATOM 3248 N N . LYS A 1 398 ? -44.207 -23.692 60.419 1.00 83.75 398 LYS A N 1
ATOM 3249 C CA . LYS A 1 398 ? -45.332 -24.338 59.731 1.00 83.75 398 LYS A CA 1
ATOM 3250 C C . LYS A 1 398 ? -46.299 -25.030 60.697 1.00 83.75 398 LYS A C 1
ATOM 3252 O O . LYS A 1 398 ? -47.507 -24.992 60.488 1.00 83.75 398 LYS A O 1
ATOM 3257 N N . SER A 1 399 ? -45.791 -25.644 61.765 1.00 80.31 399 SER A N 1
ATOM 3258 C CA . SER A 1 399 ? -46.636 -26.219 62.825 1.00 80.31 399 SER A CA 1
ATOM 3259 C C . SER A 1 399 ? -47.252 -25.139 63.724 1.00 80.31 399 SER A C 1
ATOM 3261 O O . SER A 1 399 ? -48.430 -25.233 64.076 1.00 80.31 399 SER A O 1
ATOM 3263 N N . ALA A 1 400 ? -46.505 -24.067 64.017 1.00 78.94 400 ALA A N 1
ATOM 3264 C CA . ALA A 1 400 ? -46.990 -22.922 64.787 1.00 78.94 400 ALA A CA 1
ATOM 3265 C C . ALA A 1 400 ? -48.085 -22.115 64.061 1.00 78.94 400 ALA A C 1
ATOM 3267 O O . ALA A 1 400 ? -49.000 -21.608 64.711 1.00 78.94 400 ALA A O 1
ATOM 3268 N N . SER A 1 401 ? -48.038 -22.003 62.729 1.00 74.44 401 SER A N 1
ATOM 3269 C CA . SER A 1 401 ? -49.075 -21.312 61.949 1.00 74.44 401 SER A CA 1
ATOM 3270 C C . SER A 1 401 ? -50.379 -22.098 61.811 1.00 74.44 401 SER A C 1
ATOM 3272 O O . SER A 1 401 ? -51.449 -21.497 61.719 1.00 74.44 401 SER A O 1
ATOM 3274 N N . GLN A 1 402 ? -50.307 -23.430 61.843 1.00 75.19 402 GLN A N 1
ATOM 3275 C CA . GLN A 1 402 ? -51.460 -24.330 61.751 1.00 75.19 402 GLN A CA 1
ATOM 3276 C C . GLN A 1 402 ? -52.210 -24.508 63.086 1.00 75.19 402 GLN A C 1
ATOM 3278 O O . GLN A 1 402 ? -53.147 -25.298 63.160 1.00 75.19 402 GLN A O 1
ATOM 3283 N N . GLY A 1 403 ? -51.835 -23.770 64.140 1.00 62.66 403 GLY A N 1
ATOM 3284 C CA . GLY A 1 403 ? -52.552 -23.755 65.422 1.00 62.66 403 GLY A CA 1
ATOM 3285 C C . GLY A 1 403 ? -52.316 -24.977 66.319 1.00 62.66 403 GLY A C 1
ATOM 3286 O O . GLY A 1 403 ? -52.934 -25.081 67.378 1.00 62.66 403 GLY A O 1
ATOM 3287 N N . ASN A 1 404 ? -51.399 -25.875 65.952 1.00 50.09 404 ASN A N 1
ATOM 3288 C CA . ASN A 1 404 ? -51.038 -27.037 66.761 1.00 50.09 404 ASN A CA 1
ATOM 3289 C C . ASN A 1 404 ? -49.989 -26.652 67.817 1.00 50.09 404 ASN A C 1
ATOM 3291 O O . ASN A 1 404 ? -48.789 -26.823 67.626 1.00 50.09 404 ASN A O 1
ATOM 3295 N N . LEU A 1 405 ? -50.446 -26.136 68.962 1.00 45.81 405 LEU A N 1
ATOM 3296 C CA . LEU A 1 405 ? -49.597 -25.781 70.114 1.00 45.81 405 LEU A CA 1
ATOM 3297 C C . LEU A 1 405 ? -49.100 -26.988 70.948 1.00 45.81 405 LEU A C 1
ATOM 3299 O O . LEU A 1 405 ? -48.497 -26.806 72.003 1.00 45.81 405 LEU A O 1
ATOM 3303 N N . THR A 1 406 ? -49.307 -28.225 70.497 1.00 39.62 406 THR A N 1
ATOM 3304 C CA . THR A 1 406 ? -49.022 -29.469 71.241 1.00 39.62 406 THR A CA 1
ATOM 3305 C C . THR A 1 406 ? -47.641 -30.085 70.971 1.00 39.62 406 THR A C 1
ATOM 3307 O O . THR A 1 406 ? -47.494 -31.303 70.969 1.00 39.62 406 THR A O 1
ATOM 3310 N N . ALA A 1 407 ? -46.599 -29.266 70.794 1.00 40.22 407 ALA A N 1
ATOM 3311 C CA . ALA A 1 407 ? -45.214 -29.750 70.670 1.00 40.22 407 ALA A CA 1
ATOM 3312 C C . ALA A 1 407 ? -44.173 -28.864 71.384 1.00 40.22 407 ALA A C 1
ATOM 3314 O O . ALA A 1 407 ? -43.030 -28.750 70.952 1.00 40.22 407 ALA A O 1
ATOM 3315 N N . LEU A 1 408 ? -44.549 -28.244 72.504 1.00 40.22 408 LEU A N 1
ATOM 3316 C CA . LEU A 1 408 ? -43.618 -27.570 73.417 1.00 40.22 408 LEU A CA 1
ATOM 3317 C C . LEU A 1 408 ? -43.599 -28.311 74.758 1.00 40.22 408 LEU A C 1
ATOM 3319 O O . LEU A 1 408 ? -44.125 -27.835 75.760 1.00 40.22 408 LEU A O 1
ATOM 3323 N N . GLY A 1 409 ? -43.017 -29.513 74.777 1.00 35.53 409 GLY A N 1
ATOM 3324 C CA . GLY A 1 409 ? -42.811 -30.238 76.029 1.00 35.53 409 GLY A CA 1
ATOM 3325 C C . GLY A 1 409 ? -42.320 -31.679 75.887 1.00 35.53 409 GLY A C 1
ATOM 3326 O O . GLY A 1 409 ? -43.068 -32.541 75.450 1.00 35.53 409 GLY A O 1
ATOM 3327 N N . GLN A 1 410 ? -41.106 -31.913 76.403 1.00 30.39 410 GLN A N 1
ATOM 3328 C CA . GLN A 1 410 ? -40.510 -33.185 76.865 1.00 30.39 410 GLN A CA 1
ATOM 3329 C C . GLN A 1 410 ? -39.823 -34.135 75.862 1.00 30.39 410 GLN A C 1
ATOM 3331 O O . GLN A 1 410 ? -40.429 -35.056 75.327 1.00 30.39 410 GLN A O 1
ATOM 3336 N N . LYS A 1 411 ? -38.487 -34.026 75.785 1.00 30.08 411 LYS A N 1
ATOM 3337 C CA . LYS A 1 411 ? -37.461 -34.953 76.348 1.00 30.08 411 LYS A CA 1
ATOM 3338 C C . LYS A 1 411 ? -36.094 -34.516 75.790 1.00 30.08 411 LYS A C 1
ATOM 3340 O O . LYS A 1 411 ? -35.946 -34.380 74.588 1.00 30.08 411 LYS A O 1
ATOM 3345 N N . SER A 1 412 ? -35.097 -34.179 76.606 1.00 27.06 412 SER A N 1
ATOM 3346 C CA . SER A 1 412 ? -34.195 -35.150 77.237 1.00 27.06 412 SER A CA 1
ATOM 3347 C C . SER A 1 412 ? -33.383 -34.473 78.353 1.00 27.06 412 SER A C 1
ATOM 3349 O O . SER A 1 412 ? -32.805 -33.408 78.144 1.00 27.06 412 SER A O 1
ATOM 3351 N N . LYS A 1 413 ? -33.356 -35.110 79.527 1.00 31.48 413 LYS A N 1
ATOM 3352 C CA . LYS A 1 413 ? -32.406 -34.885 80.621 1.00 31.48 413 LYS A CA 1
ATOM 3353 C C . LYS A 1 413 ? -31.510 -36.130 80.633 1.00 31.48 413 LYS A C 1
ATOM 3355 O O . LYS A 1 413 ? -32.041 -37.236 80.576 1.00 31.48 413 LYS A O 1
ATOM 3360 N N . ASP A 1 414 ? -30.203 -35.907 80.690 1.00 30.88 414 ASP A N 1
ATOM 3361 C CA . ASP A 1 414 ? -29.113 -36.889 80.789 1.00 30.88 414 ASP A CA 1
ATOM 3362 C C . ASP A 1 414 ? -28.852 -37.791 79.574 1.00 30.88 414 ASP A C 1
ATOM 3364 O O . ASP A 1 414 ? -29.103 -38.993 79.554 1.00 30.88 414 ASP A O 1
ATOM 3368 N N . SER A 1 415 ? -28.182 -37.190 78.593 1.00 30.02 415 SER A N 1
ATOM 3369 C CA . SER A 1 415 ? -27.206 -37.873 77.746 1.00 30.02 415 SER A CA 1
ATOM 3370 C C . SER A 1 415 ? -26.036 -36.918 77.518 1.00 30.02 415 SER A C 1
ATOM 3372 O O . SER A 1 415 ? -26.131 -35.983 76.728 1.00 30.02 415 SER A O 1
ATOM 3374 N N . THR A 1 416 ? -24.992 -37.129 78.316 1.00 27.09 416 THR A N 1
ATOM 3375 C CA . THR A 1 416 ? -23.585 -36.753 78.137 1.00 27.09 416 THR A CA 1
ATOM 3376 C C . THR A 1 416 ? -23.317 -35.704 77.060 1.00 27.09 416 THR A C 1
ATOM 3378 O O . THR A 1 416 ? -23.269 -36.003 75.867 1.00 27.09 416 THR A O 1
ATOM 3381 N N . ILE A 1 417 ? -23.072 -34.472 77.507 1.00 30.48 417 ILE A N 1
ATOM 3382 C CA . ILE A 1 417 ? -22.531 -33.398 76.679 1.00 30.48 417 ILE A CA 1
ATOM 3383 C C . ILE A 1 417 ? -21.093 -33.786 76.305 1.00 30.48 417 ILE A C 1
ATOM 3385 O O . ILE A 1 417 ? -20.134 -33.425 76.982 1.00 30.48 417 ILE A O 1
ATOM 3389 N N . LEU A 1 418 ? -20.932 -34.531 75.214 1.00 32.75 418 LEU A N 1
ATOM 3390 C CA . LEU A 1 418 ? -19.711 -34.450 74.427 1.00 32.75 418 LEU A CA 1
ATOM 3391 C C . LEU A 1 418 ? -19.801 -33.137 73.653 1.00 32.75 418 LEU A C 1
ATOM 3393 O O . LEU A 1 418 ? -20.364 -33.065 72.561 1.00 32.75 418 LEU A O 1
ATOM 3397 N N . VAL A 1 419 ? -19.279 -32.078 74.276 1.00 30.64 419 VAL A N 1
ATOM 3398 C CA . VAL A 1 419 ? -18.878 -30.861 73.577 1.00 30.64 419 VAL A CA 1
ATOM 3399 C C . VAL A 1 419 ? -17.827 -31.302 72.564 1.00 30.64 419 VAL A C 1
ATOM 3401 O O . VAL A 1 419 ? -16.654 -31.454 72.896 1.00 30.64 419 VAL A O 1
ATOM 3404 N N . ASN A 1 420 ? -18.239 -31.536 71.319 1.00 27.56 420 ASN A N 1
ATOM 3405 C CA . ASN A 1 420 ? -17.306 -31.429 70.214 1.00 27.56 420 ASN A CA 1
ATOM 3406 C C . ASN A 1 420 ? -16.962 -29.947 70.105 1.00 27.56 420 ASN A C 1
ATOM 3408 O O . ASN A 1 420 ? -17.641 -29.173 69.431 1.00 27.56 420 ASN A O 1
ATOM 3412 N N . SER A 1 421 ? -15.910 -29.565 70.824 1.00 28.34 421 SER A N 1
ATOM 3413 C CA . SER A 1 421 ? -15.142 -28.359 70.580 1.00 28.34 421 SER A CA 1
ATOM 3414 C C . SER A 1 421 ? -14.632 -28.428 69.145 1.00 28.34 421 SER A C 1
ATOM 3416 O O . SER A 1 421 ? -13.535 -28.913 68.881 1.00 28.34 421 SER A O 1
ATOM 3418 N N . GLN A 1 422 ? -15.424 -27.927 68.199 1.00 33.06 422 GLN A N 1
ATOM 3419 C CA . GLN A 1 422 ? -14.839 -27.291 67.031 1.00 33.06 422 GLN A CA 1
ATOM 3420 C C . GLN A 1 422 ? -14.188 -26.019 67.557 1.00 33.06 422 GLN A C 1
ATOM 3422 O O . GLN A 1 422 ? -14.837 -25.000 67.766 1.00 33.06 422 GLN A O 1
ATOM 3427 N N . THR A 1 423 ? -12.916 -26.194 67.908 1.00 37.25 423 THR A N 1
ATOM 3428 C CA . THR A 1 423 ? -11.900 -25.199 68.229 1.00 37.25 423 THR A CA 1
ATOM 3429 C C . THR A 1 423 ? -12.281 -23.810 67.734 1.00 37.25 423 THR A C 1
ATOM 3431 O O . THR A 1 423 ? -12.008 -23.462 66.586 1.00 37.25 423 THR A O 1
ATOM 3434 N N . ALA A 1 424 ? -12.856 -22.997 68.624 1.00 42.72 424 ALA A N 1
ATOM 3435 C CA . ALA A 1 424 ? -12.576 -21.576 68.574 1.00 42.72 424 ALA A CA 1
ATOM 3436 C C . ALA A 1 424 ? -11.052 -21.483 68.671 1.00 42.72 424 ALA A C 1
ATOM 3438 O O . ALA A 1 424 ? -10.467 -21.813 69.706 1.00 42.72 424 ALA A O 1
ATOM 3439 N N . LEU A 1 425 ? -10.405 -21.194 67.543 1.00 51.28 425 LEU A N 1
ATOM 3440 C CA . LEU A 1 425 ? -8.982 -20.895 67.517 1.00 51.28 425 LEU A CA 1
ATOM 3441 C C . LEU A 1 425 ? -8.765 -19.798 68.567 1.00 51.28 425 LEU A C 1
ATOM 3443 O O . LEU A 1 425 ? -9.528 -18.829 68.558 1.00 51.28 425 LEU A O 1
ATOM 3447 N N . PRO A 1 426 ? -7.823 -19.963 69.512 1.00 72.31 426 PRO A N 1
ATOM 3448 C CA . PRO A 1 426 ? -7.645 -18.988 70.577 1.00 72.31 426 PRO A CA 1
ATOM 3449 C C . PRO A 1 426 ? -7.458 -17.603 69.952 1.00 72.31 426 PRO A C 1
ATOM 3451 O O . PRO A 1 426 ? -6.662 -17.436 69.030 1.00 72.31 426 PRO A O 1
ATOM 3454 N N . THR A 1 427 ? -8.244 -16.624 70.382 1.00 83.81 427 THR A N 1
ATOM 3455 C CA . THR A 1 427 ? -8.152 -15.257 69.866 1.00 83.81 427 THR A CA 1
ATOM 3456 C C . THR A 1 427 ? -7.244 -14.430 70.762 1.00 83.81 427 THR A C 1
ATOM 3458 O O . THR A 1 427 ? -7.284 -14.579 71.979 1.00 83.81 427 THR A O 1
ATOM 3461 N N . LEU A 1 428 ? -6.441 -13.555 70.159 1.00 83.75 428 LEU A N 1
ATOM 3462 C CA . LEU A 1 428 ? -5.695 -12.508 70.859 1.00 83.75 428 LEU A CA 1
ATOM 3463 C C . LEU A 1 428 ? -6.157 -11.162 70.311 1.00 83.75 428 LEU A C 1
ATOM 3465 O O . LEU A 1 428 ? -5.883 -10.813 69.155 1.00 83.75 428 LEU A O 1
ATOM 3469 N N . GLY A 1 429 ? -6.932 -10.436 71.114 1.00 85.19 429 GLY A N 1
ATOM 3470 C CA . GLY A 1 429 ? -7.684 -9.280 70.647 1.00 85.19 429 GLY A CA 1
ATOM 3471 C C . GLY A 1 429 ? -8.649 -9.673 69.526 1.00 85.19 429 GLY A C 1
ATOM 3472 O O . GLY A 1 429 ? -9.551 -10.482 69.720 1.00 85.19 429 GLY A O 1
ATOM 3473 N N . ARG A 1 430 ? -8.461 -9.109 68.324 1.00 87.25 430 ARG A N 1
ATOM 3474 C CA . ARG A 1 430 ? -9.281 -9.453 67.143 1.00 87.25 430 ARG A CA 1
ATOM 3475 C C . ARG A 1 430 ? -8.711 -10.573 66.274 1.00 87.25 430 ARG A C 1
ATOM 3477 O O . ARG A 1 430 ? -9.341 -10.915 65.280 1.00 87.25 430 ARG A O 1
ATOM 3484 N N . TYR A 1 431 ? -7.510 -11.063 66.565 1.00 92.38 431 TYR A N 1
ATOM 3485 C CA . TYR A 1 431 ? -6.801 -11.976 65.673 1.00 92.38 431 TYR A CA 1
ATOM 3486 C C . TYR A 1 431 ? -7.020 -13.430 66.082 1.00 92.38 431 TYR A C 1
ATOM 3488 O O . TYR A 1 431 ? -6.875 -13.775 67.252 1.00 92.38 431 TYR A O 1
ATOM 3496 N N . GLU A 1 432 ? -7.309 -14.287 65.108 1.00 91.75 432 GLU A N 1
ATOM 3497 C CA . GLU A 1 432 ? -7.435 -15.733 65.308 1.00 91.75 432 GLU A CA 1
ATOM 3498 C C . GLU A 1 432 ? -6.044 -16.379 65.277 1.00 91.75 432 GLU A C 1
ATOM 3500 O O . GLU A 1 432 ? -5.328 -16.234 64.284 1.00 91.75 432 GLU A O 1
ATOM 3505 N N . VAL A 1 433 ? -5.635 -17.083 66.337 1.00 90.19 433 VAL A N 1
ATOM 3506 C CA . VAL A 1 433 ? -4.326 -17.756 66.410 1.00 90.19 433 VAL A CA 1
ATOM 3507 C C . VAL A 1 433 ? -4.389 -19.112 65.713 1.00 90.19 433 VAL A C 1
ATOM 3509 O O . VAL A 1 433 ? -5.120 -20.002 66.133 1.00 90.19 433 VAL A O 1
ATOM 3512 N N . MET A 1 434 ? -3.586 -19.295 64.665 1.00 87.81 434 MET A N 1
ATOM 3513 C CA . MET A 1 434 ? -3.588 -20.497 63.827 1.00 87.81 434 MET A CA 1
ATOM 3514 C C . MET A 1 434 ? -2.541 -21.535 64.239 1.00 87.81 434 MET A C 1
ATOM 3516 O O . MET A 1 434 ? -2.853 -22.719 64.337 1.00 87.81 434 MET A O 1
ATOM 3520 N N . LYS A 1 435 ? -1.281 -21.121 64.428 1.00 87.88 435 LYS A N 1
ATOM 3521 C CA . LYS A 1 435 ? -0.175 -22.013 64.832 1.00 87.88 435 LYS A CA 1
ATOM 3522 C C . LYS A 1 435 ? 0.985 -21.236 65.444 1.00 87.88 435 LYS A C 1
ATOM 3524 O O . LYS A 1 435 ? 1.146 -20.057 65.165 1.00 87.88 435 LYS A O 1
ATOM 3529 N N . GLU A 1 436 ? 1.834 -21.890 66.222 1.00 89.75 436 GLU A N 1
ATOM 3530 C CA . GLU A 1 436 ? 3.095 -21.313 66.703 1.00 89.75 436 GLU A CA 1
ATOM 3531 C C . GLU A 1 436 ? 4.134 -21.238 65.565 1.00 89.75 436 GLU A C 1
ATOM 3533 O O . GLU A 1 436 ? 4.263 -22.178 64.778 1.00 89.75 436 GLU A O 1
ATOM 3538 N N . LEU A 1 437 ? 4.846 -20.112 65.452 1.00 86.19 437 LEU A N 1
ATOM 3539 C CA . LEU A 1 437 ? 5.942 -19.900 64.496 1.00 86.19 437 LEU A CA 1
ATOM 3540 C C . LEU A 1 437 ? 7.318 -20.027 65.159 1.00 86.19 437 LEU A C 1
ATOM 3542 O O . LEU A 1 437 ? 8.244 -20.520 64.521 1.00 86.19 437 LEU A O 1
ATOM 3546 N N . GLY A 1 438 ? 7.455 -19.615 66.423 1.00 82.38 438 GLY A N 1
ATOM 3547 C CA . GLY A 1 438 ? 8.706 -19.747 67.171 1.00 82.38 438 GLY A CA 1
ATOM 3548 C C . GLY A 1 438 ? 8.627 -19.215 68.604 1.00 82.38 438 GLY A C 1
ATOM 3549 O O . GLY A 1 438 ? 7.761 -18.403 68.930 1.00 82.38 438 GLY A O 1
ATOM 3550 N N . LYS A 1 439 ? 9.557 -19.660 69.458 1.00 82.31 439 LYS A N 1
ATOM 3551 C CA . LYS A 1 439 ? 9.721 -19.211 70.852 1.00 82.31 439 LYS A CA 1
ATOM 3552 C C . LYS A 1 439 ? 11.059 -18.502 71.019 1.00 82.31 439 LYS A C 1
ATOM 3554 O O . LYS A 1 439 ? 12.091 -19.051 70.648 1.00 82.31 439 LYS A O 1
ATOM 3559 N N . GLY A 1 440 ? 11.038 -17.300 71.586 1.00 71.62 440 GLY A N 1
ATOM 3560 C CA . GLY A 1 440 ? 12.231 -16.523 71.919 1.00 71.62 440 GLY A CA 1
ATOM 3561 C C . GLY A 1 440 ? 12.286 -16.157 73.402 1.00 71.62 440 GLY A C 1
ATOM 3562 O O . GLY A 1 440 ? 11.352 -16.417 74.155 1.00 71.62 440 GLY A O 1
ATOM 3563 N N . ALA A 1 441 ? 13.368 -15.491 73.814 1.00 64.06 441 ALA A N 1
ATOM 3564 C CA . ALA A 1 441 ? 13.615 -15.113 75.213 1.00 64.06 441 ALA A CA 1
ATOM 3565 C C . ALA A 1 441 ? 12.543 -14.192 75.833 1.00 64.06 441 ALA A C 1
ATOM 3567 O O . ALA A 1 441 ? 12.410 -14.143 77.047 1.00 64.06 441 ALA A O 1
ATOM 3568 N N . MET A 1 442 ? 11.790 -13.451 75.013 1.00 66.94 442 MET A N 1
ATOM 3569 C CA . MET A 1 442 ? 10.753 -12.506 75.459 1.00 66.94 442 MET A CA 1
ATOM 3570 C C . MET A 1 442 ? 9.322 -12.976 75.154 1.00 66.94 442 MET A C 1
ATOM 3572 O O . MET A 1 442 ? 8.385 -12.205 75.342 1.00 66.94 442 MET A O 1
ATOM 3576 N N . GLY A 1 443 ? 9.140 -14.213 74.673 1.00 77.75 443 GLY A N 1
ATOM 3577 C CA . GLY A 1 443 ? 7.817 -14.800 74.460 1.00 77.75 443 GLY A CA 1
ATOM 3578 C C . GLY A 1 443 ? 7.658 -15.586 73.158 1.00 77.75 443 GLY A C 1
ATOM 3579 O O . GLY A 1 443 ? 8.633 -16.005 72.530 1.00 77.75 443 GLY A O 1
ATOM 3580 N N . ILE A 1 444 ? 6.403 -15.822 72.771 1.00 86.88 444 ILE A N 1
ATOM 3581 C CA . ILE A 1 444 ? 6.022 -16.745 71.691 1.00 86.88 444 ILE A CA 1
ATOM 3582 C C . ILE A 1 444 ? 5.465 -15.954 70.508 1.00 86.88 444 ILE A C 1
ATOM 3584 O O . ILE A 1 444 ? 4.649 -15.049 70.695 1.00 86.88 444 ILE A O 1
ATOM 3588 N N . VAL A 1 445 ? 5.879 -16.303 69.290 1.00 90.50 445 VAL A N 1
ATOM 3589 C CA . VAL A 1 445 ? 5.331 -15.755 68.046 1.00 90.50 445 VAL A CA 1
ATOM 3590 C C . VAL A 1 445 ? 4.392 -16.774 67.417 1.00 90.50 445 VAL A C 1
ATOM 3592 O O . VAL A 1 445 ? 4.791 -17.905 67.143 1.00 90.50 445 VAL A O 1
ATOM 3595 N N . TYR A 1 446 ? 3.160 -16.362 67.144 1.00 92.06 446 TYR A N 1
ATOM 3596 C CA . TYR A 1 446 ? 2.147 -17.163 66.468 1.00 92.06 446 TYR A CA 1
ATOM 3597 C C . TYR A 1 446 ? 1.873 -16.653 65.052 1.00 92.06 446 TYR A C 1
ATOM 3599 O O . TYR A 1 446 ? 1.979 -15.464 64.772 1.00 92.06 446 TYR A O 1
ATOM 3607 N N . LEU A 1 447 ? 1.466 -17.546 64.157 1.00 92.00 447 LEU A N 1
ATOM 3608 C CA . LEU A 1 447 ? 0.728 -17.207 62.951 1.00 92.00 447 LEU A CA 1
ATOM 3609 C C . LEU A 1 447 ? -0.715 -16.950 63.361 1.00 92.00 447 LEU A C 1
ATOM 3611 O O . LEU A 1 447 ? -1.336 -17.822 63.972 1.00 92.00 447 LEU A O 1
ATOM 3615 N N . GLY A 1 448 ? -1.257 -15.802 62.983 1.00 93.31 448 GLY A N 1
ATOM 3616 C CA . GLY A 1 448 ? -2.669 -15.515 63.147 1.00 93.31 448 GLY A CA 1
ATOM 3617 C C . GLY A 1 448 ? -3.294 -14.879 61.918 1.00 93.31 448 GLY A C 1
ATOM 3618 O O . GLY A 1 448 ? -2.628 -14.623 60.913 1.00 93.31 448 GLY A O 1
ATOM 3619 N N . LYS A 1 449 ? -4.597 -14.635 62.002 1.00 92.19 449 LYS A N 1
ATOM 3620 C CA . LYS A 1 449 ? -5.405 -14.109 60.906 1.00 92.19 449 LYS A CA 1
ATOM 3621 C C . LYS A 1 449 ? -6.266 -12.949 61.390 1.00 92.19 449 LYS A C 1
ATOM 3623 O O . LYS A 1 449 ? -6.928 -13.060 62.416 1.00 92.19 449 LYS A O 1
ATOM 3628 N N . ASP A 1 450 ? -6.250 -11.834 60.660 1.00 92.75 450 ASP A N 1
ATOM 3629 C CA . ASP A 1 450 ? -7.197 -10.734 60.871 1.00 92.75 450 ASP A CA 1
ATOM 3630 C C . ASP A 1 450 ? -8.518 -11.071 60.154 1.00 92.75 450 ASP A C 1
ATOM 3632 O O . ASP A 1 450 ? -8.530 -11.097 58.916 1.00 92.75 450 ASP A O 1
ATOM 3636 N N . PRO A 1 451 ? -9.624 -11.328 60.875 1.00 85.62 451 PRO A N 1
ATOM 3637 C CA . PRO A 1 451 ? -10.890 -11.726 60.268 1.00 85.62 451 PRO A CA 1
ATOM 3638 C C . PRO A 1 451 ? -11.580 -10.571 59.529 1.00 85.62 451 PRO A C 1
ATOM 3640 O O . PRO A 1 451 ? -12.377 -10.823 58.629 1.00 85.62 451 PRO A O 1
ATOM 3643 N N . LYS A 1 452 ? -11.266 -9.302 59.844 1.00 86.56 452 LYS A N 1
ATOM 3644 C CA . LYS A 1 452 ? -11.930 -8.144 59.214 1.00 86.56 452 LYS A CA 1
ATOM 3645 C C . LYS A 1 452 ? -11.479 -7.911 57.778 1.00 86.56 452 LYS A C 1
ATOM 3647 O O . LYS A 1 452 ? -12.269 -7.470 56.951 1.00 86.56 452 LYS A O 1
ATOM 3652 N N . ILE A 1 453 ? -10.205 -8.168 57.500 1.00 87.81 453 ILE A N 1
ATOM 3653 C CA . ILE A 1 453 ? -9.589 -7.935 56.184 1.00 87.81 453 ILE A CA 1
ATOM 3654 C C . ILE A 1 453 ? -8.980 -9.203 55.576 1.00 87.81 453 ILE A C 1
ATOM 3656 O O . ILE A 1 453 ? -8.336 -9.132 54.534 1.00 87.81 453 ILE A O 1
ATOM 3660 N N . ASN A 1 454 ? -9.182 -10.358 56.218 1.00 87.44 454 ASN A N 1
ATOM 3661 C CA . ASN A 1 454 ? -8.733 -11.674 55.765 1.00 87.44 454 ASN A CA 1
ATOM 3662 C C . ASN A 1 454 ? -7.216 -11.737 55.470 1.00 87.44 454 ASN A C 1
ATOM 3664 O O . ASN A 1 454 ? -6.797 -12.229 54.423 1.00 87.44 454 ASN A O 1
ATOM 3668 N N . ARG A 1 455 ? -6.385 -11.225 56.392 1.00 91.25 455 ARG A N 1
ATOM 3669 C CA . ARG A 1 455 ? -4.917 -11.123 56.241 1.00 91.25 455 ARG A CA 1
ATOM 3670 C C . ARG A 1 455 ? -4.173 -12.000 57.249 1.00 91.25 455 ARG A C 1
ATOM 3672 O O . ARG A 1 455 ? -4.471 -11.938 58.438 1.00 91.25 455 ARG A O 1
ATOM 3679 N N . GLU A 1 456 ? -3.164 -12.744 56.792 1.00 94.38 456 GLU A N 1
ATOM 3680 C CA . GLU A 1 456 ? -2.222 -13.461 57.667 1.00 94.38 456 GLU A CA 1
ATOM 3681 C C . GLU A 1 456 ? -1.249 -12.482 58.349 1.00 94.38 456 GLU A C 1
ATOM 3683 O O . GLU A 1 456 ? -0.690 -11.594 57.701 1.00 94.38 456 GLU A O 1
ATOM 3688 N N . VAL A 1 457 ? -1.030 -12.651 59.651 1.00 94.06 457 VAL A N 1
ATOM 3689 C CA . VAL A 1 457 ? -0.143 -11.817 60.475 1.00 94.06 457 VAL A CA 1
ATOM 3690 C C . VAL A 1 457 ? 0.725 -12.688 61.381 1.00 94.06 457 VAL A C 1
ATOM 3692 O O . VAL A 1 457 ? 0.349 -13.807 61.728 1.00 94.06 457 VAL A O 1
ATOM 3695 N N . ALA A 1 458 ? 1.880 -12.174 61.792 1.00 94.00 458 ALA A N 1
ATOM 3696 C CA . ALA A 1 458 ? 2.636 -12.735 62.906 1.00 94.00 458 ALA A CA 1
ATOM 3697 C C . ALA A 1 458 ? 2.228 -12.015 64.203 1.00 94.00 458 ALA A C 1
ATOM 3699 O O . ALA A 1 458 ? 2.119 -10.792 64.222 1.00 94.00 458 ALA A O 1
ATOM 3700 N N . ILE A 1 459 ? 1.984 -12.752 65.285 1.00 93.12 459 ILE A N 1
ATOM 3701 C CA . ILE A 1 459 ? 1.538 -12.220 66.578 1.00 93.12 459 ILE A CA 1
ATOM 3702 C C . ILE A 1 459 ? 2.584 -12.581 67.622 1.00 93.12 459 ILE A C 1
ATOM 3704 O O . ILE A 1 459 ? 2.672 -13.735 68.038 1.00 93.12 459 ILE A O 1
ATOM 3708 N N . LYS A 1 460 ? 3.382 -11.605 68.052 1.00 91.88 460 LYS A N 1
ATOM 3709 C CA . LYS A 1 460 ? 4.329 -11.781 69.158 1.00 91.88 460 LYS A CA 1
ATOM 3710 C C . LYS A 1 460 ? 3.585 -11.548 70.465 1.00 91.88 460 LYS A C 1
ATOM 3712 O O . LYS A 1 460 ? 2.947 -10.512 70.628 1.00 91.88 460 LYS A O 1
ATOM 3717 N N . THR A 1 461 ? 3.666 -12.510 71.371 1.00 88.62 461 THR A N 1
ATOM 3718 C CA . THR A 1 461 ? 3.014 -12.479 72.682 1.00 88.62 461 THR A CA 1
ATOM 3719 C C . THR A 1 461 ? 4.045 -12.485 73.785 1.00 88.62 461 THR A C 1
ATOM 3721 O O . THR A 1 461 ? 5.098 -13.107 73.650 1.00 88.62 461 THR A O 1
ATOM 3724 N N . MET A 1 462 ? 3.706 -11.835 74.888 1.00 81.31 462 MET A N 1
ATOM 3725 C CA . MET A 1 462 ? 4.439 -11.914 76.136 1.00 81.31 462 MET A CA 1
ATOM 3726 C C . MET A 1 462 ? 3.469 -12.385 77.216 1.00 81.31 462 MET A C 1
ATOM 3728 O O . MET A 1 462 ? 2.442 -11.747 77.446 1.00 81.31 462 MET A O 1
ATOM 3732 N N . ARG A 1 463 ? 3.776 -13.533 77.827 1.00 71.25 463 ARG A N 1
ATOM 3733 C CA . ARG A 1 463 ? 3.015 -14.090 78.948 1.00 71.25 463 ARG A CA 1
ATOM 3734 C C . ARG A 1 463 ? 3.744 -13.760 80.243 1.00 71.25 463 ARG A C 1
ATOM 3736 O O . ARG A 1 463 ? 4.970 -13.815 80.282 1.00 71.25 463 ARG A O 1
ATOM 3743 N N . PHE A 1 464 ? 2.989 -13.433 81.278 1.00 66.75 464 PHE A N 1
ATOM 3744 C CA . PHE A 1 464 ? 3.533 -13.168 82.602 1.00 66.75 464 PHE A CA 1
ATOM 3745 C C . PHE A 1 464 ? 3.736 -14.485 83.367 1.00 66.75 464 PHE A C 1
ATOM 3747 O O . PHE A 1 464 ? 2.899 -15.384 83.286 1.00 66.75 464 PHE A O 1
ATOM 3754 N N . GLU A 1 465 ? 4.871 -14.624 84.052 1.00 61.31 465 GLU A N 1
ATOM 3755 C CA . GLU A 1 465 ? 5.170 -15.785 84.899 1.00 61.31 465 GLU A CA 1
ATOM 3756 C C . GLU A 1 465 ? 4.640 -15.551 86.322 1.00 61.31 465 GLU A C 1
ATOM 3758 O O . GLU A 1 465 ? 4.758 -14.450 86.867 1.00 61.31 465 GLU A O 1
ATOM 3763 N N . GLU A 1 466 ? 4.053 -16.586 86.928 1.00 53.88 466 GLU A N 1
ATOM 3764 C CA . GLU A 1 466 ? 3.588 -16.546 88.318 1.00 53.88 466 GLU A CA 1
ATOM 3765 C C . GLU A 1 466 ? 4.793 -16.384 89.267 1.00 53.88 466 GLU A C 1
ATOM 3767 O O . GLU A 1 466 ? 5.690 -17.224 89.282 1.00 53.88 466 GLU A O 1
ATOM 3772 N N . GLY A 1 467 ? 4.820 -15.299 90.055 1.00 58.22 467 GLY A N 1
ATOM 3773 C CA . GLY A 1 467 ? 5.889 -15.000 91.026 1.00 58.22 467 GLY A CA 1
ATOM 3774 C C . GLY A 1 467 ? 6.753 -13.765 90.726 1.00 58.22 467 GLY A C 1
ATOM 3775 O O . GLY A 1 467 ? 7.689 -13.498 91.474 1.00 58.22 467 GLY A O 1
ATOM 3776 N N . MET A 1 468 ? 6.453 -13.009 89.665 1.00 66.12 468 MET A N 1
ATOM 3777 C CA . MET A 1 468 ? 7.165 -11.775 89.305 1.00 66.12 468 MET A CA 1
ATOM 3778 C C . MET A 1 468 ? 6.698 -10.571 90.144 1.00 66.12 468 MET A C 1
ATOM 3780 O O . MET A 1 468 ? 5.496 -10.334 90.277 1.00 66.12 468 MET A O 1
ATOM 3784 N N . ASP A 1 469 ? 7.637 -9.774 90.663 1.00 72.62 469 ASP A N 1
ATOM 3785 C CA . ASP A 1 469 ? 7.325 -8.543 91.402 1.00 72.62 469 ASP A CA 1
ATOM 3786 C C . ASP A 1 469 ? 6.594 -7.523 90.503 1.00 72.62 469 ASP A C 1
ATOM 3788 O O . ASP A 1 469 ? 6.972 -7.299 89.349 1.00 72.62 469 ASP A O 1
ATOM 3792 N N . GLU A 1 470 ? 5.593 -6.813 91.044 1.00 71.06 470 GLU A N 1
ATOM 3793 C CA . GLU A 1 470 ? 4.780 -5.829 90.294 1.00 71.06 470 GLU A CA 1
ATOM 3794 C C . GLU A 1 470 ? 5.623 -4.752 89.580 1.00 71.06 470 GLU A C 1
ATOM 3796 O O . GLU A 1 470 ? 5.243 -4.229 88.526 1.00 71.06 470 GLU A O 1
ATOM 3801 N N . LYS A 1 471 ? 6.796 -4.418 90.135 1.00 75.44 471 LYS A N 1
ATOM 3802 C CA . LYS A 1 471 ? 7.737 -3.459 89.537 1.00 75.44 471 LYS A CA 1
ATOM 3803 C C . LYS A 1 471 ? 8.439 -4.018 88.298 1.00 75.44 471 LYS A C 1
ATOM 3805 O O . LYS A 1 471 ? 8.605 -3.283 87.324 1.00 75.44 471 LYS A O 1
ATOM 3810 N N . GLU A 1 472 ? 8.833 -5.289 88.317 1.00 73.25 472 GLU A N 1
ATOM 3811 C CA . GLU A 1 472 ? 9.486 -5.952 87.181 1.00 73.25 472 GLU A CA 1
ATOM 3812 C C . GLU A 1 472 ? 8.491 -6.189 86.041 1.00 73.25 472 GLU A C 1
ATOM 3814 O O . GLU A 1 472 ? 8.790 -5.893 84.880 1.00 73.25 472 GLU A O 1
ATOM 3819 N N . PHE A 1 473 ? 7.266 -6.591 86.389 1.00 70.88 473 PHE A N 1
ATOM 3820 C CA . PHE A 1 473 ? 6.145 -6.733 85.463 1.00 70.88 473 PHE A CA 1
ATOM 3821 C C . PHE A 1 473 ? 5.886 -5.445 84.673 1.00 70.88 473 PHE A C 1
ATOM 3823 O O . PHE A 1 473 ? 5.830 -5.443 83.438 1.00 70.88 473 PHE A O 1
ATOM 3830 N N . LYS A 1 474 ? 5.773 -4.314 85.384 1.00 76.69 474 LYS A N 1
ATOM 3831 C CA . LYS A 1 474 ? 5.501 -3.016 84.761 1.00 76.69 474 LYS A CA 1
ATOM 3832 C C . LYS A 1 474 ? 6.647 -2.576 83.846 1.00 76.69 474 LYS A C 1
ATOM 3834 O O . LYS A 1 474 ? 6.390 -2.080 82.750 1.00 76.69 474 LYS A O 1
ATOM 3839 N N . ALA A 1 475 ? 7.897 -2.815 84.245 1.00 79.69 475 ALA A N 1
ATOM 3840 C CA . ALA A 1 475 ? 9.071 -2.479 83.442 1.00 79.69 475 ALA A CA 1
ATOM 3841 C C . ALA A 1 475 ? 9.158 -3.291 82.131 1.00 79.69 475 ALA A C 1
ATOM 3843 O O . ALA A 1 475 ? 9.463 -2.728 81.075 1.00 79.69 475 ALA A O 1
ATOM 3844 N N . LEU A 1 476 ? 8.856 -4.595 82.167 1.00 77.44 476 LEU A N 1
ATOM 3845 C CA . LEU A 1 476 ? 8.843 -5.465 80.981 1.00 77.44 476 LEU A CA 1
ATOM 3846 C C . LEU A 1 476 ? 7.732 -5.081 80.000 1.00 77.44 476 LEU A C 1
ATOM 3848 O O . LEU A 1 476 ? 7.976 -4.948 78.799 1.00 77.44 476 LEU A O 1
ATOM 3852 N N . LYS A 1 477 ? 6.534 -4.822 80.526 1.00 79.81 477 LYS A N 1
ATOM 3853 C CA . LYS A 1 477 ? 5.377 -4.368 79.752 1.00 79.81 477 LYS A CA 1
ATOM 3854 C C . LYS A 1 477 ? 5.631 -3.020 79.071 1.00 79.81 477 LYS A C 1
ATOM 3856 O O . LYS A 1 477 ? 5.392 -2.877 77.872 1.00 79.81 477 LYS A O 1
ATOM 3861 N N . GLU A 1 478 ? 6.182 -2.045 79.795 1.00 83.31 478 GLU A N 1
ATOM 3862 C CA . GLU A 1 478 ? 6.557 -0.748 79.218 1.00 83.31 478 GLU A CA 1
ATOM 3863 C C . GLU A 1 478 ? 7.609 -0.890 78.113 1.00 83.31 478 GLU A C 1
ATOM 3865 O O . GLU A 1 478 ? 7.532 -0.200 77.095 1.00 83.31 478 GLU A O 1
ATOM 3870 N N . ARG A 1 479 ? 8.582 -1.795 78.274 1.00 83.50 479 ARG A N 1
ATOM 3871 C CA . ARG A 1 479 ? 9.589 -2.067 77.241 1.00 83.50 479 ARG A CA 1
ATOM 3872 C C . ARG A 1 479 ? 8.964 -2.677 75.983 1.00 83.50 479 ARG A C 1
ATOM 3874 O O . ARG A 1 479 ? 9.302 -2.237 74.887 1.00 83.50 479 ARG A O 1
ATOM 3881 N N . PHE A 1 480 ? 8.038 -3.623 76.137 1.00 85.56 480 PHE A N 1
ATOM 3882 C CA . PHE A 1 480 ? 7.336 -4.270 75.025 1.00 85.56 480 PHE A CA 1
ATOM 3883 C C . PHE A 1 480 ? 6.531 -3.266 74.184 1.00 85.56 480 PHE A C 1
ATOM 3885 O O . PHE A 1 480 ? 6.661 -3.231 72.959 1.00 85.56 480 PHE A O 1
ATOM 3892 N N . PHE A 1 481 ? 5.763 -2.379 74.826 1.00 85.94 481 PHE A N 1
ATOM 3893 C CA . PHE A 1 481 ? 5.009 -1.345 74.108 1.00 85.94 481 PHE A CA 1
ATOM 3894 C C . PHE A 1 481 ? 5.895 -0.233 73.533 1.00 85.94 481 PHE A C 1
ATOM 3896 O O . PHE A 1 481 ? 5.592 0.278 72.455 1.00 85.94 481 PHE A O 1
ATOM 3903 N N . LYS A 1 482 ? 7.019 0.107 74.180 1.00 86.81 482 LYS A N 1
ATOM 3904 C CA . LYS A 1 482 ? 8.015 1.028 73.601 1.00 86.81 482 LYS A CA 1
ATOM 3905 C C . LYS A 1 482 ? 8.646 0.464 72.327 1.00 86.81 482 LYS A C 1
ATOM 3907 O O . LYS A 1 482 ? 8.820 1.212 71.370 1.00 86.81 482 LYS A O 1
ATOM 3912 N N . GLU A 1 483 ? 8.950 -0.835 72.282 1.00 84.19 483 GLU A N 1
ATOM 3913 C CA . GLU A 1 483 ? 9.426 -1.517 71.067 1.00 84.19 483 GLU A CA 1
ATOM 3914 C C . GLU A 1 483 ? 8.359 -1.468 69.964 1.00 84.19 483 GLU A C 1
ATOM 3916 O O . GLU A 1 483 ? 8.662 -1.097 68.829 1.00 84.19 483 GLU A O 1
ATOM 3921 N N . ALA A 1 484 ? 7.095 -1.730 70.322 1.00 85.81 484 ALA A N 1
ATOM 3922 C CA . ALA A 1 484 ? 5.961 -1.644 69.404 1.00 85.81 484 ALA A CA 1
ATOM 3923 C C . ALA A 1 484 ? 5.818 -0.247 68.783 1.00 85.81 484 ALA A C 1
ATOM 3925 O O . ALA A 1 484 ? 5.648 -0.091 67.575 1.00 85.81 484 ALA A O 1
ATOM 3926 N N . GLN A 1 485 ? 5.910 0.786 69.621 1.00 86.00 485 GLN A N 1
ATOM 3927 C CA . GLN A 1 485 ? 5.774 2.178 69.211 1.00 86.00 485 GLN A CA 1
ATOM 3928 C C . GLN A 1 485 ? 6.961 2.639 68.354 1.00 86.00 485 GLN A C 1
ATOM 3930 O O . GLN A 1 485 ? 6.770 3.323 67.347 1.00 86.00 485 GLN A O 1
ATOM 3935 N N . ALA A 1 486 ? 8.183 2.244 68.720 1.00 85.31 486 ALA A N 1
ATOM 3936 C CA . ALA A 1 486 ? 9.387 2.589 67.973 1.00 85.31 486 ALA A CA 1
ATOM 3937 C C . ALA A 1 486 ? 9.395 1.942 66.581 1.00 85.31 486 ALA A C 1
ATOM 3939 O O . ALA A 1 486 ? 9.658 2.624 65.596 1.00 85.31 486 ALA A O 1
ATOM 3940 N N . ALA A 1 487 ? 9.038 0.662 66.467 1.00 83.69 487 ALA A N 1
ATOM 3941 C CA . ALA A 1 487 ? 8.958 -0.003 65.168 1.00 83.69 487 ALA A CA 1
ATOM 3942 C C . ALA A 1 487 ? 7.709 0.412 64.362 1.00 83.69 487 ALA A C 1
ATOM 3944 O O . ALA A 1 487 ? 7.766 0.453 63.137 1.00 83.69 487 ALA A O 1
ATOM 3945 N N . GLY A 1 488 ? 6.614 0.816 65.017 1.00 82.81 488 GLY A N 1
ATOM 3946 C CA . GLY A 1 488 ? 5.408 1.322 64.353 1.00 82.81 488 GLY A CA 1
ATOM 3947 C C . GLY A 1 488 ? 5.582 2.679 63.657 1.00 82.81 488 GLY A C 1
ATOM 3948 O O . GLY A 1 488 ? 4.842 2.979 62.722 1.00 82.81 488 GLY A O 1
ATOM 3949 N N . THR A 1 489 ? 6.562 3.494 64.067 1.00 84.12 489 THR A N 1
ATOM 3950 C CA . THR A 1 489 ? 6.877 4.774 63.397 1.00 84.12 489 THR A CA 1
ATOM 3951 C C . THR A 1 489 ? 7.793 4.617 62.179 1.00 84.12 489 THR A C 1
ATOM 3953 O O . THR A 1 489 ? 7.922 5.549 61.384 1.00 84.12 489 THR A O 1
ATOM 3956 N N . LEU A 1 490 ? 8.400 3.442 61.985 1.00 85.75 490 LEU A N 1
ATOM 3957 C CA . LEU A 1 490 ? 9.288 3.156 60.861 1.00 85.75 490 LEU A CA 1
ATOM 3958 C C . LEU A 1 490 ? 8.490 2.580 59.680 1.00 85.75 490 LEU A C 1
ATOM 3960 O O . LEU A 1 490 ? 7.745 1.615 59.820 1.00 85.75 490 LEU A O 1
ATOM 3964 N N . SER A 1 491 ? 8.668 3.151 58.486 1.00 81.81 491 SER A N 1
ATOM 3965 C CA . SER A 1 491 ? 8.060 2.650 57.245 1.00 81.81 491 SER A CA 1
ATOM 3966 C C . SER A 1 491 ? 9.133 2.474 56.175 1.00 81.81 491 SER A C 1
ATOM 3968 O O . SER A 1 491 ? 9.381 3.379 55.379 1.00 81.81 491 SER A O 1
ATOM 3970 N N . HIS A 1 492 ? 9.778 1.307 56.157 1.00 86.50 492 HIS A N 1
ATOM 3971 C CA . HIS A 1 492 ? 10.824 0.962 55.194 1.00 86.50 492 HIS A CA 1
ATOM 3972 C C . HIS A 1 492 ? 10.639 -0.483 54.688 1.00 86.50 492 HIS A C 1
ATOM 3974 O O . HIS A 1 492 ? 10.335 -1.344 55.509 1.00 86.50 492 HIS A O 1
ATOM 3980 N N . PRO A 1 493 ? 10.870 -0.791 53.392 1.00 83.75 493 PRO A N 1
ATOM 3981 C CA . PRO A 1 493 ? 10.660 -2.134 52.824 1.00 83.75 493 PRO A CA 1
ATOM 3982 C C . PRO A 1 493 ? 11.417 -3.280 53.517 1.00 83.75 493 PRO A C 1
ATOM 3984 O O . PRO A 1 493 ? 11.002 -4.428 53.430 1.00 83.75 493 PRO A O 1
ATOM 3987 N N . ASN A 1 494 ? 12.520 -2.965 54.203 1.00 87.56 494 ASN A N 1
ATOM 3988 C CA . ASN A 1 494 ? 13.371 -3.940 54.902 1.00 87.56 494 ASN A CA 1
ATOM 3989 C C . ASN A 1 494 ? 13.177 -3.944 56.434 1.00 87.56 494 ASN A C 1
ATOM 3991 O O . ASN A 1 494 ? 14.009 -4.500 57.145 1.00 87.56 494 ASN A O 1
ATOM 3995 N N . ILE A 1 495 ? 12.140 -3.281 56.959 1.00 88.38 495 ILE A N 1
ATOM 3996 C CA . ILE A 1 495 ? 11.807 -3.256 58.392 1.00 88.38 495 ILE A CA 1
ATOM 3997 C C . ILE A 1 495 ? 10.394 -3.811 58.554 1.00 88.38 495 ILE A C 1
ATOM 3999 O O . ILE A 1 495 ? 9.480 -3.385 57.853 1.00 88.38 495 ILE A O 1
ATOM 4003 N N . ILE A 1 496 ? 10.218 -4.751 59.485 1.00 88.38 496 ILE A N 1
ATOM 4004 C CA . ILE A 1 496 ? 8.927 -5.401 59.739 1.00 88.38 496 ILE A CA 1
ATOM 4005 C C . ILE A 1 496 ? 7.890 -4.355 60.139 1.00 88.38 496 ILE A C 1
ATOM 4007 O O . ILE A 1 496 ? 8.075 -3.616 61.108 1.00 88.38 496 ILE A O 1
ATOM 4011 N N . LYS A 1 497 ? 6.769 -4.328 59.417 1.00 90.31 497 LYS A N 1
ATOM 4012 C CA . LYS A 1 497 ? 5.675 -3.408 59.712 1.00 90.31 497 LYS A CA 1
ATOM 4013 C C . LYS A 1 497 ? 4.814 -3.925 60.862 1.00 90.31 497 LYS A C 1
ATOM 4015 O O . LYS A 1 497 ? 4.299 -5.042 60.808 1.00 90.31 497 LYS A O 1
ATOM 4020 N N . ILE A 1 498 ? 4.599 -3.084 61.870 1.00 92.12 498 ILE A N 1
ATOM 4021 C CA . ILE A 1 498 ? 3.647 -3.350 62.954 1.00 92.12 498 ILE A CA 1
ATOM 4022 C C . ILE A 1 498 ? 2.268 -2.849 62.534 1.00 92.12 498 ILE A C 1
ATOM 4024 O O . ILE A 1 498 ? 2.119 -1.729 62.045 1.00 92.12 498 ILE A O 1
ATOM 4028 N N . TYR A 1 499 ? 1.257 -3.694 62.703 1.00 90.38 499 TYR A N 1
ATOM 4029 C CA . TYR A 1 499 ? -0.129 -3.369 62.383 1.00 90.38 499 TYR A CA 1
ATOM 4030 C C . TYR A 1 499 ? -0.939 -2.972 63.607 1.00 90.38 499 TYR A C 1
ATOM 4032 O O . TYR A 1 499 ? -1.854 -2.163 63.478 1.00 90.38 499 TYR A O 1
ATOM 4040 N N . ASP A 1 500 ? -0.651 -3.579 64.756 1.00 90.19 500 ASP A N 1
ATOM 4041 C CA . ASP A 1 500 ? -1.410 -3.368 65.983 1.00 90.19 500 ASP A CA 1
ATOM 4042 C C . ASP A 1 500 ? -0.616 -3.831 67.208 1.00 90.19 500 ASP A C 1
ATOM 4044 O O . ASP A 1 500 ? 0.226 -4.725 67.101 1.00 90.19 500 ASP A O 1
ATOM 4048 N N . ALA A 1 501 ? -0.910 -3.265 68.372 1.00 90.25 501 ALA A N 1
ATOM 4049 C CA . ALA A 1 501 ? -0.386 -3.717 69.654 1.00 90.25 501 ALA A CA 1
ATOM 4050 C C . ALA A 1 501 ? -1.429 -3.458 70.739 1.00 90.25 501 ALA A C 1
ATOM 4052 O O . ALA A 1 501 ? -2.034 -2.388 70.786 1.00 90.25 501 ALA A O 1
ATOM 4053 N N . GLY A 1 502 ? -1.632 -4.431 71.617 1.00 87.81 502 GLY A N 1
ATOM 4054 C CA . GLY A 1 502 ? -2.662 -4.345 72.639 1.00 87.81 502 GLY A CA 1
ATOM 4055 C C . GLY A 1 502 ? -2.482 -5.374 73.739 1.00 87.81 502 GLY A C 1
ATOM 4056 O O . GLY A 1 502 ? -1.480 -6.088 73.808 1.00 87.81 502 GLY A O 1
ATOM 4057 N N . GLU A 1 503 ? -3.475 -5.429 74.613 1.00 86.19 503 GLU A N 1
ATOM 4058 C CA . GLU A 1 503 ? -3.519 -6.331 75.757 1.00 86.19 503 GLU A CA 1
ATOM 4059 C C . GLU A 1 503 ? -4.820 -7.116 75.708 1.00 86.19 503 GLU A C 1
ATOM 4061 O O . GLU A 1 503 ? -5.864 -6.567 75.350 1.00 86.19 503 GLU A O 1
ATOM 4066 N N . ASP A 1 504 ? -4.742 -8.395 76.049 1.00 79.69 504 ASP A N 1
ATOM 4067 C CA . ASP A 1 504 ? -5.894 -9.276 76.178 1.00 79.69 504 ASP A CA 1
ATOM 4068 C C . ASP A 1 504 ? -5.722 -10.115 77.451 1.00 79.69 504 ASP A C 1
ATOM 4070 O O . ASP A 1 504 ? -4.903 -11.035 77.511 1.00 79.69 504 ASP A O 1
ATOM 4074 N N . GLY A 1 505 ? -6.411 -9.707 78.521 1.00 75.56 505 GLY A N 1
ATOM 4075 C CA . GLY A 1 505 ? -6.225 -10.251 79.867 1.00 75.56 505 GLY A CA 1
ATOM 4076 C C . GLY A 1 505 ? -4.795 -10.065 80.389 1.00 75.56 505 GLY A C 1
ATOM 4077 O O . GLY A 1 505 ? -4.281 -8.951 80.470 1.00 75.56 505 GLY A O 1
ATOM 4078 N N . GLU A 1 506 ? -4.148 -11.175 80.737 1.00 72.31 506 GLU A N 1
ATOM 4079 C CA . GLU A 1 506 ? -2.762 -11.242 81.220 1.00 72.31 506 GLU A CA 1
ATOM 4080 C C . GLU A 1 506 ? -1.756 -11.503 80.080 1.00 72.31 506 GLU A C 1
ATOM 4082 O O . GLU A 1 506 ? -0.700 -12.103 80.277 1.00 72.31 506 GLU A O 1
ATOM 4087 N N . ILE A 1 507 ? -2.079 -11.101 78.850 1.00 81.12 507 ILE A N 1
ATOM 4088 C CA . ILE A 1 507 ? -1.195 -11.278 77.695 1.00 81.12 507 ILE A CA 1
ATOM 4089 C C . ILE A 1 507 ? -1.070 -9.952 76.953 1.00 81.12 507 ILE A C 1
ATOM 4091 O O . ILE A 1 507 ? -2.055 -9.383 76.482 1.00 81.12 507 ILE A O 1
ATOM 4095 N N . ALA A 1 508 ? 0.163 -9.471 76.800 1.00 86.25 508 ALA A N 1
ATOM 4096 C CA . ALA A 1 508 ? 0.469 -8.388 75.872 1.00 86.25 508 ALA A CA 1
ATOM 4097 C C . ALA A 1 508 ? 0.784 -8.978 74.491 1.00 86.25 508 ALA A C 1
ATOM 4099 O O . ALA A 1 508 ? 1.515 -9.970 74.388 1.00 86.25 508 ALA A O 1
ATOM 4100 N N . TYR A 1 509 ? 0.250 -8.378 73.426 1.00 91.44 509 TYR A N 1
ATOM 4101 C CA . TYR A 1 509 ? 0.459 -8.848 72.059 1.00 91.44 509 TYR A CA 1
ATOM 4102 C C . TYR A 1 509 ? 0.799 -7.718 71.084 1.00 91.44 509 TYR A C 1
ATOM 4104 O O . TYR A 1 509 ? 0.419 -6.561 71.258 1.00 91.44 509 TYR A O 1
ATOM 4112 N N . MET A 1 510 ? 1.505 -8.084 70.016 1.00 92.12 510 MET A N 1
ATOM 4113 C CA . MET A 1 510 ? 1.847 -7.210 68.898 1.00 92.12 510 MET A CA 1
ATOM 4114 C C . MET A 1 510 ? 1.649 -7.962 67.583 1.00 92.12 510 MET A C 1
ATOM 4116 O O . MET A 1 510 ? 2.293 -8.988 67.351 1.00 92.12 510 MET A O 1
ATOM 4120 N N . ALA A 1 511 ? 0.767 -7.450 66.726 1.00 93.25 511 ALA A N 1
ATOM 4121 C CA . ALA A 1 511 ? 0.500 -7.990 65.401 1.00 93.25 511 ALA A CA 1
ATOM 4122 C C . ALA A 1 511 ? 1.369 -7.280 64.357 1.00 93.25 511 ALA A C 1
ATOM 4124 O O . ALA A 1 511 ? 1.348 -6.054 64.233 1.00 93.25 511 ALA A O 1
ATOM 4125 N N . MET A 1 512 ? 2.112 -8.059 63.581 1.00 93.62 512 MET A N 1
ATOM 4126 C CA . MET A 1 512 ? 3.095 -7.577 62.618 1.00 93.62 512 MET A CA 1
ATOM 4127 C C . MET A 1 512 ? 3.023 -8.343 61.296 1.00 93.62 512 MET A C 1
ATOM 4129 O O . MET A 1 512 ? 2.338 -9.362 61.167 1.00 93.62 512 MET A O 1
ATOM 4133 N N . GLU A 1 513 ? 3.717 -7.818 60.295 1.00 93.38 513 GLU A N 1
ATOM 4134 C CA . GLU A 1 513 ? 3.865 -8.443 58.986 1.00 93.38 513 GLU A CA 1
ATOM 4135 C C . GLU A 1 513 ? 4.432 -9.866 59.087 1.00 93.38 513 GLU A C 1
ATOM 4137 O O . GLU A 1 513 ? 5.426 -10.120 59.769 1.00 93.38 513 GLU A O 1
ATOM 4142 N N . LEU A 1 514 ? 3.791 -10.808 58.389 1.00 92.50 514 LEU A N 1
ATOM 4143 C CA . LEU A 1 514 ? 4.268 -12.181 58.280 1.00 92.50 514 LEU A CA 1
ATOM 4144 C C . LEU A 1 514 ? 5.306 -12.284 57.157 1.00 92.50 514 LEU A C 1
ATOM 4146 O O . LEU A 1 514 ? 4.957 -12.246 55.976 1.00 92.50 514 LEU A O 1
ATOM 4150 N N . LEU A 1 515 ? 6.570 -12.498 57.517 1.00 89.38 515 LEU A N 1
ATOM 4151 C CA . LEU A 1 515 ? 7.633 -12.761 56.549 1.00 89.38 515 LEU A CA 1
ATOM 4152 C C . LEU A 1 515 ? 7.709 -14.252 56.200 1.00 89.38 515 LEU A C 1
ATOM 4154 O O . LEU A 1 515 ? 7.755 -15.116 57.076 1.00 89.38 515 LEU A O 1
ATOM 4158 N N . LYS A 1 516 ? 7.762 -14.559 54.901 1.00 83.94 516 LYS A N 1
ATOM 4159 C CA . LYS A 1 516 ? 7.958 -15.919 54.378 1.00 83.94 516 LYS A CA 1
ATOM 4160 C C . LYS A 1 516 ? 9.405 -16.038 53.894 1.00 83.94 516 LYS A C 1
ATOM 4162 O O . LYS A 1 516 ? 9.747 -15.524 52.836 1.00 83.94 516 LYS A O 1
ATOM 4167 N N . GLY A 1 517 ? 10.264 -16.679 54.685 1.00 81.44 517 GLY A N 1
ATOM 4168 C CA . GLY A 1 517 ? 11.697 -16.792 54.401 1.00 81.44 517 GLY A CA 1
ATOM 4169 C C . GLY A 1 517 ? 12.425 -17.699 55.394 1.00 81.44 517 GLY A C 1
ATOM 4170 O O . GLY A 1 517 ? 11.797 -18.305 56.259 1.00 81.44 517 GLY A O 1
ATOM 4171 N N . LYS A 1 518 ? 13.749 -17.812 55.252 1.00 72.62 518 LYS A N 1
ATOM 4172 C CA . LYS A 1 518 ? 14.619 -18.494 56.222 1.00 72.62 518 LYS A CA 1
ATOM 4173 C C . LYS A 1 518 ? 15.317 -17.450 57.088 1.00 72.62 518 LYS A C 1
ATOM 4175 O O . LYS A 1 518 ? 15.696 -16.400 56.576 1.00 72.62 518 LYS A O 1
ATOM 4180 N N . GLU A 1 519 ? 15.495 -17.753 58.369 1.00 75.50 519 GLU A N 1
ATOM 4181 C CA . GLU A 1 519 ? 16.316 -16.937 59.265 1.00 75.50 519 GLU A CA 1
ATOM 4182 C C . GLU A 1 519 ? 17.735 -16.797 58.693 1.00 75.50 519 GLU A C 1
ATOM 4184 O O . GLU A 1 519 ? 18.362 -17.789 58.310 1.00 75.50 519 GLU A O 1
ATOM 4189 N N . LEU A 1 520 ? 18.228 -15.562 58.620 1.00 75.69 520 LEU A N 1
ATOM 4190 C CA . LEU A 1 520 ? 19.623 -15.261 58.319 1.00 75.69 520 LEU A CA 1
ATOM 4191 C C . LEU A 1 520 ? 20.368 -15.293 59.658 1.00 75.69 520 LEU A C 1
ATOM 4193 O O . LEU A 1 520 ? 20.205 -14.374 60.458 1.00 75.69 520 LEU A O 1
ATOM 4197 N N . LYS A 1 521 ? 21.073 -16.393 59.939 1.00 47.34 521 LYS A N 1
ATOM 4198 C CA . LYS A 1 521 ? 21.900 -16.532 61.147 1.00 47.34 521 LYS A CA 1
ATOM 4199 C C . LYS A 1 521 ? 23.198 -15.750 61.045 1.00 47.34 521 LYS A C 1
ATOM 4201 O O . LYS A 1 521 ? 23.783 -15.751 59.939 1.00 47.34 521 LYS A O 1
#

Radius of gyration: 48.17 Å; chains: 1; bounding box: 94×60×142 Å

Foldseek 3Di:
DVVVVVVCVPPVVVVVLVVLLVVQLDEAEKEFAQPDPDPDDDDDDPLQCQQWEADDPVQVPAQAREGDDMGDPDPSNSVRHNHYAYLDFDADPVQAGFKDAQWHDYPNITGGHRLVSNLCSLLVHGSHNWDDDNFWIADPNDTGGADSNNIFTFDADQDPPPDPDDDPVCVVVCVDPPVVCPSHRDDDDDDDPPGFDFGCYPRDRGHTSSSVSVSSNCCVNVVPGQDADPCLVVVQVVLLVVLVCCLVPPLLPDDLVVSVVVLVVVLCVLVVVQVVCCVPVSYGRPNPVSNVVSVVSNVVSVVVVVVVVVVVVVVVLVVLQVVLQVQLVVCVVVVVLVSSLVSLVSHDCDPVSLVVLLVSLVSCVVVVVLVVSLVSLVVSCVVPVPPDCSVVSNVVSVCSVVVNPPPPDDDDDDDDPPPPPPDPQDDDVQWRFDAWPDADPQATWTWIARPVVGDIWIKGKGADDPPDDPVVVVVSVVVVVVVLVVLCVDDDPPGKHWDDWDDDVRMTMTIIHDDDDDDDD